Protein AF-A0AAN6EYP3-F1 (afdb_monomer_lite)

pLDDT: mean 81.85, std 21.43, range [25.41, 98.81]

Sequence (432 aa):
MATPRSSEPEPPVVLFGYDSSPFTQKVRLTLKLKQIPYTFVIVPSMMPRPILRDKFNITYRKIPVLVIGRDIYIDTSLILEVLEHQFPSSKGYGTLYPSPSPSATKSNNRSSNSSSPYNRHRPLIRGFASYWTDKPLFRVTTGLIPSTVWRSKFGTDRANLIGHSLDAEKLERKVPENLSALDLHLSLLEPLFQGSTTTGGQWIFDGETPSAADIALYYQLDWGEKISRGEGVADLSGGEVENGPKATSLGKQEGTGVGVAVASVFNEQRYPGLSAWFARVKKFFDGLPSTETRVEKLDEVKIQQVLEEIKAWPLADGHTGGSGEGGERTSRSTGVSANITLLPTPAGSHVSLDKRNGLVPGVIVSVAPDDTGRSSPSIGTLLAITPEEVVIAPKEEGKPTGPTVGVGQARVHFPRLGFVVRPVDGGHGARL

InterPro domains:
  IPR004045 Glutathione S-transferase, N-terminal [PF13417] (15-89)
  IPR004045 Glutathione S-transferase, N-terminal [PS50404] (11-91)
  IPR036249 Thioredoxin-like superfamily [SSF52833] (12-91)
  IPR036282 Glutathione S-transferase, C-terminal domain superfamily [SSF47616] (168-227)
  IPR058268 Domain of unknown function DUF7962 [PF25907] (151-226)

Foldseek 3Di:
DDDQPDPDDFFAKEKEEFDLDLLSLLLQLLCLQFVPFHEYEYAALFDDGCCCCQFAVDLFGDDIWIDTQQAIEDDSLGSSLVCCVVSPCVRVTGHQQFAAPPVVPPPDDDDPPDPDVDRPCVVVLSCLQPPPLVPQLLVLLVLLAWLLLCVAVLVVRVCQFQVHHDDSVVSLVCNVVSLVSNVVVLVVCLVCQPDDPDDAQRESNNGNDHHSNLSSNLSSQVSSFCSLQQHCSCSNRVNPDDRHDPLPDPDDDDDDDTRDRDSGSDDCVVRVRVVVSNVVSVVVSVPGDRSYDYDYNPNVVVVVVSSVSSLPRDDQAPDPPDPDDDDDDDDDDPQARPGDDDRDDPDWAPVVVCVVQVNDAQFWKWKAFPGTNRVRTFIFGWRDDTQFKTKGQTDDDDDRDDDHCDRVNHIYMYTPPRMDMHGDDPDDDDDD

Structure (mmCIF, N/CA/C/O backbone):
data_AF-A0AAN6EYP3-F1
#
_entry.id   AF-A0AAN6EYP3-F1
#
loop_
_atom_site.group_PDB
_atom_site.id
_atom_site.type_symbol
_atom_site.label_atom_id
_atom_site.label_alt_id
_atom_site.label_comp_id
_atom_site.label_asym_id
_atom_site.label_entity_id
_atom_site.label_seq_id
_atom_site.pdbx_PDB_ins_code
_atom_site.Cartn_x
_atom_site.Cartn_y
_atom_site.Cartn_z
_atom_site.occupancy
_atom_site.B_iso_or_equiv
_atom_site.auth_seq_id
_atom_site.auth_comp_id
_atom_site.auth_asym_id
_atom_site.auth_atom_id
_atom_site.pdbx_PDB_model_num
ATOM 1 N N . MET A 1 1 ? -7.214 27.133 -8.182 1.00 38.09 1 MET A N 1
ATOM 2 C CA . MET A 1 1 ? -7.030 26.640 -6.803 1.00 38.09 1 MET A CA 1
ATOM 3 C C . MET A 1 1 ? -8.358 26.775 -6.086 1.00 38.09 1 MET A C 1
ATOM 5 O O . MET A 1 1 ? -8.767 27.896 -5.817 1.00 38.09 1 MET A O 1
ATOM 9 N N . ALA A 1 2 ? -9.069 25.671 -5.869 1.00 32.25 2 ALA A N 1
ATOM 10 C CA . ALA A 1 2 ? -10.198 25.665 -4.950 1.00 32.25 2 ALA A CA 1
ATOM 11 C C . ALA A 1 2 ? -9.628 25.338 -3.568 1.00 32.25 2 ALA A C 1
ATOM 13 O O . ALA A 1 2 ? -9.102 24.250 -3.360 1.00 32.25 2 ALA A O 1
ATOM 14 N N . THR A 1 3 ? -9.652 26.304 -2.658 1.00 36.84 3 THR A N 1
ATOM 15 C CA . THR A 1 3 ? -9.525 26.027 -1.227 1.00 36.84 3 THR A CA 1
ATOM 16 C C . THR A 1 3 ? -10.673 25.095 -0.820 1.00 36.84 3 THR A C 1
ATOM 18 O O . THR A 1 3 ? -11.807 25.339 -1.252 1.00 36.84 3 THR A O 1
ATOM 21 N N . PRO A 1 4 ? -10.436 24.032 -0.028 1.00 44.72 4 PRO A N 1
ATOM 22 C CA . PRO A 1 4 ? -11.531 23.215 0.466 1.00 44.72 4 PRO A CA 1
ATOM 23 C C . PRO A 1 4 ? -12.424 24.094 1.343 1.00 44.72 4 PRO A C 1
ATOM 25 O O . PRO A 1 4 ? -11.994 24.662 2.347 1.00 44.72 4 PRO A O 1
ATOM 28 N N . ARG A 1 5 ? -13.678 24.260 0.918 1.00 45.44 5 ARG A N 1
ATOM 29 C CA . ARG A 1 5 ? -14.742 24.834 1.740 1.00 45.44 5 ARG A CA 1
ATOM 30 C C . ARG A 1 5 ? -15.261 23.739 2.668 1.00 45.44 5 ARG A C 1
ATOM 32 O O . ARG A 1 5 ? -16.300 23.147 2.394 1.00 45.44 5 ARG A O 1
ATOM 39 N N . SER A 1 6 ? -14.570 23.488 3.767 1.00 51.00 6 SER A N 1
ATOM 40 C CA . SER A 1 6 ? -15.189 22.867 4.936 1.00 51.00 6 SER A CA 1
ATOM 41 C C . SER A 1 6 ? -14.706 23.595 6.178 1.00 51.00 6 SER A C 1
ATOM 43 O O . SER A 1 6 ? -13.520 23.642 6.472 1.00 51.00 6 SER A O 1
ATOM 45 N N . SER A 1 7 ? -15.650 24.198 6.895 1.00 57.75 7 SER A N 1
ATOM 46 C CA . SER A 1 7 ? -15.453 24.798 8.218 1.00 57.75 7 SER A CA 1
ATOM 47 C C . SER A 1 7 ? -15.235 23.755 9.320 1.00 57.75 7 SER A C 1
ATOM 49 O O . SER A 1 7 ? -15.116 24.118 10.486 1.00 57.75 7 SER A O 1
ATOM 51 N N . GLU A 1 8 ? -15.238 22.469 8.970 1.00 68.25 8 GLU A N 1
ATOM 52 C CA . GLU A 1 8 ? -15.010 21.364 9.892 1.00 68.25 8 GLU A CA 1
ATOM 53 C C . GLU A 1 8 ? -13.528 20.974 9.891 1.00 68.25 8 GLU A C 1
ATOM 55 O O . GLU A 1 8 ? -12.912 20.943 8.822 1.00 68.25 8 GLU A O 1
ATOM 60 N N . PRO A 1 9 ? -12.948 20.675 11.066 1.00 79.62 9 PRO A N 1
ATOM 61 C CA . PRO A 1 9 ? -11.587 20.167 11.142 1.00 79.62 9 PRO A CA 1
ATOM 62 C C . PRO A 1 9 ? -11.476 18.838 10.379 1.00 79.62 9 PRO A C 1
ATOM 64 O O . PRO A 1 9 ? -12.347 17.973 10.492 1.00 79.62 9 PRO A O 1
ATOM 67 N N . GLU A 1 10 ? -10.397 18.665 9.615 1.00 87.88 10 GLU A N 1
ATOM 68 C CA . GLU A 1 10 ? -10.070 17.402 8.943 1.00 87.88 10 GLU A CA 1
ATOM 69 C C . GLU A 1 10 ? -9.249 16.492 9.873 1.00 87.88 10 GLU A C 1
ATOM 71 O O . GLU A 1 10 ? -8.420 16.995 10.638 1.00 87.88 10 GLU A O 1
ATOM 76 N N . PRO A 1 11 ? -9.456 15.161 9.831 1.00 92.75 11 PRO A N 1
ATOM 77 C CA . PRO A 1 11 ? -8.685 14.232 10.648 1.00 92.75 11 PRO A CA 1
ATOM 78 C C . PRO A 1 11 ? -7.205 14.222 10.243 1.00 92.75 11 PRO A C 1
ATOM 80 O O . PRO A 1 11 ? -6.906 14.311 9.049 1.00 92.75 11 PRO A O 1
ATOM 83 N N . PRO A 1 12 ? -6.267 14.024 11.190 1.00 94.94 12 PRO A N 1
ATOM 84 C CA . PRO A 1 12 ? -4.867 13.812 10.844 1.00 94.94 12 PRO A CA 1
ATOM 85 C C . PRO A 1 12 ? -4.729 12.571 9.958 1.00 94.94 12 PRO A C 1
ATOM 87 O O . PRO A 1 12 ? -5.252 11.505 10.293 1.00 94.94 12 PRO A O 1
ATOM 90 N N . VAL A 1 13 ? -4.006 12.705 8.844 1.00 98.25 13 VAL A N 1
ATOM 91 C CA . VAL A 1 13 ? -3.669 11.604 7.931 1.00 98.25 13 VAL A CA 1
ATOM 92 C C . VAL A 1 13 ? -2.186 11.298 8.077 1.00 98.25 13 VAL A C 1
ATOM 94 O O . VAL A 1 13 ? -1.341 12.137 7.763 1.00 98.25 13 VAL A O 1
ATOM 97 N N . VAL A 1 14 ? -1.852 10.102 8.558 1.00 98.44 14 VAL A N 1
ATOM 98 C CA . VAL A 1 14 ? -0.470 9.723 8.876 1.00 98.44 14 VAL A CA 1
ATOM 99 C C . VAL A 1 14 ? -0.119 8.399 8.219 1.00 98.44 14 VAL A C 1
ATOM 101 O O . VAL A 1 14 ? -0.764 7.382 8.454 1.00 98.44 14 VAL A O 1
ATOM 104 N N . LEU A 1 15 ? 0.925 8.401 7.397 1.00 98.75 15 LEU A N 1
ATOM 105 C CA . LEU A 1 15 ? 1.440 7.216 6.724 1.00 98.75 15 LEU A CA 1
ATOM 106 C C . LEU A 1 15 ? 2.733 6.763 7.401 1.00 98.75 15 LEU A C 1
ATOM 108 O O . LEU A 1 15 ? 3.719 7.495 7.405 1.00 98.75 15 LEU A O 1
ATOM 112 N N . PHE A 1 16 ? 2.758 5.535 7.909 1.00 98.31 16 PHE A N 1
ATOM 113 C CA . PHE A 1 16 ? 3.972 4.905 8.417 1.00 98.31 16 PHE A CA 1
ATOM 114 C C . PHE A 1 16 ? 4.594 4.027 7.331 1.00 98.31 16 PHE A C 1
ATOM 116 O O . PHE A 1 16 ? 3.941 3.124 6.797 1.00 98.31 16 PHE A O 1
ATOM 123 N N . GLY A 1 17 ? 5.867 4.262 7.010 1.00 98.12 17 GLY A N 1
ATOM 124 C CA . GLY A 1 17 ? 6.597 3.458 6.029 1.00 98.12 17 GLY A CA 1
ATOM 125 C C . GLY A 1 17 ? 8.071 3.806 5.896 1.00 98.12 17 GLY A C 1
ATOM 126 O O . GLY A 1 17 ? 8.616 4.514 6.722 1.00 98.12 17 GLY A O 1
ATOM 127 N N . TYR A 1 18 ? 8.733 3.265 4.879 1.00 97.56 18 TYR A N 1
ATOM 128 C CA . TYR A 1 18 ? 10.110 3.614 4.515 1.00 97.56 18 TYR A CA 1
ATOM 129 C C . TYR A 1 18 ? 10.189 3.846 3.004 1.00 97.56 18 TYR A C 1
ATOM 131 O O . TYR A 1 18 ? 9.319 3.365 2.267 1.00 97.56 18 TYR A O 1
ATOM 139 N N . ASP A 1 19 ? 11.179 4.611 2.545 1.00 96.31 19 ASP A N 1
ATOM 140 C CA . ASP A 1 19 ? 11.203 5.150 1.181 1.00 96.31 19 ASP A CA 1
ATOM 141 C C . ASP A 1 19 ? 11.329 4.061 0.109 1.00 96.31 19 ASP A C 1
ATOM 143 O O . ASP A 1 19 ? 10.644 4.118 -0.909 1.00 96.31 19 ASP A O 1
ATOM 147 N N . SER A 1 20 ? 12.122 3.023 0.350 1.00 95.94 20 SER A N 1
ATOM 148 C CA . SER A 1 20 ? 12.383 1.958 -0.632 1.00 95.94 20 SER A CA 1
ATOM 149 C C . SER A 1 20 ? 11.311 0.870 -0.662 1.00 95.94 20 SER A C 1
ATOM 151 O O . SER A 1 20 ? 11.440 -0.116 -1.389 1.00 95.94 20 SER A O 1
ATOM 153 N N . SER A 1 21 ? 10.248 1.012 0.135 1.00 97.44 21 SER A N 1
ATOM 154 C CA . SER A 1 21 ? 9.103 0.103 0.104 1.00 97.44 21 SER A CA 1
ATOM 155 C C . SER A 1 21 ? 8.230 0.396 -1.122 1.00 97.44 21 SER A C 1
ATOM 157 O O . SER A 1 21 ? 7.631 1.476 -1.186 1.00 97.44 21 SER A O 1
ATOM 159 N N . PRO A 1 22 ? 8.056 -0.561 -2.053 1.00 97.12 22 PRO A N 1
ATOM 160 C CA . PRO A 1 22 ? 7.221 -0.340 -3.233 1.00 97.12 22 PRO A CA 1
ATOM 161 C C . PRO A 1 22 ? 5.757 -0.067 -2.858 1.00 97.12 22 PRO A C 1
ATOM 163 O O . PRO A 1 22 ? 5.133 0.858 -3.374 1.00 97.12 22 PRO A O 1
ATOM 166 N N . PHE A 1 23 ? 5.223 -0.792 -1.873 1.00 98.38 23 PHE A N 1
ATOM 167 C CA . PHE A 1 23 ? 3.855 -0.590 -1.389 1.00 98.38 23 PHE A CA 1
ATOM 168 C C . PHE A 1 23 ? 3.669 0.746 -0.658 1.00 98.38 23 PHE A C 1
ATOM 170 O O . PHE A 1 23 ? 2.579 1.315 -0.693 1.00 98.38 23 PHE A O 1
ATOM 177 N N . THR A 1 24 ? 4.719 1.290 -0.031 1.00 98.56 24 THR A N 1
ATOM 178 C CA . THR A 1 24 ? 4.663 2.651 0.526 1.00 98.56 24 THR A CA 1
ATOM 179 C C . THR A 1 24 ? 4.565 3.670 -0.603 1.00 98.56 24 THR A C 1
ATOM 181 O O . THR A 1 24 ? 3.719 4.557 -0.538 1.00 98.56 24 THR A O 1
ATOM 184 N N . GLN A 1 25 ? 5.356 3.514 -1.671 1.00 98.25 25 GLN A N 1
ATOM 185 C CA . GLN A 1 25 ? 5.284 4.392 -2.845 1.00 98.25 25 GLN A CA 1
ATOM 186 C C . GLN A 1 25 ? 3.906 4.356 -3.513 1.00 98.25 25 GLN A C 1
ATOM 188 O O . GLN A 1 25 ? 3.372 5.410 -3.852 1.00 98.25 25 GLN A O 1
ATOM 193 N N . LYS A 1 26 ? 3.268 3.182 -3.605 1.00 98.69 26 LYS A N 1
ATOM 194 C CA . LYS A 1 26 ? 1.879 3.045 -4.078 1.00 98.69 26 LYS A CA 1
ATOM 195 C C . LYS A 1 26 ? 0.906 3.953 -3.311 1.00 98.69 26 LYS A C 1
ATOM 197 O O . LYS A 1 26 ? 0.107 4.665 -3.923 1.00 98.69 26 LYS A O 1
ATOM 202 N N . VAL A 1 27 ? 0.980 3.963 -1.978 1.00 98.81 27 VAL A N 1
ATOM 203 C CA . VAL A 1 27 ? 0.106 4.806 -1.141 1.00 98.81 27 VAL A CA 1
ATOM 204 C C . VAL A 1 27 ? 0.500 6.284 -1.217 1.00 98.81 27 VAL A C 1
ATOM 206 O O . VAL A 1 27 ? -0.382 7.132 -1.308 1.00 98.81 27 VAL A O 1
ATOM 209 N N . ARG A 1 28 ? 1.795 6.617 -1.277 1.00 98.69 28 ARG A N 1
ATOM 210 C CA . ARG A 1 28 ? 2.257 8.008 -1.469 1.00 98.69 28 ARG A CA 1
ATOM 211 C C . ARG A 1 28 ? 1.763 8.593 -2.795 1.00 98.69 28 ARG A C 1
ATOM 213 O O . ARG A 1 28 ? 1.249 9.706 -2.820 1.00 98.69 28 ARG A O 1
ATOM 220 N N . LEU A 1 29 ? 1.832 7.824 -3.885 1.00 98.69 29 LEU A N 1
ATOM 221 C CA . LEU A 1 29 ? 1.270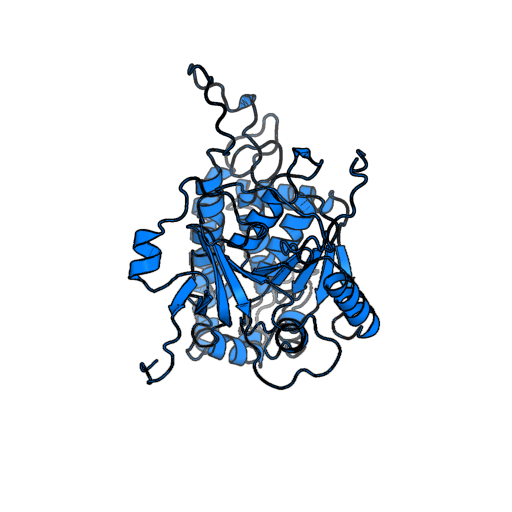 8.201 -5.188 1.00 98.69 29 LEU A CA 1
ATOM 222 C C . LEU A 1 29 ? -0.254 8.352 -5.131 1.00 98.69 29 LEU A C 1
ATOM 224 O O . LEU A 1 29 ? -0.795 9.280 -5.720 1.00 98.69 29 LEU A O 1
ATOM 228 N N . THR A 1 30 ? -0.943 7.489 -4.383 1.00 98.75 30 THR A N 1
ATOM 229 C CA . THR A 1 30 ? -2.395 7.589 -4.147 1.00 98.75 30 THR A CA 1
ATOM 230 C C . THR A 1 30 ? -2.758 8.898 -3.441 1.00 98.75 30 THR A C 1
ATOM 232 O O . THR A 1 30 ? -3.613 9.639 -3.923 1.00 98.75 30 THR A O 1
ATOM 235 N N . LEU A 1 31 ? -2.076 9.224 -2.339 1.00 98.81 31 LEU A N 1
ATOM 236 C CA . LEU A 1 31 ? -2.267 10.472 -1.590 1.00 98.81 31 LEU A CA 1
ATOM 237 C C . LEU A 1 31 ? -1.959 11.698 -2.459 1.00 98.81 31 LEU A C 1
ATOM 239 O O . LEU A 1 31 ? -2.724 12.664 -2.452 1.00 98.81 31 LEU A O 1
ATOM 243 N N . LYS A 1 32 ? -0.898 11.626 -3.275 1.00 98.56 32 LYS A N 1
ATOM 244 C CA . LYS A 1 32 ? -0.535 12.678 -4.229 1.00 98.56 32 LYS A CA 1
ATOM 245 C C . LYS A 1 32 ? -1.586 12.844 -5.328 1.00 98.56 32 LYS A C 1
ATOM 247 O O . LYS A 1 32 ? -1.985 13.970 -5.593 1.00 98.56 32 LYS A O 1
ATOM 252 N N . LEU A 1 33 ? -2.086 11.768 -5.939 1.00 98.25 33 LEU A N 1
ATOM 253 C CA . LEU A 1 33 ? -3.147 11.844 -6.956 1.00 98.25 33 LEU A CA 1
ATOM 254 C C . LEU A 1 33 ? -4.419 12.477 -6.383 1.00 98.25 33 LEU A C 1
ATOM 256 O O . LEU A 1 33 ? -5.031 13.335 -7.015 1.00 98.25 33 LEU A O 1
ATOM 260 N N . LYS A 1 34 ? -4.802 12.068 -5.170 1.00 98.25 34 LYS A N 1
ATOM 261 C CA . LYS A 1 34 ? -5.993 12.587 -4.493 1.00 98.25 34 LYS A CA 1
ATOM 262 C C . LYS A 1 34 ? -5.805 13.983 -3.902 1.00 98.25 34 LYS A C 1
ATOM 264 O O . LYS A 1 34 ? -6.800 14.594 -3.531 1.00 98.25 34 LYS A O 1
ATOM 269 N N . GLN A 1 35 ? -4.571 14.488 -3.862 1.00 98.31 35 GLN A N 1
ATOM 270 C CA . GLN A 1 35 ? -4.207 15.777 -3.274 1.00 98.31 35 GLN A CA 1
ATOM 271 C C . GLN A 1 35 ? -4.571 15.868 -1.781 1.00 98.31 35 GLN A C 1
ATOM 273 O O . GLN A 1 35 ? -5.074 16.885 -1.318 1.00 98.31 35 GLN A O 1
ATOM 278 N N . ILE A 1 36 ? -4.318 14.791 -1.029 1.00 98.38 36 ILE A N 1
ATOM 279 C CA . ILE A 1 36 ? -4.581 14.716 0.416 1.00 98.38 36 ILE A CA 1
ATOM 280 C C . ILE A 1 36 ? -3.305 15.106 1.175 1.00 98.38 36 ILE A C 1
ATOM 282 O O . ILE A 1 36 ? -2.300 14.397 1.028 1.00 98.38 36 ILE A O 1
ATOM 286 N N . PRO A 1 37 ? -3.311 16.196 1.970 1.00 98.25 37 PRO A N 1
ATOM 287 C CA . PRO A 1 37 ? -2.228 16.515 2.897 1.00 98.25 37 PRO A CA 1
ATOM 288 C C . PRO A 1 37 ? -2.043 15.404 3.931 1.00 98.25 37 PRO A C 1
ATOM 290 O O . PRO A 1 37 ? -3.017 14.927 4.508 1.00 98.25 37 PRO A O 1
ATOM 293 N N . TYR A 1 38 ? -0.804 14.979 4.166 1.00 98.69 38 TYR A N 1
ATOM 294 C CA . TYR A 1 38 ? -0.513 13.906 5.113 1.00 98.69 38 TYR A CA 1
ATOM 295 C C . TYR A 1 38 ? 0.886 14.021 5.714 1.00 98.69 38 TYR A C 1
ATOM 297 O O . TYR A 1 38 ? 1.800 14.592 5.115 1.00 98.69 38 TYR A O 1
ATOM 305 N N . THR A 1 39 ? 1.068 13.401 6.877 1.00 98.75 39 THR A N 1
ATOM 306 C CA . THR A 1 39 ? 2.373 13.251 7.519 1.00 98.75 39 THR A CA 1
ATOM 307 C C . THR A 1 39 ? 2.961 11.877 7.203 1.00 98.75 39 THR A C 1
ATOM 309 O O . THR A 1 39 ? 2.349 10.851 7.493 1.00 98.75 39 THR A O 1
ATOM 312 N N . PHE A 1 40 ? 4.157 11.832 6.617 1.00 98.75 40 PHE A N 1
ATOM 313 C CA . PHE A 1 40 ? 4.904 10.598 6.378 1.00 98.75 40 PHE A CA 1
ATOM 314 C C . PHE A 1 40 ? 5.924 10.374 7.494 1.00 98.75 40 PHE A C 1
ATOM 316 O O . PHE A 1 40 ? 6.910 11.105 7.594 1.00 98.75 40 PHE A O 1
ATOM 323 N N . VAL A 1 41 ? 5.691 9.356 8.324 1.00 98.38 41 VAL A N 1
ATOM 324 C CA . VAL A 1 41 ? 6.577 8.975 9.430 1.00 98.38 41 VAL A CA 1
ATOM 325 C C . VAL A 1 41 ? 7.416 7.772 9.020 1.00 98.38 41 VAL A C 1
ATOM 327 O O . VAL A 1 41 ? 6.892 6.686 8.743 1.00 98.38 41 VAL A O 1
ATOM 330 N N . ILE A 1 42 ? 8.736 7.954 9.014 1.00 97.88 42 ILE A N 1
ATOM 331 C CA . ILE A 1 42 ? 9.657 6.892 8.619 1.00 97.88 42 ILE A CA 1
ATOM 332 C C . ILE A 1 42 ? 9.785 5.850 9.730 1.00 97.88 42 ILE A C 1
ATOM 334 O O . ILE A 1 42 ? 10.103 6.163 10.877 1.00 97.88 42 ILE A O 1
ATOM 338 N N . VAL A 1 43 ? 9.608 4.579 9.375 1.00 96.38 43 VAL A N 1
ATOM 339 C CA . VAL A 1 43 ? 9.796 3.424 10.262 1.00 96.38 43 VAL A CA 1
ATOM 340 C C . VAL A 1 43 ? 10.866 2.477 9.707 1.00 96.38 43 VAL A C 1
ATOM 342 O O . VAL A 1 43 ? 11.150 2.504 8.513 1.00 96.38 43 VAL A O 1
ATOM 345 N N . PRO A 1 44 ? 11.473 1.605 10.533 1.00 95.88 44 PRO A N 1
ATOM 346 C CA . PRO A 1 44 ? 12.424 0.601 10.051 1.00 95.88 44 PRO A CA 1
ATOM 347 C C . PRO A 1 44 ? 11.895 -0.270 8.891 1.00 95.88 44 PRO A C 1
ATOM 349 O O . PRO A 1 44 ? 10.740 -0.707 8.900 1.00 95.88 44 PRO A O 1
ATOM 352 N N . SER A 1 45 ? 12.764 -0.614 7.934 1.00 95.44 45 SER A N 1
ATOM 353 C CA . SER A 1 45 ? 12.441 -1.516 6.813 1.00 95.44 45 SER A CA 1
ATOM 354 C C . SER A 1 45 ? 12.241 -2.987 7.225 1.00 95.44 45 SER A C 1
ATOM 356 O O . SER A 1 45 ? 11.573 -3.757 6.520 1.00 95.44 45 SER A O 1
ATOM 358 N N . MET A 1 46 ? 12.759 -3.356 8.399 1.00 95.19 46 MET A N 1
ATOM 359 C CA . MET A 1 46 ? 12.714 -4.681 9.031 1.00 95.19 46 MET A CA 1
ATOM 360 C C . MET A 1 46 ? 12.098 -4.596 10.434 1.00 95.19 46 MET A C 1
ATOM 362 O O . MET A 1 46 ? 11.931 -3.504 10.976 1.00 95.19 46 MET A O 1
ATOM 366 N N . MET A 1 47 ? 11.765 -5.738 11.041 1.00 93.00 47 MET A N 1
ATOM 367 C CA . MET A 1 47 ? 11.361 -5.772 12.452 1.00 93.00 47 MET A CA 1
ATOM 368 C C . MET A 1 47 ? 12.562 -5.553 13.398 1.00 93.00 47 MET A C 1
ATOM 370 O O . MET A 1 47 ? 13.682 -5.916 13.041 1.00 93.00 47 MET A O 1
ATOM 374 N N . PRO A 1 48 ? 12.350 -5.025 14.624 1.00 92.62 48 PRO A N 1
ATOM 375 C CA . PRO A 1 48 ? 11.085 -4.535 15.180 1.00 92.62 48 PRO A CA 1
ATOM 376 C C . PRO A 1 48 ? 10.713 -3.122 14.695 1.00 92.62 48 PRO A C 1
ATOM 378 O O . PRO A 1 48 ? 11.575 -2.322 14.338 1.00 92.62 48 PRO A O 1
ATOM 381 N N . ARG A 1 49 ? 9.415 -2.788 14.764 1.00 92.50 49 ARG A N 1
ATOM 382 C CA . ARG A 1 49 ? 8.882 -1.424 14.581 1.00 92.50 49 ARG A CA 1
ATOM 383 C C . ARG A 1 49 ? 8.184 -0.953 15.866 1.00 92.50 49 ARG A C 1
ATOM 385 O O . ARG A 1 49 ? 6.962 -1.068 15.956 1.00 92.50 49 ARG A O 1
ATOM 392 N N . PRO A 1 50 ? 8.942 -0.455 16.864 1.00 88.69 50 PRO A N 1
ATOM 393 C CA . PRO A 1 50 ? 8.420 -0.173 18.202 1.00 88.69 50 PRO A CA 1
ATOM 394 C C . PRO A 1 50 ? 7.227 0.777 18.195 1.00 88.69 50 PRO A C 1
ATOM 396 O O . PRO A 1 50 ? 6.229 0.475 18.822 1.00 88.69 50 PRO A O 1
ATOM 399 N N . ILE A 1 51 ? 7.251 1.848 17.395 1.00 88.62 51 ILE A N 1
ATOM 400 C CA . ILE A 1 51 ? 6.132 2.799 17.321 1.00 88.62 51 ILE A CA 1
ATOM 401 C C . ILE A 1 51 ? 4.790 2.140 16.960 1.00 88.62 51 ILE A C 1
ATOM 403 O O . ILE A 1 51 ? 3.778 2.452 17.574 1.00 88.62 51 ILE A O 1
ATOM 407 N N . LEU A 1 52 ? 4.771 1.185 16.023 1.00 90.69 52 LEU A N 1
ATOM 408 C CA . LEU A 1 52 ? 3.533 0.514 15.610 1.00 90.69 52 LEU A CA 1
ATOM 409 C C . LEU A 1 52 ? 3.023 -0.455 16.681 1.00 90.69 52 LEU A C 1
ATOM 411 O O . LEU A 1 52 ? 1.825 -0.518 16.952 1.00 90.69 52 LEU A O 1
ATOM 415 N N . ARG A 1 53 ? 3.938 -1.187 17.321 1.00 87.62 53 ARG A N 1
ATOM 416 C CA . ARG A 1 53 ? 3.599 -2.123 18.396 1.00 87.62 53 ARG A CA 1
ATOM 417 C C . ARG A 1 53 ? 3.198 -1.382 19.672 1.00 87.62 53 ARG A C 1
ATOM 419 O O . ARG A 1 53 ? 2.139 -1.639 20.219 1.00 87.62 53 ARG A O 1
ATOM 426 N N . ASP A 1 54 ? 4.038 -0.464 20.130 1.00 85.25 54 ASP A N 1
ATOM 427 C CA . ASP A 1 54 ? 3.951 0.155 21.453 1.00 85.25 54 ASP A CA 1
ATOM 428 C C . ASP A 1 54 ? 2.860 1.220 21.523 1.00 85.25 54 ASP A C 1
ATOM 430 O O . ASP A 1 54 ? 2.341 1.476 22.605 1.00 85.25 54 ASP A O 1
ATOM 434 N N . LYS A 1 55 ? 2.532 1.872 20.396 1.00 85.12 55 LYS A N 1
ATOM 435 C CA . LYS A 1 55 ? 1.558 2.977 20.364 1.00 85.12 55 LYS A CA 1
ATOM 436 C C . LYS A 1 55 ? 0.205 2.595 19.795 1.00 85.12 55 LYS A C 1
ATOM 438 O O . LYS A 1 55 ? -0.744 3.315 20.067 1.00 85.12 55 LYS A O 1
ATOM 443 N N . PHE A 1 56 ? 0.127 1.512 19.025 1.00 86.38 56 PHE A N 1
ATOM 444 C CA . PHE A 1 56 ? -1.096 1.100 18.333 1.00 86.38 56 PHE A CA 1
ATOM 445 C C . PHE A 1 56 ? -1.421 -0.391 18.478 1.00 86.38 56 PHE A C 1
ATOM 447 O O . PHE A 1 56 ? -2.426 -0.848 17.936 1.00 86.38 56 PHE A O 1
ATOM 454 N N . ASN A 1 57 ? -0.576 -1.167 19.166 1.00 86.25 57 ASN A N 1
ATOM 455 C CA . ASN A 1 57 ? -0.740 -2.612 19.333 1.00 86.25 57 ASN A CA 1
ATOM 456 C C . ASN A 1 57 ? -0.841 -3.374 18.003 1.00 86.25 57 ASN A C 1
ATOM 458 O O . ASN A 1 57 ? -1.529 -4.387 17.883 1.00 86.25 57 ASN A O 1
ATOM 462 N N . ILE A 1 58 ? -0.114 -2.894 16.990 1.00 86.38 58 ILE A N 1
ATOM 463 C CA . ILE A 1 58 ? -0.055 -3.519 15.671 1.00 86.38 58 ILE A CA 1
ATOM 464 C C . ILE A 1 58 ? 1.090 -4.531 15.652 1.00 86.38 58 ILE A C 1
ATOM 466 O O . ILE A 1 58 ? 2.269 -4.173 15.654 1.00 86.38 58 ILE A O 1
ATOM 470 N N . THR A 1 59 ? 0.733 -5.811 15.584 1.00 85.06 59 THR A N 1
ATOM 471 C CA . THR A 1 59 ? 1.665 -6.939 15.397 1.00 85.06 59 THR A CA 1
ATOM 472 C C . THR A 1 59 ? 1.879 -7.294 13.921 1.00 85.06 59 THR A C 1
ATOM 474 O O . THR A 1 59 ? 2.809 -8.030 13.581 1.00 85.06 59 THR A O 1
ATOM 477 N N . TYR A 1 60 ? 1.042 -6.750 13.029 1.00 87.88 60 TYR A N 1
ATOM 478 C CA . TYR A 1 60 ? 1.155 -6.912 11.584 1.00 87.88 60 TYR A CA 1
ATOM 479 C C . TYR A 1 60 ? 2.516 -6.419 11.071 1.00 87.88 60 TYR A C 1
ATOM 481 O O . TYR A 1 60 ? 2.932 -5.287 11.317 1.00 87.88 60 TYR A O 1
ATOM 489 N N . ARG A 1 61 ? 3.225 -7.283 10.333 1.00 92.25 61 ARG A N 1
ATOM 490 C CA . ARG A 1 61 ? 4.621 -7.033 9.932 1.00 92.25 61 ARG A CA 1
ATOM 491 C C . ARG A 1 61 ? 4.778 -6.222 8.646 1.00 92.25 61 ARG A C 1
ATOM 493 O O . ARG A 1 61 ? 5.837 -5.619 8.439 1.00 92.25 61 ARG A O 1
ATOM 500 N N . LYS A 1 62 ? 3.786 -6.217 7.748 1.00 95.19 62 LYS A N 1
ATOM 501 C CA . LYS A 1 62 ? 3.931 -5.509 6.464 1.00 95.19 62 LYS A CA 1
ATOM 502 C C . LYS A 1 62 ? 3.701 -4.003 6.638 1.00 95.19 62 LYS A C 1
ATOM 504 O O . LYS A 1 62 ? 3.289 -3.529 7.690 1.00 95.19 62 LYS A O 1
ATOM 509 N N . ILE A 1 63 ? 4.066 -3.255 5.608 1.00 96.62 63 ILE A N 1
ATOM 510 C CA . ILE A 1 63 ? 4.005 -1.793 5.530 1.00 96.62 63 ILE A CA 1
ATOM 511 C C . ILE A 1 63 ? 3.495 -1.447 4.122 1.00 96.62 63 ILE A C 1
ATOM 513 O O . ILE A 1 63 ? 3.726 -2.245 3.208 1.00 96.62 63 ILE A O 1
ATOM 517 N N . PRO A 1 64 ? 2.853 -0.295 3.899 1.00 98.31 64 PRO A N 1
ATOM 518 C CA . PRO A 1 64 ? 2.562 0.778 4.847 1.00 98.31 64 PRO A CA 1
ATOM 519 C C . PRO A 1 64 ? 1.410 0.487 5.815 1.00 98.31 64 PRO A C 1
ATOM 521 O O . PRO A 1 64 ? 0.657 -0.469 5.639 1.00 98.31 64 PRO A O 1
ATOM 524 N N . VAL A 1 65 ? 1.301 1.340 6.835 1.00 97.94 65 VAL A N 1
ATOM 525 C CA . VAL A 1 65 ? 0.141 1.471 7.727 1.00 97.94 65 VAL A CA 1
ATOM 526 C C . VAL A 1 65 ? -0.338 2.914 7.625 1.00 97.94 65 VAL A C 1
ATOM 528 O O . VAL A 1 65 ? 0.479 3.828 7.751 1.00 97.94 65 VAL A O 1
ATOM 531 N N . LEU A 1 66 ? -1.631 3.122 7.381 1.00 98.56 66 LEU A N 1
ATOM 532 C CA . LEU A 1 66 ? -2.235 4.454 7.320 1.00 98.56 66 LEU A CA 1
ATOM 533 C C . LEU A 1 66 ? -3.075 4.700 8.574 1.00 98.56 66 LEU A C 1
ATOM 535 O O . LEU A 1 66 ? -3.820 3.822 8.989 1.00 98.56 66 LEU A O 1
ATOM 539 N N . VAL A 1 67 ? -3.005 5.900 9.135 1.00 96.62 67 VAL A N 1
ATOM 540 C CA . VAL A 1 67 ? -3.901 6.377 10.191 1.00 96.62 67 VAL A CA 1
ATOM 541 C C . VAL A 1 67 ? -4.706 7.553 9.654 1.00 96.62 67 VAL A C 1
ATOM 543 O O . VAL A 1 67 ? -4.133 8.455 9.045 1.00 96.62 67 VAL A O 1
ATOM 546 N N . ILE A 1 68 ? -6.021 7.539 9.872 1.00 96.00 68 ILE A N 1
ATOM 547 C CA . ILE A 1 68 ? -6.907 8.689 9.655 1.00 96.00 68 ILE A CA 1
ATOM 548 C C . ILE A 1 68 ? -7.655 8.930 10.964 1.00 96.00 68 ILE A C 1
ATOM 550 O O . ILE A 1 68 ? -8.473 8.106 11.379 1.00 96.00 68 ILE A O 1
ATOM 554 N N . GLY A 1 69 ? -7.352 10.033 11.647 1.00 92.88 69 GLY A N 1
ATOM 555 C CA . GLY A 1 69 ? -7.876 10.275 12.989 1.00 92.88 69 GLY A CA 1
ATOM 556 C C . GLY A 1 69 ? -7.387 9.195 13.951 1.00 92.88 69 GLY A C 1
ATOM 557 O O . GLY A 1 69 ? -6.205 9.156 14.269 1.00 92.88 69 GLY A O 1
ATOM 558 N N . ARG A 1 70 ? -8.284 8.300 14.386 1.00 90.69 70 ARG A N 1
ATOM 559 C CA . ARG A 1 70 ? -7.981 7.163 15.286 1.00 90.69 70 ARG A CA 1
ATOM 560 C C . ARG A 1 70 ? -8.286 5.795 14.677 1.00 90.69 70 ARG A C 1
ATOM 562 O O . ARG A 1 70 ? -8.290 4.778 15.377 1.00 90.69 70 ARG A O 1
ATOM 569 N N . ASP A 1 71 ? -8.534 5.775 13.375 1.00 93.94 71 ASP A N 1
ATOM 570 C CA . ASP A 1 71 ? -8.694 4.563 12.591 1.00 93.94 71 ASP A CA 1
ATOM 571 C C . ASP A 1 71 ? -7.392 4.230 11.872 1.00 93.94 71 ASP A C 1
ATOM 573 O O . ASP A 1 71 ? -6.784 5.077 11.216 1.00 93.94 71 ASP A O 1
ATOM 577 N N . ILE A 1 72 ? -6.969 2.981 12.010 1.00 95.62 72 ILE A N 1
ATOM 578 C CA . ILE A 1 72 ? -5.713 2.456 11.495 1.00 95.62 72 ILE A CA 1
ATOM 579 C C . ILE A 1 72 ? -6.044 1.456 10.399 1.00 95.62 72 ILE A C 1
ATOM 581 O O . ILE A 1 72 ? -6.682 0.444 10.663 1.00 95.62 72 ILE A O 1
ATOM 585 N N . TYR A 1 73 ? -5.577 1.707 9.186 1.00 97.81 73 TYR A N 1
ATOM 586 C CA . TYR A 1 73 ? -5.873 0.903 8.012 1.00 97.81 73 TYR A CA 1
ATOM 587 C C . TYR A 1 73 ? -4.648 0.098 7.602 1.00 97.81 73 TYR A C 1
ATOM 589 O O . TYR A 1 73 ? -3.566 0.636 7.335 1.00 97.81 73 TYR A O 1
ATOM 597 N N . ILE A 1 74 ? -4.845 -1.214 7.567 1.00 97.44 74 ILE A N 1
ATOM 598 C CA . ILE A 1 74 ? -3.849 -2.201 7.183 1.00 97.44 74 ILE A CA 1
ATOM 599 C C . ILE A 1 74 ? -4.076 -2.605 5.729 1.00 97.44 74 ILE A C 1
ATOM 601 O O . ILE A 1 74 ? -5.213 -2.777 5.308 1.00 97.44 74 ILE A O 1
ATOM 605 N N . ASP A 1 75 ? -2.975 -2.825 5.007 1.00 97.81 75 ASP A N 1
ATOM 606 C CA . ASP A 1 75 ? -2.934 -3.275 3.611 1.00 97.81 75 ASP A CA 1
ATOM 607 C C . ASP A 1 75 ? -3.336 -2.216 2.570 1.00 97.81 75 ASP A C 1
ATOM 609 O O . ASP A 1 75 ? -4.323 -1.492 2.696 1.00 97.81 75 ASP A O 1
ATOM 613 N N . THR A 1 76 ? -2.554 -2.127 1.489 1.00 98.12 76 THR A N 1
ATOM 614 C CA . THR A 1 76 ? -2.769 -1.094 0.464 1.00 98.12 76 THR A CA 1
ATOM 615 C C . THR A 1 76 ? -4.102 -1.244 -0.271 1.00 98.12 76 THR A C 1
ATOM 617 O O . THR A 1 76 ? -4.662 -0.240 -0.703 1.00 98.12 76 THR A O 1
ATOM 620 N N . SER A 1 77 ? -4.646 -2.463 -0.378 1.00 96.31 77 SER A N 1
ATOM 621 C CA . SER A 1 77 ? -5.940 -2.705 -1.025 1.00 96.31 77 SER A CA 1
ATOM 622 C C . SER A 1 77 ? -7.116 -2.115 -0.248 1.00 96.31 77 SER A C 1
ATOM 624 O O . SER A 1 77 ? -8.114 -1.748 -0.867 1.00 96.31 77 SER A O 1
ATOM 626 N N . LEU A 1 78 ? -6.993 -1.990 1.078 1.00 97.62 78 LEU A N 1
ATOM 627 C CA . LEU A 1 78 ? -7.963 -1.295 1.920 1.00 97.62 78 LEU A CA 1
ATOM 628 C C . LEU A 1 78 ? -7.673 0.204 1.963 1.00 97.62 78 LEU A C 1
ATOM 630 O O . LEU A 1 78 ? -8.578 1.009 1.761 1.00 97.62 78 LEU A O 1
ATOM 634 N N . ILE A 1 79 ? -6.406 0.578 2.172 1.00 98.50 79 ILE A N 1
ATOM 635 C CA . ILE A 1 79 ? -5.975 1.979 2.273 1.00 98.50 79 ILE A CA 1
ATOM 636 C C . ILE A 1 79 ? -6.468 2.806 1.077 1.00 98.50 79 ILE A C 1
ATOM 638 O O . ILE A 1 79 ? -7.023 3.885 1.270 1.00 98.50 79 ILE A O 1
ATOM 642 N N . LEU A 1 80 ? -6.300 2.306 -0.153 1.00 98.12 80 LEU A N 1
ATOM 643 C CA . LEU A 1 80 ? -6.750 3.011 -1.358 1.00 98.12 80 LEU A CA 1
ATOM 644 C C . LEU A 1 80 ? -8.270 3.259 -1.347 1.00 98.12 80 LEU A C 1
ATOM 646 O O . LEU A 1 80 ? -8.710 4.363 -1.665 1.00 98.12 80 LEU A O 1
ATOM 650 N N . GLU A 1 81 ? -9.072 2.272 -0.940 1.00 96.44 81 GLU A N 1
ATOM 651 C CA . GLU A 1 81 ? -10.534 2.409 -0.884 1.00 96.44 81 GLU A CA 1
ATOM 652 C C . GLU A 1 81 ? -10.997 3.382 0.188 1.00 96.44 81 GLU A C 1
ATOM 654 O O . GLU A 1 81 ? -11.929 4.153 -0.031 1.00 96.44 81 GLU A O 1
ATOM 659 N N . VAL A 1 82 ? -10.348 3.356 1.347 1.00 97.06 82 VAL A N 1
ATOM 660 C CA . VAL A 1 82 ? -10.693 4.238 2.460 1.00 97.06 82 VAL A CA 1
ATOM 661 C C . VAL A 1 82 ? -10.354 5.677 2.107 1.00 97.06 82 VAL A C 1
ATOM 663 O O . VAL A 1 82 ? -11.165 6.571 2.352 1.00 97.06 82 VAL A O 1
ATOM 666 N N . LEU A 1 83 ? -9.204 5.903 1.465 1.00 98.00 83 LEU A N 1
ATOM 667 C CA . LEU A 1 83 ? -8.859 7.218 0.942 1.00 98.00 83 LEU A CA 1
ATOM 668 C C . LEU A 1 83 ? -9.905 7.683 -0.076 1.00 98.00 83 LEU A C 1
ATOM 670 O O . LEU A 1 83 ? -10.379 8.812 0.021 1.00 98.00 83 LEU A O 1
ATOM 674 N N . GLU A 1 84 ? -10.306 6.830 -1.024 1.00 95.75 84 GLU A N 1
ATOM 675 C CA . GLU A 1 84 ? -11.360 7.166 -1.989 1.00 95.75 84 GLU A CA 1
ATOM 676 C C . GLU A 1 84 ? -12.683 7.534 -1.317 1.00 95.75 84 GLU A C 1
ATOM 678 O O . GLU A 1 84 ? -13.313 8.521 -1.700 1.00 95.75 84 GLU A O 1
ATOM 683 N N . HIS A 1 85 ? -13.084 6.770 -0.303 1.00 94.19 85 HIS A N 1
ATOM 684 C CA . HIS A 1 85 ? -14.341 6.983 0.393 1.00 94.19 85 HIS A CA 1
ATOM 685 C C . HIS A 1 85 ? -14.335 8.263 1.241 1.00 94.19 85 HIS A C 1
ATOM 687 O O . HIS A 1 85 ? -15.286 9.046 1.160 1.00 94.19 85 HIS A O 1
ATOM 693 N N . GLN A 1 86 ? -13.319 8.467 2.082 1.00 94.50 86 GLN A N 1
ATOM 694 C CA . GLN A 1 86 ? -13.314 9.555 3.069 1.00 94.50 86 GLN A CA 1
ATOM 695 C C . GLN A 1 86 ? -12.935 10.909 2.462 1.00 94.50 86 GLN A C 1
ATOM 697 O O . GLN A 1 86 ? -13.392 11.951 2.941 1.00 94.50 86 GLN A O 1
ATOM 702 N N . PHE A 1 87 ? -12.192 10.881 1.353 1.00 95.94 87 PHE A N 1
ATOM 703 C CA . PHE A 1 87 ? -11.761 12.049 0.590 1.00 95.94 87 PHE A CA 1
ATOM 704 C C . PHE A 1 87 ? -12.346 11.994 -0.837 1.00 95.94 87 PHE A C 1
ATOM 706 O O . PHE A 1 87 ? -11.611 11.780 -1.810 1.00 95.94 87 PHE A O 1
ATOM 713 N N . PRO A 1 88 ? -13.679 12.127 -0.996 1.00 93.81 88 PRO A N 1
ATOM 714 C CA . PRO A 1 88 ? -14.341 12.030 -2.292 1.00 93.81 88 PRO A CA 1
ATOM 715 C C . PRO A 1 88 ? -14.177 13.316 -3.110 1.00 93.81 88 PRO A C 1
ATOM 717 O O . PRO A 1 88 ? -14.020 14.411 -2.564 1.00 93.81 88 PRO A O 1
ATOM 720 N N . SER A 1 89 ? -14.332 13.218 -4.432 1.00 91.19 89 SER A N 1
ATOM 721 C CA . SER A 1 89 ? -14.261 14.389 -5.319 1.00 91.19 89 SER A CA 1
ATOM 722 C C . SER A 1 89 ? -15.339 15.441 -5.072 1.00 91.19 89 SER A C 1
ATOM 724 O O . SER A 1 89 ? -15.116 16.613 -5.363 1.00 91.19 89 SER A O 1
ATOM 726 N N . SER A 1 90 ? -16.462 15.076 -4.446 1.00 90.50 90 SER A N 1
ATOM 727 C CA . SER A 1 90 ? -17.468 16.041 -3.977 1.00 90.50 90 SER A CA 1
ATOM 728 C C . SER A 1 90 ? -16.937 17.007 -2.908 1.00 90.50 90 SER A C 1
ATOM 730 O O . SER A 1 90 ? -17.509 18.080 -2.737 1.00 90.50 90 SER A O 1
ATOM 732 N N . LYS A 1 91 ? -15.834 16.663 -2.225 1.00 92.38 91 LYS A N 1
ATOM 733 C CA . LYS A 1 91 ? -15.103 17.536 -1.291 1.00 92.38 91 LYS A CA 1
ATOM 734 C C . LYS A 1 91 ? -13.866 18.203 -1.919 1.00 92.38 91 LYS A C 1
ATOM 736 O O . LYS A 1 91 ? -13.129 18.888 -1.224 1.00 92.38 91 LYS A O 1
ATOM 741 N N . GLY A 1 92 ? -13.640 18.033 -3.225 1.00 93.81 92 GLY A N 1
ATOM 742 C CA . GLY A 1 92 ? -12.536 18.668 -3.958 1.00 93.81 92 GLY A CA 1
ATOM 743 C C . GLY A 1 92 ? -11.260 17.831 -4.105 1.00 93.81 92 GLY A C 1
ATOM 744 O O . GLY A 1 92 ? -10.296 18.321 -4.687 1.00 93.81 92 GLY A O 1
ATOM 745 N N . TYR A 1 93 ? -11.243 16.581 -3.635 1.00 96.31 93 TYR A N 1
ATOM 746 C CA . TYR A 1 93 ? -10.100 15.675 -3.802 1.00 96.31 93 TYR A CA 1
ATOM 747 C C . TYR A 1 93 ? -10.098 14.978 -5.175 1.00 96.31 93 TYR A C 1
ATOM 749 O O . TYR A 1 93 ? -11.139 14.788 -5.812 1.00 96.31 93 TYR A O 1
ATOM 757 N N . GLY A 1 94 ? -8.923 14.535 -5.629 1.00 96.00 94 GLY A N 1
ATOM 758 C CA . GLY A 1 94 ? -8.815 13.672 -6.814 1.00 96.00 94 GLY A CA 1
ATOM 759 C C . GLY A 1 94 ? -9.498 12.312 -6.601 1.00 96.00 94 GLY A C 1
ATOM 760 O O . GLY A 1 94 ? -9.814 11.947 -5.470 1.00 96.00 94 GLY A O 1
ATOM 761 N N . THR A 1 95 ? -9.714 11.537 -7.664 1.00 95.19 95 THR A N 1
ATOM 762 C CA . THR A 1 95 ? -10.350 10.203 -7.602 1.00 95.19 95 THR A CA 1
ATOM 763 C C . THR A 1 95 ? -9.415 9.114 -8.116 1.00 95.19 95 THR A C 1
ATOM 765 O O . THR A 1 95 ? -8.637 9.332 -9.042 1.00 95.19 95 THR A O 1
ATOM 768 N N . LEU A 1 96 ? -9.511 7.923 -7.524 1.00 96.25 96 LEU A N 1
ATOM 769 C CA . LEU A 1 96 ? -8.851 6.707 -8.012 1.00 96.25 96 LEU A CA 1
ATOM 770 C C . LEU A 1 96 ? -9.616 6.012 -9.142 1.00 96.25 96 LEU A C 1
ATOM 772 O O . LEU A 1 96 ? -9.074 5.119 -9.801 1.00 96.25 96 LEU A O 1
ATOM 776 N N . TYR A 1 97 ? -10.862 6.425 -9.367 1.00 93.94 97 TYR A N 1
ATOM 777 C CA . TYR A 1 97 ? -11.800 5.821 -10.303 1.00 93.94 97 TYR A CA 1
ATOM 778 C C . TYR A 1 97 ? -12.373 6.881 -11.252 1.00 93.94 97 TYR A C 1
ATOM 780 O O . TYR A 1 97 ? -13.587 7.120 -11.238 1.00 93.94 97 TYR A O 1
ATOM 788 N N . PRO A 1 98 ? -11.531 7.518 -12.091 1.00 89.94 98 PRO A N 1
ATOM 789 C CA . PRO A 1 98 ? -12.007 8.472 -13.082 1.00 89.94 98 PRO A CA 1
ATOM 790 C C . PRO A 1 98 ? -13.004 7.797 -14.031 1.00 89.94 98 PRO A C 1
ATOM 792 O O . PRO A 1 98 ? -12.882 6.614 -14.363 1.00 89.94 98 PRO A O 1
ATOM 795 N N . SER A 1 99 ? -14.029 8.544 -14.440 1.00 78.62 99 SER A N 1
ATOM 796 C CA . SER A 1 99 ? -14.951 8.064 -15.472 1.00 78.62 99 SER A CA 1
ATOM 797 C C . SER A 1 99 ? -14.252 8.098 -16.834 1.00 78.62 99 SER A C 1
ATOM 799 O O . SER A 1 99 ? -13.469 9.024 -17.068 1.00 78.62 99 SER A O 1
ATOM 801 N N . PRO A 1 100 ? -14.522 7.135 -17.734 1.00 69.31 100 PRO A N 1
ATOM 802 C CA . PRO A 1 100 ? -14.021 7.200 -19.101 1.00 69.31 100 PRO A CA 1
ATOM 803 C C . PRO A 1 100 ? -14.468 8.500 -19.777 1.00 69.31 100 PRO A C 1
ATOM 805 O O . PRO A 1 100 ? -15.605 8.936 -19.569 1.00 69.31 100 PRO A O 1
ATOM 808 N N . SER A 1 101 ? -13.600 9.111 -20.586 1.00 57.38 101 SER A N 1
ATOM 809 C CA . SER A 1 101 ? -13.940 10.350 -21.299 1.00 57.38 101 SER A CA 1
ATOM 810 C C . SER A 1 101 ? -15.208 10.169 -22.163 1.00 57.38 101 SER A C 1
ATOM 812 O O . SER A 1 101 ? -15.373 9.111 -22.783 1.00 57.38 101 SER A O 1
ATOM 814 N N . PRO A 1 102 ? -16.091 11.184 -22.291 1.00 50.62 102 PRO A N 1
ATOM 815 C CA . PRO A 1 102 ? -17.279 11.119 -23.155 1.00 50.62 102 PRO A CA 1
ATOM 816 C C . PRO A 1 102 ? -16.975 10.746 -24.619 1.00 50.62 102 PRO A C 1
ATOM 818 O O . PRO A 1 102 ? -17.839 10.236 -25.333 1.00 50.62 102 PRO A O 1
ATOM 821 N N . SER A 1 103 ? -15.744 10.977 -25.089 1.00 46.47 103 SER A N 1
ATOM 822 C CA . SER A 1 103 ? -15.295 10.599 -26.435 1.00 46.47 103 SER A CA 1
ATOM 823 C C . SER A 1 103 ? -15.126 9.083 -26.620 1.00 46.47 103 SER A C 1
ATOM 825 O O . SER A 1 103 ? -15.306 8.595 -27.738 1.00 46.47 103 SER A O 1
ATOM 827 N N . ALA A 1 104 ? -14.871 8.331 -25.543 1.00 49.78 104 ALA A N 1
ATOM 828 C CA . ALA A 1 104 ? -14.762 6.870 -25.544 1.00 49.78 104 ALA A CA 1
ATOM 829 C C . ALA A 1 104 ? -16.136 6.169 -25.586 1.00 49.78 104 ALA A C 1
ATOM 831 O O . ALA A 1 104 ? -16.225 4.964 -25.812 1.00 49.78 104 ALA A O 1
ATOM 832 N N . THR A 1 105 ? -17.234 6.913 -25.398 1.00 44.94 105 THR A N 1
ATOM 833 C CA . THR A 1 105 ? -18.599 6.369 -25.292 1.00 44.94 105 THR A CA 1
ATOM 834 C C . THR A 1 105 ? -19.405 6.412 -26.596 1.00 44.94 105 THR A C 1
ATOM 836 O O . THR A 1 105 ? -20.621 6.229 -26.567 1.00 44.94 105 THR A O 1
ATOM 839 N N . LYS A 1 106 ? -18.768 6.553 -27.769 1.00 40.88 106 LYS A N 1
ATOM 840 C CA . LYS A 1 106 ? -19.437 6.446 -29.090 1.00 40.88 106 LYS A CA 1
ATOM 841 C C . LYS A 1 106 ? -19.901 5.015 -29.450 1.00 40.88 106 LYS A C 1
ATOM 843 O O . LYS A 1 106 ? -19.940 4.643 -30.618 1.00 40.88 106 LYS A O 1
ATOM 848 N N . SER A 1 107 ? -20.285 4.209 -28.462 1.00 42.19 107 SER A N 1
ATOM 849 C CA . SER A 1 107 ? -20.996 2.947 -28.650 1.00 42.19 107 SER A CA 1
ATOM 850 C C . SER A 1 107 ? -22.461 3.133 -28.255 1.00 42.19 107 SER A C 1
ATOM 852 O O . SER A 1 107 ? -22.812 3.151 -27.078 1.00 42.19 107 SER A O 1
ATOM 854 N N . ASN A 1 108 ? -23.284 3.267 -29.290 1.00 41.12 108 ASN A N 1
ATOM 855 C CA . ASN A 1 108 ? -24.742 3.284 -29.346 1.00 41.12 108 ASN A CA 1
ATOM 856 C C . ASN A 1 108 ? -25.528 2.829 -28.097 1.00 41.12 108 ASN A C 1
ATOM 858 O O . ASN A 1 108 ? -25.528 1.665 -27.705 1.00 41.12 108 ASN A O 1
ATOM 862 N N . ASN A 1 109 ? -26.374 3.758 -27.649 1.00 45.09 109 ASN A N 1
ATOM 863 C CA . ASN A 1 109 ? -27.782 3.526 -27.335 1.00 45.09 109 ASN A CA 1
ATOM 864 C C . ASN A 1 109 ? -28.091 2.557 -26.176 1.00 45.09 109 ASN A C 1
ATOM 866 O O . ASN A 1 109 ? -28.599 1.457 -26.387 1.00 45.09 109 ASN A O 1
ATOM 870 N N . ARG A 1 110 ? -27.908 3.023 -24.933 1.00 40.09 110 ARG A N 1
ATOM 871 C CA . ARG A 1 110 ? -28.796 2.654 -23.817 1.00 40.09 110 ARG A CA 1
ATOM 872 C C . ARG A 1 110 ? -29.076 3.871 -22.943 1.00 40.09 110 ARG A C 1
ATOM 874 O O . ARG A 1 110 ? -28.162 4.465 -22.385 1.00 40.09 110 ARG A O 1
ATOM 881 N N . SER A 1 111 ? -30.363 4.192 -22.843 1.00 40.03 111 SER A N 1
ATOM 882 C CA . SER A 1 111 ? -30.978 5.034 -21.816 1.00 40.03 111 SER A CA 1
ATOM 883 C C . SER A 1 111 ? -30.290 4.829 -20.457 1.00 40.03 111 SER A C 1
ATOM 885 O O . SER A 1 111 ? -30.364 3.752 -19.863 1.00 40.03 111 SER A O 1
ATOM 887 N N . SER A 1 112 ? -29.569 5.849 -19.986 1.00 41.88 112 SER A N 1
ATOM 888 C CA . SER A 1 112 ? -28.867 5.838 -18.703 1.00 41.88 112 SER A CA 1
ATOM 889 C C . SER A 1 112 ? -29.714 6.502 -17.615 1.00 41.88 112 SER A C 1
ATOM 891 O O . SER A 1 112 ? -29.293 7.476 -17.001 1.00 41.88 112 SER A O 1
ATOM 893 N N . ASN A 1 113 ? -30.894 5.951 -17.330 1.00 34.88 113 ASN A N 1
ATOM 894 C CA . ASN A 1 113 ? -31.622 6.241 -16.084 1.00 34.88 113 ASN A CA 1
ATOM 895 C C . ASN A 1 113 ? -31.170 5.318 -14.934 1.00 34.88 113 ASN A C 1
ATOM 897 O O . ASN A 1 113 ? -31.962 4.927 -14.084 1.00 34.88 113 ASN A O 1
ATOM 901 N N . SER A 1 114 ? -29.888 4.946 -14.903 1.00 40.81 114 SER A N 1
ATOM 902 C CA . SER A 1 114 ? -29.297 4.166 -13.814 1.00 40.81 114 SER A CA 1
ATOM 903 C C . SER A 1 114 ? -28.213 4.998 -13.140 1.00 40.81 114 SER A C 1
ATOM 905 O O . SER A 1 114 ? -27.033 4.887 -13.468 1.00 40.81 114 SER A O 1
ATOM 907 N N . SER A 1 115 ? -28.627 5.817 -12.177 1.00 43.56 115 SER A N 1
ATOM 908 C CA . SER A 1 115 ? -27.776 6.532 -11.223 1.00 43.56 115 SER A CA 1
ATOM 909 C C . SER A 1 115 ? -27.140 5.558 -10.220 1.00 43.56 115 SER A C 1
ATOM 911 O O . SER A 1 115 ? -27.373 5.646 -9.016 1.00 43.56 115 SER A O 1
ATOM 913 N N . SER A 1 116 ? -26.386 4.570 -10.708 1.00 46.75 116 SER A N 1
ATOM 914 C CA . SER A 1 116 ? -25.553 3.758 -9.824 1.00 46.75 116 SER A CA 1
ATOM 915 C C . SER A 1 116 ? -24.380 4.632 -9.373 1.00 46.75 116 SER A C 1
ATOM 917 O O . SER A 1 116 ? -23.632 5.094 -10.235 1.00 46.75 116 SER A O 1
ATOM 919 N N . PRO A 1 117 ? -24.177 4.856 -8.063 1.00 53.59 117 PRO A N 1
ATOM 920 C CA . PRO A 1 117 ? -23.039 5.628 -7.563 1.00 53.59 117 PRO A CA 1
ATOM 921 C C . PRO A 1 117 ? -21.693 4.912 -7.781 1.00 53.59 117 PRO A C 1
ATOM 923 O O . PRO A 1 117 ? -20.640 5.474 -7.495 1.00 53.59 117 PRO A O 1
ATOM 926 N N . TYR A 1 118 ? -21.701 3.665 -8.266 1.00 57.97 118 TYR A N 1
ATOM 927 C CA . TYR A 1 118 ? -20.502 2.852 -8.430 1.00 57.97 118 TYR A CA 1
ATOM 928 C C . TYR A 1 118 ? -19.900 2.988 -9.831 1.00 57.97 118 TYR A C 1
ATOM 930 O O . TYR A 1 118 ? -20.543 2.654 -10.830 1.00 57.97 118 TYR A O 1
ATOM 938 N N . ASN A 1 119 ? -18.622 3.382 -9.904 1.00 73.81 119 ASN A N 1
ATOM 939 C CA . ASN A 1 119 ? -17.843 3.284 -11.136 1.00 73.81 119 ASN A CA 1
ATOM 940 C C . ASN A 1 119 ? -17.757 1.805 -11.559 1.00 73.81 119 ASN A C 1
ATOM 942 O O . ASN A 1 119 ? -17.177 0.974 -10.858 1.00 73.81 119 ASN A O 1
ATOM 946 N N . ARG A 1 120 ? -18.323 1.474 -12.725 1.00 81.25 120 ARG A N 1
ATOM 947 C CA . ARG A 1 120 ? -18.372 0.102 -13.261 1.00 81.25 120 ARG A CA 1
ATOM 948 C C . ARG A 1 120 ? -16.996 -0.537 -13.479 1.00 81.25 120 ARG A C 1
ATOM 950 O O . ARG A 1 120 ? -16.905 -1.760 -13.518 1.00 81.25 120 ARG A O 1
ATOM 957 N N . HIS A 1 121 ? -15.942 0.268 -13.620 1.00 87.19 121 HIS A N 1
ATOM 958 C CA . HIS A 1 121 ? -14.567 -0.202 -13.768 1.00 87.19 121 HIS A CA 1
ATOM 959 C C . HIS A 1 121 ? -13.879 -0.451 -12.425 1.00 87.19 121 HIS A C 1
ATOM 961 O O . HIS A 1 121 ? -12.859 -1.134 -12.408 1.00 87.19 121 HIS A O 1
ATOM 967 N N . ARG A 1 122 ? -14.434 0.016 -11.293 1.00 89.88 122 ARG A N 1
ATOM 968 C CA . ARG A 1 122 ? -13.831 -0.162 -9.959 1.00 89.88 122 ARG A CA 1
ATOM 969 C C . ARG A 1 122 ? -13.426 -1.615 -9.668 1.00 89.88 122 ARG A C 1
ATOM 971 O O . ARG A 1 122 ? -12.278 -1.811 -9.278 1.00 89.88 122 ARG A O 1
ATOM 978 N N . PRO A 1 123 ? -14.271 -2.647 -9.884 1.00 91.38 123 PRO A N 1
ATOM 979 C CA . PRO A 1 123 ? -13.864 -4.031 -9.631 1.00 91.38 123 PRO A CA 1
ATOM 980 C C . PRO A 1 123 ? -12.690 -4.487 -10.507 1.00 91.38 123 PRO A C 1
ATOM 982 O O . PRO A 1 123 ? -11.818 -5.204 -10.026 1.00 91.38 123 PRO A O 1
ATOM 985 N N . LEU A 1 124 ? -12.640 -4.048 -11.771 1.00 93.88 124 LEU A N 1
ATOM 986 C CA . LEU A 1 124 ? -11.561 -4.382 -12.706 1.00 93.88 124 LEU A CA 1
ATOM 987 C C . LEU A 1 124 ? -10.258 -3.666 -12.346 1.00 93.88 124 LEU A C 1
ATOM 989 O O . LEU A 1 124 ? -9.206 -4.295 -12.348 1.00 93.88 124 LEU A O 1
ATOM 993 N N . ILE A 1 125 ? -10.330 -2.386 -11.977 1.00 95.38 125 ILE A N 1
ATOM 994 C CA . ILE A 1 125 ? -9.185 -1.594 -11.514 1.00 95.38 125 ILE A CA 1
ATOM 995 C C . ILE A 1 125 ? -8.601 -2.204 -10.232 1.00 95.38 125 ILE A C 1
ATOM 997 O O . ILE A 1 125 ? -7.396 -2.446 -10.1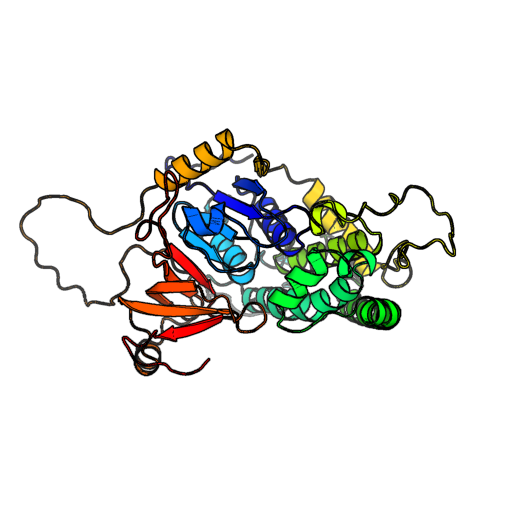62 1.00 95.38 125 ILE A O 1
ATOM 1001 N N . ARG A 1 126 ? -9.450 -2.527 -9.242 1.00 93.69 126 ARG A N 1
ATOM 1002 C CA . ARG A 1 126 ? -9.018 -3.213 -8.010 1.00 93.69 126 ARG A CA 1
ATOM 1003 C C . ARG A 1 126 ? -8.436 -4.588 -8.311 1.00 93.69 126 ARG A C 1
ATOM 1005 O O . ARG A 1 126 ? -7.399 -4.939 -7.762 1.00 93.69 126 ARG A O 1
ATOM 1012 N N . GLY A 1 127 ? -9.074 -5.353 -9.197 1.00 95.19 127 GLY A N 1
ATOM 1013 C CA . GLY A 1 127 ? -8.597 -6.666 -9.625 1.00 95.19 127 GLY A CA 1
ATOM 1014 C C . GLY A 1 127 ? -7.209 -6.600 -10.261 1.00 95.19 127 GLY A C 1
ATOM 1015 O O . GLY A 1 127 ? -6.307 -7.328 -9.851 1.00 95.19 127 GLY A O 1
ATOM 1016 N N . PHE A 1 128 ? -7.020 -5.680 -11.208 1.00 96.75 128 PHE A N 1
ATOM 1017 C CA . PHE A 1 128 ? -5.741 -5.437 -11.869 1.00 96.75 128 PHE A CA 1
ATOM 1018 C C . PHE A 1 128 ? -4.650 -5.077 -10.854 1.00 96.75 128 PHE A C 1
ATOM 1020 O O . PHE A 1 128 ? -3.593 -5.708 -10.843 1.00 96.75 128 PHE A O 1
ATOM 1027 N N . ALA A 1 129 ? -4.935 -4.156 -9.930 1.00 96.12 129 ALA A N 1
ATOM 1028 C CA . ALA A 1 129 ? -3.991 -3.788 -8.883 1.00 96.12 129 ALA A CA 1
ATOM 1029 C C . ALA A 1 129 ? -3.679 -4.971 -7.937 1.00 96.12 129 ALA A C 1
ATOM 1031 O O . ALA A 1 129 ? -2.550 -5.438 -7.835 1.00 96.12 129 ALA A O 1
ATOM 1032 N N . SER A 1 130 ? -4.684 -5.519 -7.255 1.00 93.75 130 SER A N 1
ATOM 1033 C CA . SER A 1 130 ? -4.471 -6.468 -6.153 1.00 93.75 130 SER A CA 1
ATOM 1034 C C . SER A 1 130 ? -4.117 -7.896 -6.583 1.00 93.75 130 SER A C 1
ATOM 1036 O O . SER A 1 130 ? -3.572 -8.656 -5.777 1.00 93.75 130 SER A O 1
ATOM 1038 N N . TYR A 1 131 ? -4.433 -8.298 -7.818 1.00 94.00 131 TYR A N 1
ATOM 1039 C CA . TYR A 1 131 ? -4.219 -9.675 -8.285 1.00 94.00 131 TYR A CA 1
ATOM 1040 C C . TYR A 1 131 ? -3.252 -9.815 -9.449 1.00 94.00 131 TYR A C 1
ATOM 1042 O O . TYR A 1 131 ? -2.722 -10.912 -9.627 1.00 94.00 131 TYR A O 1
ATOM 1050 N N . TRP A 1 132 ? -2.982 -8.746 -10.200 1.00 96.00 132 TRP A N 1
ATOM 1051 C CA . TRP A 1 132 ? -1.951 -8.761 -11.233 1.00 96.00 132 TRP A CA 1
ATOM 1052 C C . TRP A 1 132 ? -0.705 -7.997 -10.785 1.00 96.00 132 TRP A C 1
ATOM 1054 O O . TRP A 1 132 ? 0.371 -8.592 -10.686 1.00 96.00 132 TRP A O 1
ATOM 1064 N N . THR A 1 133 ? -0.800 -6.699 -10.500 1.00 97.38 133 THR A N 1
ATOM 1065 C CA . THR A 1 133 ? 0.413 -5.913 -10.219 1.00 97.38 133 THR A CA 1
ATOM 1066 C C . THR A 1 133 ? 1.034 -6.310 -8.882 1.00 97.38 133 THR A C 1
ATOM 1068 O O . THR A 1 133 ? 2.212 -6.656 -8.824 1.00 97.38 133 THR A O 1
ATOM 1071 N N . ASP A 1 134 ? 0.223 -6.379 -7.825 1.00 96.19 134 ASP A N 1
ATOM 1072 C CA . ASP A 1 134 ? 0.688 -6.589 -6.450 1.00 96.19 134 ASP A CA 1
ATOM 1073 C C . ASP A 1 134 ? 1.129 -8.037 -6.162 1.00 96.19 134 ASP A C 1
ATOM 1075 O O . ASP A 1 134 ? 1.713 -8.311 -5.112 1.00 96.19 134 ASP A O 1
ATOM 1079 N N . LYS A 1 135 ? 0.840 -8.985 -7.067 1.00 94.94 135 LYS A N 1
ATOM 1080 C CA . LYS A 1 135 ? 1.111 -10.419 -6.868 1.00 94.94 135 LYS A CA 1
ATOM 1081 C C . LYS A 1 135 ? 2.076 -10.993 -7.914 1.00 94.94 135 LYS A C 1
ATOM 1083 O O . LYS A 1 135 ? 3.258 -11.121 -7.588 1.00 94.94 135 LYS A O 1
ATOM 1088 N N . PRO A 1 136 ? 1.651 -11.380 -9.135 1.00 96.38 136 PRO A N 1
ATOM 1089 C CA . PRO A 1 136 ? 2.565 -11.977 -10.103 1.00 96.38 136 PRO A CA 1
ATOM 1090 C C . PRO A 1 136 ? 3.643 -10.998 -10.586 1.00 96.38 136 PRO A C 1
ATOM 1092 O O . PRO A 1 136 ? 4.817 -11.361 -10.556 1.00 96.38 136 PRO A O 1
ATOM 1095 N N . LEU A 1 137 ? 3.295 -9.752 -10.931 1.00 96.88 137 LEU A N 1
ATOM 1096 C CA . LEU A 1 137 ? 4.297 -8.777 -11.389 1.00 96.88 137 LEU A CA 1
ATOM 1097 C C . LEU A 1 137 ? 5.252 -8.363 -10.255 1.00 96.88 137 LEU A C 1
ATOM 1099 O O . LEU A 1 137 ? 6.468 -8.291 -10.452 1.00 96.88 137 LEU A O 1
ATOM 1103 N N . PHE A 1 138 ? 4.725 -8.152 -9.045 1.00 96.62 138 PHE A N 1
ATOM 1104 C CA . PHE A 1 138 ? 5.546 -7.918 -7.857 1.00 96.62 138 PHE A CA 1
ATOM 1105 C C . PHE A 1 138 ? 6.540 -9.063 -7.620 1.00 96.62 138 PHE A C 1
ATOM 1107 O O . PHE A 1 138 ? 7.727 -8.813 -7.443 1.00 96.62 138 PHE A O 1
ATOM 1114 N N . ARG A 1 139 ? 6.109 -10.329 -7.705 1.00 95.69 139 ARG A N 1
ATOM 1115 C CA . ARG A 1 139 ? 7.016 -11.481 -7.555 1.00 95.69 139 ARG A CA 1
ATOM 1116 C C . ARG A 1 139 ? 8.169 -11.435 -8.557 1.00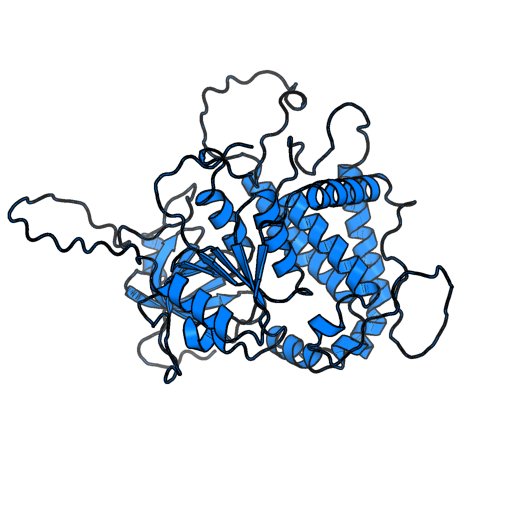 95.69 139 ARG A C 1
ATOM 1118 O O . ARG A 1 139 ? 9.315 -11.642 -8.167 1.00 95.69 139 ARG A O 1
ATOM 1125 N N . VAL A 1 140 ? 7.878 -11.144 -9.820 1.00 94.88 140 VAL A N 1
ATOM 1126 C CA . VAL A 1 140 ? 8.900 -11.064 -10.870 1.00 94.88 140 VAL A CA 1
ATOM 1127 C C . VAL A 1 140 ? 9.912 -9.958 -10.572 1.00 94.88 140 VAL A C 1
ATOM 1129 O O . VAL A 1 140 ? 11.112 -10.212 -10.534 1.00 94.88 140 VAL A O 1
ATOM 1132 N N . THR A 1 141 ? 9.435 -8.753 -10.269 1.00 94.06 141 THR A N 1
ATOM 1133 C CA . THR A 1 141 ? 10.310 -7.609 -9.957 1.00 94.06 141 THR A CA 1
ATOM 1134 C C . THR A 1 141 ? 11.094 -7.789 -8.652 1.00 94.06 141 THR A C 1
ATOM 1136 O O . THR A 1 141 ? 12.245 -7.374 -8.581 1.00 94.06 141 THR A O 1
ATOM 1139 N N . THR A 1 142 ? 10.556 -8.477 -7.634 1.00 94.31 142 THR A N 1
ATOM 1140 C CA . THR A 1 142 ? 11.349 -8.845 -6.439 1.00 94.31 142 THR A CA 1
ATOM 1141 C C . THR A 1 142 ? 12.494 -9.797 -6.764 1.00 94.31 142 THR A C 1
ATOM 1143 O O . THR A 1 142 ? 13.531 -9.760 -6.108 1.00 94.31 142 THR A O 1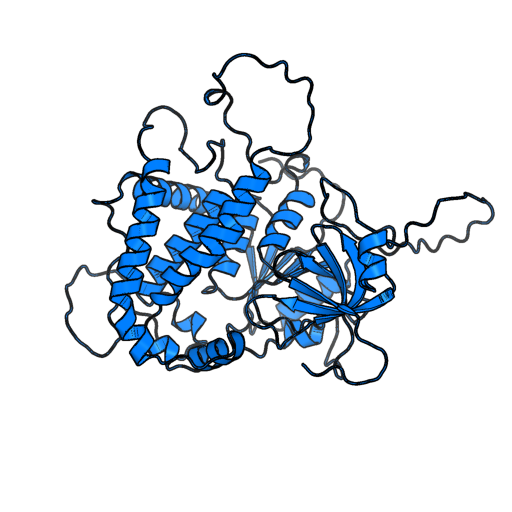
ATOM 1146 N N . GLY A 1 143 ? 12.336 -10.611 -7.807 1.00 93.81 143 GLY A N 1
ATOM 1147 C CA . GLY A 1 143 ? 13.383 -11.477 -8.331 1.00 93.81 143 GLY A CA 1
ATOM 1148 C C . GLY A 1 143 ? 14.553 -10.735 -8.987 1.00 93.81 143 GLY A C 1
ATOM 1149 O O . GLY A 1 143 ? 15.522 -11.385 -9.369 1.00 93.81 143 GLY A O 1
ATOM 1150 N N . LEU A 1 144 ? 14.468 -9.404 -9.110 1.00 91.94 144 LEU A N 1
ATOM 1151 C CA . LEU A 1 144 ? 15.517 -8.526 -9.637 1.00 91.94 144 LEU A CA 1
ATOM 1152 C C . LEU A 1 144 ? 16.323 -7.828 -8.533 1.00 91.94 144 LEU A C 1
ATOM 1154 O O . LEU A 1 144 ? 17.252 -7.086 -8.836 1.00 91.94 144 LEU A O 1
ATOM 1158 N N . ILE A 1 145 ? 15.973 -8.037 -7.258 1.00 92.81 145 ILE A N 1
ATOM 1159 C CA . ILE A 1 145 ? 16.751 -7.505 -6.134 1.00 92.81 145 ILE A CA 1
ATOM 1160 C C . ILE A 1 145 ? 18.173 -8.095 -6.189 1.00 92.81 145 ILE A C 1
ATOM 1162 O O . ILE A 1 145 ? 18.303 -9.326 -6.223 1.00 92.81 145 ILE A O 1
ATOM 1166 N N . PRO A 1 146 ? 19.230 -7.258 -6.121 1.00 91.44 146 PRO A N 1
ATOM 1167 C CA . PRO A 1 146 ? 20.609 -7.727 -6.108 1.00 91.44 146 PRO A CA 1
ATOM 1168 C C . PRO A 1 146 ? 20.867 -8.734 -4.989 1.00 91.44 146 PRO A C 1
ATOM 1170 O O . PRO A 1 146 ? 20.430 -8.563 -3.848 1.00 91.44 146 PRO A O 1
ATOM 1173 N N . SER A 1 147 ? 21.631 -9.781 -5.296 1.00 91.94 147 SER A N 1
ATOM 1174 C CA . SER A 1 147 ? 21.871 -10.885 -4.363 1.00 91.94 147 SER A CA 1
ATOM 1175 C C . SER A 1 147 ? 22.582 -10.461 -3.075 1.00 91.94 147 SER A C 1
ATOM 1177 O O . SER A 1 147 ? 22.417 -11.097 -2.034 1.00 91.94 147 SER A O 1
ATOM 1179 N N . THR A 1 148 ? 23.332 -9.358 -3.104 1.00 90.75 148 THR A N 1
ATOM 1180 C CA . THR A 1 148 ? 23.947 -8.727 -1.925 1.00 90.75 148 THR A CA 1
ATOM 1181 C C . THR A 1 148 ? 22.916 -8.370 -0.852 1.00 90.75 148 THR A C 1
ATOM 1183 O O . THR A 1 148 ? 23.162 -8.587 0.331 1.00 90.75 148 THR A O 1
ATOM 1186 N N . VAL A 1 149 ? 21.717 -7.934 -1.247 1.00 93.69 149 VAL A N 1
ATOM 1187 C CA . VAL A 1 149 ? 20.615 -7.632 -0.321 1.00 93.69 149 VAL A CA 1
ATOM 1188 C C . VAL A 1 149 ? 20.106 -8.899 0.359 1.00 93.69 149 VAL A C 1
ATOM 1190 O O . VAL A 1 149 ? 19.837 -8.882 1.560 1.00 93.69 149 VAL A O 1
ATOM 1193 N N . TRP A 1 150 ? 20.024 -10.020 -0.358 1.00 94.25 150 TRP A N 1
ATOM 1194 C CA . TRP A 1 150 ? 19.575 -11.292 0.217 1.00 94.25 150 TRP A CA 1
ATOM 1195 C C . TRP A 1 150 ? 20.571 -11.896 1.216 1.00 94.25 150 TRP A C 1
ATOM 1197 O O . TRP A 1 150 ? 20.159 -12.688 2.058 1.00 94.25 150 TRP A O 1
ATOM 1207 N N . ARG A 1 151 ? 21.848 -11.493 1.170 1.00 93.75 151 ARG A N 1
ATOM 1208 C CA . ARG A 1 151 ? 22.878 -11.893 2.150 1.00 93.75 151 ARG A CA 1
ATOM 1209 C C . ARG A 1 151 ? 22.882 -11.039 3.419 1.00 93.75 151 ARG A C 1
ATOM 1211 O O . ARG A 1 151 ? 23.495 -11.427 4.407 1.00 93.75 151 ARG A O 1
ATOM 1218 N N . SER A 1 152 ? 22.202 -9.895 3.393 1.00 94.56 152 SER A N 1
ATOM 1219 C CA . SER A 1 152 ? 22.100 -8.976 4.529 1.00 94.56 152 SER A CA 1
ATOM 1220 C C . SER A 1 152 ? 21.044 -9.420 5.550 1.00 94.56 152 SER A C 1
ATOM 1222 O O . SER A 1 152 ? 20.242 -10.330 5.301 1.00 94.56 152 SER A O 1
ATOM 1224 N N . LYS A 1 153 ? 20.938 -8.702 6.675 1.00 95.31 153 LYS A N 1
ATOM 1225 C CA . LYS A 1 153 ? 19.855 -8.884 7.662 1.00 95.31 153 LYS A CA 1
ATOM 1226 C C . LYS A 1 153 ? 18.459 -8.742 7.058 1.00 95.31 153 LYS A C 1
ATOM 1228 O O . LYS A 1 153 ? 17.514 -9.349 7.565 1.00 95.31 153 LYS A O 1
ATOM 1233 N N . PHE A 1 154 ? 18.329 -7.998 5.960 1.00 95.81 154 PHE A N 1
ATOM 1234 C CA . PHE A 1 154 ? 17.079 -7.901 5.217 1.00 95.81 154 PHE A CA 1
ATOM 1235 C C . PHE A 1 154 ? 16.637 -9.251 4.660 1.00 95.81 154 PHE A C 1
ATOM 1237 O O . PHE A 1 154 ? 15.472 -9.619 4.815 1.00 95.81 154 PHE A O 1
ATOM 1244 N N . GLY A 1 155 ? 17.558 -10.014 4.066 1.00 95.75 155 GLY A N 1
ATOM 1245 C CA . GLY A 1 155 ? 17.273 -11.361 3.576 1.00 95.75 155 GLY A CA 1
ATOM 1246 C C . GLY A 1 155 ? 16.754 -12.269 4.688 1.00 95.75 155 GLY A C 1
ATOM 1247 O O . GLY A 1 155 ? 15.725 -12.924 4.518 1.00 95.75 155 GLY A O 1
ATOM 1248 N N . THR A 1 156 ? 17.384 -12.216 5.863 1.00 95.31 156 THR A N 1
ATOM 1249 C CA . THR A 1 156 ? 16.944 -12.952 7.059 1.00 95.31 156 THR A CA 1
ATOM 1250 C C . THR A 1 156 ? 15.548 -12.529 7.526 1.00 95.31 156 THR A C 1
ATOM 1252 O O . THR A 1 156 ? 14.692 -13.380 7.778 1.00 95.31 156 THR A O 1
ATOM 1255 N N . ASP A 1 157 ? 15.266 -11.226 7.615 1.00 95.44 157 ASP A N 1
ATOM 1256 C CA . ASP A 1 157 ? 13.938 -10.738 8.010 1.00 95.44 157 ASP A CA 1
ATOM 1257 C C . ASP A 1 157 ? 12.846 -11.168 7.013 1.00 95.44 157 ASP A C 1
ATOM 1259 O O . ASP A 1 157 ? 11.761 -11.588 7.436 1.00 95.44 157 ASP A O 1
ATOM 1263 N N . ARG A 1 158 ? 13.140 -11.131 5.704 1.00 95.44 158 ARG A N 1
ATOM 1264 C CA . ARG A 1 158 ? 12.213 -11.571 4.651 1.00 95.44 158 ARG A CA 1
ATOM 1265 C C . ARG A 1 158 ? 12.013 -13.084 4.637 1.00 95.44 158 ARG A C 1
ATOM 1267 O O . ARG A 1 158 ? 10.869 -13.512 4.506 1.00 95.44 158 ARG A O 1
ATOM 1274 N N . ALA A 1 159 ? 13.050 -13.884 4.874 1.00 94.25 159 ALA A N 1
ATOM 1275 C CA . ALA A 1 159 ? 12.909 -15.328 5.076 1.00 94.25 159 ALA A CA 1
ATOM 1276 C C . ALA A 1 159 ? 11.942 -15.636 6.238 1.00 94.25 159 ALA A C 1
ATOM 1278 O O . ALA A 1 159 ? 11.000 -16.416 6.084 1.00 94.25 159 ALA A O 1
ATOM 1279 N N . ASN A 1 160 ? 12.085 -14.923 7.363 1.00 93.12 160 ASN A N 1
ATOM 1280 C CA . ASN A 1 160 ? 11.182 -15.041 8.513 1.00 93.12 160 ASN A CA 1
ATOM 1281 C C . ASN A 1 160 ? 9.750 -14.572 8.214 1.00 93.12 160 ASN A C 1
ATOM 1283 O O . ASN A 1 160 ? 8.805 -15.043 8.839 1.00 93.12 160 ASN A O 1
ATOM 1287 N N . LEU A 1 161 ? 9.564 -13.596 7.321 1.00 92.12 161 LEU A N 1
ATOM 1288 C CA . LEU A 1 161 ? 8.236 -13.131 6.908 1.00 92.12 161 LEU A CA 1
ATOM 1289 C C . LEU A 1 161 ? 7.534 -14.154 6.004 1.00 92.12 161 LEU A C 1
ATOM 1291 O O . LEU A 1 161 ? 6.336 -14.395 6.156 1.00 92.12 161 LEU A O 1
ATOM 1295 N N . ILE A 1 162 ? 8.267 -14.735 5.055 1.00 91.25 162 ILE A N 1
ATOM 1296 C CA . ILE A 1 162 ? 7.718 -15.654 4.053 1.00 91.25 162 ILE A CA 1
ATOM 1297 C C . ILE A 1 162 ? 7.553 -17.072 4.629 1.00 91.25 162 ILE A C 1
ATOM 1299 O O . ILE A 1 162 ? 6.678 -17.814 4.188 1.00 91.25 162 ILE A O 1
ATOM 1303 N N . GLY A 1 163 ? 8.348 -17.441 5.637 1.00 89.12 163 GLY A N 1
ATOM 1304 C CA . GLY A 1 163 ? 8.264 -18.733 6.323 1.00 89.12 163 GLY A CA 1
ATOM 1305 C C . GLY A 1 163 ? 9.137 -19.833 5.711 1.00 89.12 163 GLY A C 1
ATOM 1306 O O . GLY A 1 163 ? 8.894 -21.009 5.963 1.00 89.12 163 GLY A O 1
ATOM 1307 N N . HIS A 1 164 ? 10.138 -19.475 4.902 1.00 88.69 164 HIS A N 1
ATOM 1308 C CA . HIS A 1 164 ? 11.173 -20.392 4.413 1.00 88.69 164 HIS A CA 1
ATOM 1309 C C . HIS A 1 164 ? 12.491 -19.649 4.173 1.00 88.69 164 HIS A C 1
ATOM 1311 O O . HIS A 1 164 ? 12.506 -18.426 4.034 1.00 88.69 164 HIS A O 1
ATOM 1317 N N . SER A 1 165 ? 13.602 -20.386 4.123 1.00 89.44 165 SER A N 1
ATOM 1318 C CA . SER A 1 165 ? 14.925 -19.811 3.875 1.00 89.44 165 SER A CA 1
ATOM 1319 C C . SER A 1 165 ? 15.059 -19.264 2.452 1.00 89.44 165 SER A C 1
ATOM 1321 O O . SER A 1 165 ? 14.596 -19.867 1.483 1.00 89.44 165 SER A O 1
ATOM 1323 N N . LEU A 1 166 ? 15.730 -18.120 2.329 1.00 91.69 166 LEU A N 1
ATOM 1324 C CA . LEU A 1 166 ? 16.094 -17.519 1.050 1.00 91.69 166 LEU A CA 1
ATOM 1325 C C . LEU A 1 166 ? 17.575 -17.803 0.778 1.00 91.69 166 LEU A C 1
ATOM 1327 O O . LEU A 1 166 ? 18.435 -17.406 1.555 1.00 91.69 166 LEU A O 1
ATOM 1331 N N . ASP A 1 167 ? 17.854 -18.509 -0.314 1.00 93.75 167 ASP A N 1
ATOM 1332 C CA . ASP A 1 167 ? 19.208 -18.818 -0.788 1.00 93.75 167 ASP A CA 1
ATOM 1333 C C . ASP A 1 167 ? 19.620 -17.748 -1.810 1.00 93.75 167 ASP A C 1
ATOM 1335 O O . ASP A 1 167 ? 19.051 -17.677 -2.905 1.00 93.75 167 ASP A O 1
ATOM 1339 N N . ALA A 1 168 ? 20.565 -16.885 -1.430 1.00 92.69 168 ALA A N 1
ATOM 1340 C CA . ALA A 1 168 ? 20.966 -15.729 -2.226 1.00 92.69 168 ALA A CA 1
ATOM 1341 C C . ALA A 1 168 ? 21.594 -16.140 -3.566 1.00 92.69 168 ALA A C 1
ATOM 1343 O O . ALA A 1 168 ? 21.293 -15.538 -4.595 1.00 92.69 168 ALA A O 1
ATOM 1344 N N . GLU A 1 169 ? 22.407 -17.194 -3.577 1.00 93.38 169 GLU A N 1
ATOM 1345 C CA . GLU A 1 169 ? 23.082 -17.737 -4.755 1.00 93.38 169 GLU A CA 1
ATOM 1346 C C . GLU A 1 169 ? 22.074 -18.351 -5.732 1.00 93.38 169 GLU A C 1
ATOM 1348 O O . GLU A 1 169 ? 22.190 -18.204 -6.950 1.00 93.38 169 GLU A O 1
ATOM 1353 N N . LYS A 1 170 ? 21.053 -19.041 -5.218 1.00 93.94 170 LYS A N 1
ATOM 1354 C CA . LYS A 1 170 ? 19.949 -19.566 -6.028 1.00 93.94 170 LYS A CA 1
ATOM 1355 C C . LYS A 1 170 ? 19.089 -18.447 -6.603 1.00 93.94 170 LYS A C 1
ATOM 1357 O O . LYS A 1 170 ? 18.648 -18.572 -7.742 1.00 93.94 170 LYS A O 1
ATOM 1362 N N . LEU A 1 171 ? 18.816 -17.397 -5.830 1.00 92.19 171 LEU A N 1
ATOM 1363 C CA . LEU A 1 171 ? 18.064 -16.233 -6.304 1.00 92.19 171 LEU A CA 1
ATOM 1364 C C . LEU A 1 171 ? 18.840 -15.481 -7.392 1.00 92.19 171 LEU A C 1
ATOM 1366 O O . LEU A 1 171 ? 18.255 -15.127 -8.408 1.00 92.19 171 LEU A O 1
ATOM 1370 N N . GLU A 1 172 ? 20.155 -15.338 -7.229 1.00 90.88 172 GLU A N 1
ATOM 1371 C CA . GLU A 1 172 ? 21.050 -14.745 -8.228 1.00 90.88 172 GLU A CA 1
ATOM 1372 C C . GLU A 1 172 ? 21.037 -15.520 -9.548 1.00 90.88 172 GLU A C 1
ATOM 1374 O O . GLU A 1 172 ? 20.852 -14.936 -10.614 1.00 90.88 172 GLU A O 1
ATOM 1379 N N . ARG A 1 173 ? 21.132 -16.855 -9.486 1.00 93.75 173 ARG A N 1
ATOM 1380 C CA . ARG A 1 173 ? 21.042 -17.709 -10.682 1.00 93.75 173 ARG A CA 1
ATOM 1381 C C . ARG A 1 173 ? 19.697 -17.619 -11.406 1.00 93.75 173 ARG A C 1
ATOM 1383 O O . ARG A 1 173 ? 19.657 -17.971 -12.573 1.00 93.75 173 ARG A O 1
ATOM 1390 N N . LYS A 1 174 ? 18.633 -17.168 -10.730 1.00 93.69 174 LYS A N 1
ATOM 1391 C CA . LYS A 1 174 ? 17.275 -17.035 -11.286 1.00 93.69 174 LYS A CA 1
ATOM 1392 C C . LYS A 1 174 ? 16.993 -15.691 -11.960 1.00 93.69 174 LYS A C 1
ATOM 1394 O O . LYS A 1 174 ? 15.887 -15.480 -12.462 1.00 93.69 174 LYS A O 1
ATOM 1399 N N . VAL A 1 175 ? 17.935 -14.748 -11.918 1.00 90.69 175 VAL A N 1
ATOM 1400 C CA . VAL A 1 175 ? 17.740 -13.414 -12.502 1.00 90.69 175 VAL A CA 1
ATOM 1401 C C . VAL A 1 175 ? 17.385 -13.487 -13.998 1.00 90.69 175 VAL A C 1
ATOM 1403 O O . VAL A 1 175 ? 16.418 -12.824 -14.376 1.00 90.69 175 VAL A O 1
ATOM 1406 N N . PRO A 1 176 ? 18.042 -14.307 -14.848 1.00 91.25 176 PRO A N 1
ATOM 1407 C CA . PRO A 1 176 ? 17.658 -14.438 -16.258 1.00 91.25 176 PRO A CA 1
ATOM 1408 C C . PRO A 1 176 ? 16.209 -14.909 -16.464 1.00 91.25 176 PRO A C 1
ATOM 1410 O O . PRO A 1 176 ? 15.495 -14.363 -17.304 1.00 91.25 176 PRO A O 1
ATOM 1413 N N . GLU A 1 177 ? 15.735 -15.874 -15.674 1.00 94.44 177 GLU A N 1
ATOM 1414 C CA . GLU A 1 177 ? 14.353 -16.354 -15.730 1.00 94.44 177 GLU A CA 1
ATOM 1415 C C . GLU A 1 177 ? 13.360 -15.282 -15.266 1.00 94.44 177 GLU A C 1
ATOM 1417 O O . GLU A 1 177 ? 12.298 -15.128 -15.869 1.00 94.44 177 GLU A O 1
ATOM 1422 N N . ASN A 1 178 ? 13.704 -14.503 -14.235 1.00 93.88 178 ASN A N 1
ATOM 1423 C CA . ASN A 1 178 ? 12.881 -13.374 -13.795 1.00 93.88 178 ASN A CA 1
ATOM 1424 C C . ASN A 1 178 ? 12.829 -12.264 -14.855 1.00 93.88 178 ASN A C 1
ATOM 1426 O O . ASN A 1 178 ? 11.763 -11.698 -15.079 1.00 93.88 178 ASN A O 1
ATOM 1430 N N . LEU A 1 179 ? 13.931 -11.982 -15.556 1.00 92.25 179 LEU A N 1
ATOM 1431 C CA . LEU A 1 179 ? 13.945 -11.039 -16.681 1.00 92.25 179 LEU A CA 1
ATOM 1432 C C . LEU A 1 179 ? 13.072 -11.533 -17.842 1.00 92.25 179 LEU A C 1
ATOM 1434 O O . LEU A 1 179 ? 12.314 -10.752 -18.409 1.00 92.25 179 LEU A O 1
ATOM 1438 N N . SER A 1 180 ? 13.108 -12.832 -18.157 1.00 94.25 180 SER A N 1
ATOM 1439 C CA . SER A 1 180 ? 12.211 -13.428 -19.157 1.00 94.25 180 SER A CA 1
ATOM 1440 C C . SER A 1 180 ? 10.737 -13.344 -18.738 1.00 94.25 180 SER A C 1
ATOM 1442 O O . SER A 1 180 ? 9.878 -13.022 -19.558 1.00 94.25 180 SER A O 1
ATOM 1444 N N . ALA A 1 181 ? 10.430 -13.572 -17.458 1.00 95.81 181 ALA A N 1
ATOM 1445 C CA . ALA A 1 181 ? 9.078 -13.404 -16.933 1.00 95.81 181 ALA A CA 1
ATOM 1446 C C . ALA A 1 181 ? 8.626 -11.932 -16.944 1.00 95.81 181 ALA A C 1
ATOM 1448 O O . ALA A 1 181 ? 7.456 -11.653 -17.214 1.00 95.81 181 ALA A O 1
ATOM 1449 N N . LEU A 1 182 ? 9.536 -10.985 -16.685 1.00 95.12 182 LEU A N 1
ATOM 1450 C CA . LEU A 1 182 ? 9.248 -9.555 -16.804 1.00 95.12 182 LEU A CA 1
ATOM 1451 C C . LEU A 1 182 ? 8.933 -9.201 -18.256 1.00 95.12 182 LEU A C 1
ATOM 1453 O O . LEU A 1 182 ? 7.918 -8.558 -18.500 1.00 95.12 182 LEU A O 1
ATOM 1457 N N . ASP A 1 183 ? 9.741 -9.673 -19.208 1.00 94.81 183 ASP A N 1
ATOM 1458 C CA . ASP A 1 183 ? 9.507 -9.475 -20.640 1.00 94.81 183 ASP A CA 1
ATOM 1459 C C . ASP A 1 183 ? 8.110 -9.956 -21.061 1.00 94.81 183 ASP A C 1
ATOM 1461 O O . ASP A 1 183 ? 7.385 -9.223 -21.729 1.00 94.81 183 ASP A O 1
ATOM 1465 N N . LEU A 1 184 ? 7.674 -11.127 -20.582 1.00 95.88 184 LEU A N 1
ATOM 1466 C CA . LEU A 1 184 ? 6.314 -11.622 -20.817 1.00 95.88 184 LEU A CA 1
ATOM 1467 C C . LEU A 1 184 ? 5.246 -10.651 -20.288 1.00 95.88 184 LEU A C 1
ATOM 1469 O O . LEU A 1 184 ? 4.282 -10.354 -20.993 1.00 95.88 184 LEU A O 1
ATOM 1473 N N . HIS A 1 185 ? 5.398 -10.146 -19.061 1.00 96.88 185 HIS A N 1
ATOM 1474 C CA . HIS A 1 185 ? 4.459 -9.170 -18.506 1.00 96.88 185 HIS A CA 1
ATOM 1475 C C . HIS A 1 185 ? 4.418 -7.875 -19.323 1.00 96.88 185 HIS A C 1
ATOM 1477 O O . HIS A 1 185 ? 3.327 -7.383 -19.604 1.00 96.88 185 HIS A O 1
ATOM 1483 N N . LEU A 1 186 ? 5.575 -7.344 -19.726 1.00 95.31 186 LEU A N 1
ATOM 1484 C CA . LEU A 1 186 ? 5.654 -6.137 -20.552 1.00 95.31 186 LEU A CA 1
ATOM 1485 C C . LEU A 1 186 ? 5.004 -6.362 -21.925 1.00 95.31 186 LEU A C 1
ATOM 1487 O O . LEU A 1 186 ? 4.214 -5.531 -22.364 1.00 95.31 186 LEU A O 1
ATOM 1491 N N . SER A 1 187 ? 5.228 -7.522 -22.549 1.00 95.38 187 SER A N 1
ATOM 1492 C CA . SER A 1 187 ? 4.584 -7.889 -23.814 1.00 95.38 187 SER A CA 1
ATOM 1493 C C . SER A 1 187 ? 3.064 -8.005 -23.711 1.00 95.38 187 SER A C 1
ATOM 1495 O O . SER A 1 187 ? 2.379 -7.684 -24.679 1.00 95.38 187 SER A O 1
ATOM 1497 N N . LEU A 1 188 ? 2.526 -8.469 -22.579 1.00 95.62 188 LEU A N 1
ATOM 1498 C CA . LEU A 1 188 ? 1.076 -8.519 -22.351 1.00 95.62 188 LEU A CA 1
ATOM 1499 C C . LEU A 1 188 ? 0.469 -7.126 -22.139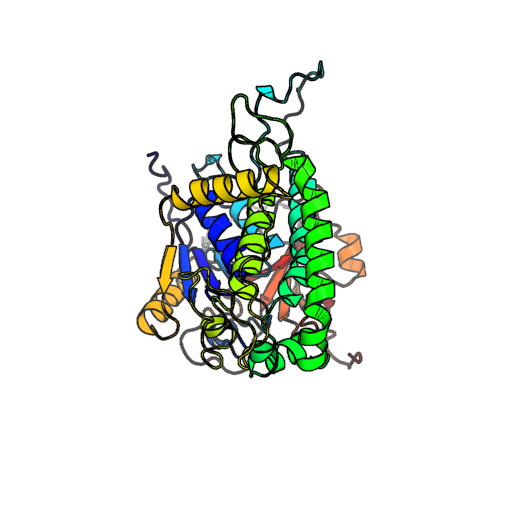 1.00 95.62 188 LEU A C 1
ATOM 1501 O O . LEU A 1 188 ? -0.704 -6.922 -22.443 1.00 95.62 188 LEU A O 1
ATOM 1505 N N . LEU A 1 189 ? 1.250 -6.189 -21.598 1.00 94.38 189 LEU A N 1
ATOM 1506 C CA . LEU A 1 189 ? 0.814 -4.826 -21.297 1.00 94.38 189 LEU A CA 1
ATOM 1507 C C . LEU A 1 189 ? 0.932 -3.886 -22.497 1.00 94.38 189 LEU A C 1
ATOM 1509 O O . LEU A 1 189 ? 0.115 -2.984 -22.626 1.00 94.38 189 LEU A O 1
ATOM 1513 N N . GLU A 1 190 ? 1.918 -4.086 -23.370 1.00 92.75 190 GLU A N 1
ATOM 1514 C CA . GLU A 1 190 ? 2.191 -3.208 -24.512 1.00 92.75 190 GLU A CA 1
ATOM 1515 C C . GLU A 1 190 ? 0.948 -2.902 -25.377 1.00 92.75 190 GLU A C 1
ATOM 1517 O O . GLU A 1 190 ? 0.728 -1.725 -25.670 1.00 92.75 190 GLU A O 1
ATOM 1522 N N . PRO A 1 191 ? 0.069 -3.869 -25.723 1.00 91.44 191 PRO A N 1
ATOM 1523 C CA . PRO A 1 191 ? -1.144 -3.579 -26.489 1.00 91.44 191 PRO A CA 1
ATOM 1524 C C . PRO A 1 191 ? -2.100 -2.570 -25.835 1.00 91.44 191 PRO A C 1
ATOM 1526 O O . PRO A 1 191 ? -2.880 -1.949 -26.551 1.00 91.44 191 PRO A O 1
ATOM 1529 N N . LEU A 1 192 ? -2.041 -2.364 -24.509 1.00 89.12 192 LEU A N 1
ATOM 1530 C CA . LEU A 1 192 ? -2.834 -1.333 -23.820 1.00 89.12 192 LEU A CA 1
ATOM 1531 C C . LEU A 1 192 ? -2.455 0.088 -24.257 1.00 89.12 192 LEU A C 1
ATOM 1533 O O . LEU A 1 192 ? -3.243 1.014 -24.088 1.00 89.12 192 LEU A O 1
ATOM 1537 N N . PHE A 1 193 ? -1.249 0.263 -24.797 1.00 89.06 193 PHE A N 1
ATOM 1538 C CA . PHE A 1 193 ? -0.663 1.565 -25.112 1.00 89.06 193 PHE A CA 1
ATOM 1539 C C . PHE A 1 193 ? -0.342 1.730 -26.603 1.00 89.06 193 PHE A C 1
ATOM 1541 O O . PHE A 1 193 ? 0.276 2.717 -27.008 1.00 89.06 193 PHE A O 1
ATOM 1548 N N . GLN A 1 194 ? -0.756 0.770 -27.434 1.00 79.00 194 GLN A N 1
ATOM 1549 C CA . GLN A 1 194 ? -0.636 0.851 -28.885 1.00 79.00 194 GLN A CA 1
ATOM 1550 C C . GLN A 1 194 ? -1.854 1.580 -29.479 1.00 79.00 194 GLN A C 1
ATOM 1552 O O . GLN A 1 194 ? -2.999 1.262 -29.172 1.00 79.00 194 GLN A O 1
ATOM 1557 N N . GLY A 1 195 ? -1.621 2.537 -30.386 1.00 66.12 195 GLY A N 1
ATOM 1558 C CA . GLY A 1 195 ? -2.653 2.980 -31.333 1.00 66.12 195 GLY A CA 1
ATOM 1559 C C . GLY A 1 195 ? -3.461 4.256 -31.041 1.00 66.12 195 GLY A C 1
ATOM 1560 O O . GLY A 1 195 ? -4.463 4.449 -31.723 1.00 66.12 195 GLY A O 1
ATOM 1561 N N . SER A 1 196 ? -3.067 5.175 -30.145 1.00 54.75 196 SER A N 1
ATOM 1562 C CA . SER A 1 196 ? -3.705 6.511 -30.114 1.00 54.75 196 SER A CA 1
ATOM 1563 C C . SER A 1 196 ? -2.728 7.674 -29.981 1.00 54.75 196 SER A C 1
ATOM 1565 O O . SER A 1 196 ? -2.117 7.922 -28.943 1.00 54.75 196 SER A O 1
ATOM 1567 N N . THR A 1 197 ? -2.634 8.436 -31.067 1.00 52.84 197 THR A N 1
ATOM 1568 C CA . THR A 1 197 ? -1.928 9.717 -31.178 1.00 52.84 197 THR A CA 1
ATOM 1569 C C . THR A 1 197 ? -2.882 10.905 -31.295 1.00 52.84 197 THR A C 1
ATOM 1571 O O . THR A 1 197 ? -2.440 12.009 -31.603 1.00 52.84 197 THR A O 1
ATOM 1574 N N . THR A 1 198 ? -4.187 10.744 -31.047 1.00 47.19 198 THR A N 1
ATOM 1575 C CA . THR A 1 198 ? -5.144 11.841 -31.262 1.00 47.19 198 THR A CA 1
ATOM 1576 C C . THR A 1 198 ? -6.050 12.079 -30.054 1.00 47.19 198 THR A C 1
ATOM 1578 O O . THR A 1 198 ? -7.070 11.434 -29.852 1.00 47.19 198 THR A O 1
ATOM 1581 N N . THR A 1 199 ? -5.656 13.101 -29.281 1.00 46.12 199 THR A N 1
ATOM 1582 C CA . THR A 1 199 ? -6.437 13.855 -28.278 1.00 46.12 199 THR A CA 1
ATOM 1583 C C . THR A 1 199 ? -6.777 13.142 -26.958 1.00 46.12 199 THR A C 1
ATOM 1585 O O . THR A 1 199 ? -7.849 12.575 -26.799 1.00 46.12 199 THR A O 1
ATOM 1588 N N . GLY A 1 200 ? -5.877 13.263 -25.971 1.00 50.03 200 GLY A N 1
ATOM 1589 C CA . GLY A 1 200 ? -6.048 12.776 -24.590 1.00 50.03 200 GLY A CA 1
ATOM 1590 C C . GLY A 1 200 ? -5.035 11.682 -24.246 1.00 50.03 200 GLY A C 1
ATOM 1591 O O . GLY A 1 200 ? -4.813 10.773 -25.038 1.00 50.03 200 GLY A O 1
ATOM 1592 N N . GLY A 1 201 ? -4.333 11.795 -23.115 1.00 60.28 201 GLY A N 1
ATOM 1593 C CA . GLY A 1 201 ? -3.325 10.801 -22.732 1.00 60.28 201 GLY A CA 1
ATOM 1594 C C . GLY A 1 201 ? -3.981 9.464 -22.393 1.00 60.28 201 GLY A C 1
ATOM 1595 O O . GLY A 1 201 ? -4.785 9.425 -21.473 1.00 60.28 201 GLY A O 1
ATOM 1596 N N . GLN A 1 202 ? -3.638 8.392 -23.113 1.00 77.31 202 GLN A N 1
ATOM 1597 C CA . GLN A 1 202 ? -4.132 7.045 -22.811 1.00 77.31 202 GLN A CA 1
ATOM 1598 C C . GLN A 1 202 ? -3.651 6.603 -21.422 1.00 77.31 202 GLN A C 1
ATOM 1600 O O . GLN A 1 202 ? -2.456 6.382 -21.210 1.00 77.31 202 GLN A O 1
ATOM 1605 N N . TRP A 1 203 ? -4.592 6.507 -20.488 1.00 90.50 203 TRP A N 1
ATOM 1606 C CA . TRP A 1 203 ? -4.449 5.803 -19.214 1.00 90.50 203 TRP A CA 1
ATOM 1607 C C . TRP A 1 203 ? -5.049 4.403 -19.360 1.00 90.50 203 TRP A C 1
ATOM 1609 O O . TRP A 1 203 ? -5.862 4.183 -20.253 1.00 90.50 203 TRP A O 1
ATOM 1619 N N . ILE A 1 204 ? -4.716 3.467 -18.468 1.00 92.19 204 ILE A N 1
ATOM 1620 C CA . ILE A 1 204 ? -5.112 2.045 -18.600 1.00 92.19 204 ILE A CA 1
ATOM 1621 C C . ILE A 1 204 ? -6.638 1.850 -18.750 1.00 92.19 204 ILE A C 1
ATOM 1623 O O . ILE A 1 204 ? -7.079 0.887 -19.372 1.00 92.19 204 ILE A O 1
ATOM 1627 N N . PHE A 1 205 ? -7.448 2.757 -18.194 1.00 88.50 205 PHE A N 1
ATOM 1628 C CA . PHE A 1 205 ? -8.918 2.719 -18.255 1.00 88.50 205 PHE A CA 1
ATOM 1629 C C . PHE A 1 205 ? -9.547 3.972 -18.899 1.00 88.50 205 PHE A C 1
ATOM 1631 O O . PHE A 1 205 ? -10.683 4.316 -18.577 1.00 88.50 205 PHE A O 1
ATOM 1638 N N . ASP A 1 206 ? -8.819 4.669 -19.780 1.00 83.69 206 ASP A N 1
ATOM 1639 C CA . ASP A 1 206 ? -9.330 5.783 -20.608 1.00 83.69 206 ASP A CA 1
ATOM 1640 C C . ASP A 1 206 ? -10.022 6.933 -19.838 1.00 83.69 206 ASP A C 1
ATOM 1642 O O . ASP A 1 206 ? -10.916 7.617 -20.351 1.00 83.69 206 ASP A O 1
ATOM 1646 N N . GLY A 1 207 ? -9.619 7.153 -18.583 1.00 82.69 207 GLY A N 1
ATOM 1647 C CA . GLY A 1 207 ? -10.074 8.284 -17.775 1.00 82.69 207 GLY A CA 1
ATOM 1648 C C . GLY A 1 207 ? -9.509 9.625 -18.258 1.00 82.69 207 GLY A C 1
ATOM 1649 O O . GLY A 1 207 ? -8.647 9.687 -19.127 1.00 82.69 207 GLY A O 1
ATOM 1650 N N . GLU A 1 208 ? -9.951 10.734 -17.669 1.00 83.94 208 GLU A N 1
ATOM 1651 C CA . GLU A 1 208 ? -9.303 12.041 -17.897 1.00 83.94 208 GLU A CA 1
ATOM 1652 C C . GLU A 1 208 ? -7.988 12.180 -17.105 1.00 83.94 208 GLU A C 1
ATOM 1654 O O . GLU A 1 208 ? -7.061 12.883 -17.512 1.00 83.94 208 GLU A O 1
ATOM 1659 N N . THR A 1 209 ? -7.879 11.450 -15.995 1.00 90.25 209 THR A N 1
ATOM 1660 C CA . THR A 1 209 ? -6.703 11.351 -15.120 1.00 90.25 209 THR A CA 1
ATOM 1661 C C . THR A 1 209 ? -6.290 9.883 -14.967 1.00 90.25 209 THR A C 1
ATOM 1663 O O . THR A 1 209 ? -7.110 9.001 -15.237 1.00 90.25 209 THR A O 1
ATOM 1666 N N . PRO A 1 210 ? -5.058 9.581 -14.512 1.00 94.81 210 PRO A N 1
ATOM 1667 C CA . PRO A 1 210 ? -4.690 8.212 -14.168 1.00 94.81 210 PRO A CA 1
ATOM 1668 C C . PRO A 1 210 ? -5.593 7.660 -13.060 1.00 94.81 210 PRO A C 1
ATOM 1670 O O . PRO A 1 210 ? -6.059 8.392 -12.184 1.00 94.81 210 PRO A O 1
ATOM 1673 N N . SER A 1 211 ? -5.824 6.353 -13.106 1.00 95.88 211 SER A N 1
ATOM 1674 C CA . SER A 1 211 ? -6.601 5.599 -12.121 1.00 95.88 211 SER A CA 1
ATOM 1675 C C . SER A 1 211 ? -5.696 4.890 -11.105 1.00 95.88 211 SER A C 1
ATOM 1677 O O . SER A 1 211 ? -4.467 4.884 -11.228 1.00 95.88 211 SER A O 1
ATOM 1679 N N . ALA A 1 212 ? -6.291 4.199 -10.127 1.00 97.62 212 ALA A N 1
ATOM 1680 C CA . ALA A 1 212 ? -5.539 3.280 -9.269 1.00 97.62 212 ALA A CA 1
ATOM 1681 C C . ALA A 1 212 ? -4.814 2.167 -10.053 1.00 97.62 212 ALA A C 1
ATOM 1683 O O . ALA A 1 212 ? -3.801 1.670 -9.566 1.00 97.62 212 ALA A O 1
ATOM 1684 N N . ALA A 1 213 ? -5.268 1.796 -11.258 1.00 97.19 213 ALA A N 1
ATOM 1685 C CA . ALA A 1 213 ? -4.565 0.823 -12.094 1.00 97.19 213 ALA A CA 1
ATOM 1686 C C . ALA A 1 213 ? -3.251 1.396 -12.641 1.00 97.19 213 ALA A C 1
ATOM 1688 O O . ALA A 1 213 ? -2.232 0.707 -12.631 1.00 97.19 213 ALA A O 1
ATOM 1689 N N . ASP A 1 214 ? -3.258 2.666 -13.058 1.00 98.00 214 ASP A N 1
ATOM 1690 C CA . ASP A 1 214 ? -2.061 3.353 -13.540 1.00 98.00 214 ASP A CA 1
ATOM 1691 C C . ASP A 1 214 ? -1.034 3.510 -12.417 1.00 98.00 214 ASP A C 1
ATOM 1693 O O . ASP A 1 214 ? 0.140 3.209 -12.618 1.00 98.00 214 ASP A O 1
ATOM 1697 N N . ILE A 1 215 ? -1.484 3.895 -11.212 1.00 98.56 215 ILE A N 1
ATOM 1698 C CA . ILE A 1 215 ? -0.633 3.908 -10.012 1.00 98.56 215 ILE A CA 1
ATOM 1699 C C . ILE A 1 215 ? -0.031 2.523 -9.793 1.00 98.56 215 ILE A C 1
ATOM 1701 O O . ILE A 1 215 ? 1.182 2.416 -9.623 1.00 98.56 215 ILE A O 1
ATOM 1705 N N . ALA A 1 216 ? -0.874 1.485 -9.796 1.00 98.06 216 ALA A N 1
ATOM 1706 C CA . ALA A 1 216 ? -0.492 0.120 -9.465 1.00 98.06 216 ALA A CA 1
ATOM 1707 C C . ALA A 1 216 ? 0.555 -0.460 -10.430 1.00 98.06 216 ALA A C 1
ATOM 1709 O O . ALA A 1 216 ? 1.488 -1.136 -10.002 1.00 98.06 216 ALA A O 1
ATOM 1710 N N . LEU A 1 217 ? 0.449 -0.157 -11.725 1.00 97.94 217 LEU A N 1
ATOM 1711 C CA . LEU A 1 217 ? 1.476 -0.548 -12.683 1.00 97.94 217 LEU A CA 1
ATOM 1712 C C . LEU A 1 217 ? 2.736 0.316 -12.538 1.00 97.94 217 LEU A C 1
ATOM 1714 O O . LEU A 1 217 ? 3.846 -0.212 -12.507 1.00 97.94 217 LEU A O 1
ATOM 1718 N N . TYR A 1 218 ? 2.579 1.637 -12.409 1.00 97.94 218 TYR A N 1
ATOM 1719 C CA . TYR A 1 218 ? 3.701 2.574 -12.421 1.00 97.94 218 TYR A CA 1
ATOM 1720 C C . TYR A 1 218 ? 4.639 2.375 -11.233 1.00 97.94 218 TYR A C 1
ATOM 1722 O O . TYR A 1 218 ? 5.845 2.265 -11.441 1.00 97.94 218 TYR A O 1
ATOM 1730 N N . TYR A 1 219 ? 4.112 2.271 -10.004 1.00 96.50 219 TYR A N 1
ATOM 1731 C CA . TYR A 1 219 ? 4.965 2.097 -8.820 1.00 96.50 219 TYR A CA 1
ATOM 1732 C C . TYR A 1 219 ? 5.794 0.810 -8.921 1.00 96.50 219 TYR A C 1
ATOM 1734 O O . TYR A 1 219 ? 6.942 0.778 -8.480 1.00 96.50 219 TYR A O 1
ATOM 1742 N N . GLN A 1 220 ? 5.216 -0.248 -9.500 1.00 96.06 220 GLN A N 1
ATOM 1743 C CA . GLN A 1 220 ? 5.858 -1.551 -9.580 1.00 96.06 220 GLN A CA 1
ATOM 1744 C C . GLN A 1 220 ? 6.976 -1.565 -10.622 1.00 96.06 220 GLN A C 1
ATOM 1746 O O . GLN A 1 220 ? 8.043 -2.128 -10.371 1.00 96.06 220 GLN A O 1
ATOM 1751 N N . LEU A 1 221 ? 6.744 -0.924 -11.770 1.00 95.56 221 LEU A N 1
ATOM 1752 C CA . LEU A 1 221 ? 7.749 -0.773 -12.817 1.00 95.56 221 LEU A CA 1
ATOM 1753 C C . LEU A 1 221 ? 8.875 0.178 -12.387 1.00 95.56 221 LEU A C 1
ATOM 1755 O O . LEU A 1 221 ? 10.045 -0.172 -12.511 1.00 95.56 221 LEU A O 1
ATOM 1759 N N . ASP A 1 222 ? 8.540 1.333 -11.809 1.00 95.75 222 ASP A N 1
ATOM 1760 C CA . ASP A 1 222 ? 9.527 2.296 -11.306 1.00 95.75 222 ASP A CA 1
ATOM 1761 C C . ASP A 1 222 ? 10.414 1.671 -10.220 1.00 95.75 222 ASP A C 1
ATOM 1763 O O . ASP A 1 222 ? 11.637 1.816 -10.245 1.00 95.75 222 ASP A O 1
ATOM 1767 N N . TRP A 1 223 ? 9.816 0.908 -9.299 1.00 95.44 223 TRP A N 1
ATOM 1768 C CA . TRP A 1 223 ? 10.571 0.186 -8.280 1.00 95.44 223 TRP A CA 1
ATOM 1769 C C . TRP A 1 223 ? 11.433 -0.935 -8.869 1.00 95.44 223 TRP A C 1
ATOM 1771 O O . TRP A 1 223 ? 12.597 -1.044 -8.496 1.00 95.44 223 TRP A O 1
ATOM 1781 N N . GLY A 1 224 ? 10.894 -1.743 -9.789 1.00 93.62 224 GLY A N 1
ATOM 1782 C CA . GLY A 1 224 ? 11.629 -2.832 -10.442 1.00 93.62 224 GLY A CA 1
ATOM 1783 C C . GLY A 1 224 ? 12.871 -2.342 -11.191 1.00 93.62 224 GLY A C 1
ATOM 1784 O O . GLY A 1 224 ? 13.943 -2.927 -11.057 1.00 93.62 224 GLY A O 1
ATOM 1785 N N . GLU A 1 225 ? 12.751 -1.224 -11.904 1.00 91.44 225 GLU A N 1
ATOM 1786 C CA . GLU A 1 225 ? 13.873 -0.577 -12.586 1.00 91.44 225 GLU A CA 1
ATOM 1787 C C . GLU A 1 225 ? 14.933 -0.092 -11.604 1.00 91.44 225 GLU A C 1
ATOM 1789 O O . GLU A 1 225 ? 16.099 -0.471 -11.710 1.00 91.44 225 GLU A O 1
ATOM 1794 N N . LYS A 1 226 ? 14.530 0.697 -10.603 1.00 92.50 226 LYS A N 1
ATOM 1795 C CA . LYS A 1 226 ? 15.448 1.239 -9.593 1.00 92.50 226 LYS A CA 1
ATOM 1796 C C . LYS A 1 226 ? 16.173 0.131 -8.838 1.00 92.50 226 LYS A C 1
ATOM 1798 O O . LYS A 1 226 ? 17.400 0.149 -8.743 1.00 92.50 226 LYS A O 1
ATOM 1803 N N . ILE A 1 227 ? 15.433 -0.859 -8.343 1.00 91.06 227 ILE A N 1
ATOM 1804 C CA . ILE A 1 227 ? 16.012 -1.913 -7.513 1.00 91.06 227 ILE A CA 1
ATOM 1805 C C . ILE A 1 227 ? 16.963 -2.810 -8.311 1.00 91.06 227 ILE A C 1
ATOM 1807 O O . ILE A 1 227 ? 17.994 -3.205 -7.773 1.00 91.06 227 ILE A O 1
ATOM 1811 N N . SER A 1 228 ? 16.687 -3.052 -9.601 1.00 89.88 228 SER A N 1
ATOM 1812 C CA . SER A 1 228 ? 17.577 -3.819 -10.490 1.00 89.88 228 SER A CA 1
ATOM 1813 C C . SER A 1 228 ? 18.937 -3.147 -10.728 1.00 89.88 228 SER A C 1
ATOM 1815 O O . SER A 1 228 ? 19.934 -3.828 -10.979 1.00 89.88 228 SER A O 1
ATOM 1817 N N . ARG A 1 229 ? 18.997 -1.815 -10.583 1.00 88.31 229 ARG A N 1
ATOM 1818 C CA . ARG A 1 229 ? 20.232 -1.011 -10.610 1.00 88.31 229 ARG A CA 1
ATOM 1819 C C . ARG A 1 229 ? 20.901 -0.873 -9.243 1.00 88.31 229 ARG A C 1
ATOM 1821 O O . ARG A 1 229 ? 21.930 -0.215 -9.122 1.00 88.31 229 ARG A O 1
ATOM 1828 N N . GLY A 1 230 ? 20.317 -1.458 -8.200 1.00 89.25 230 GLY A N 1
ATOM 1829 C CA . GLY A 1 230 ? 20.766 -1.271 -6.825 1.00 89.25 230 GLY A CA 1
ATOM 1830 C C . GLY A 1 230 ? 20.407 0.098 -6.240 1.00 89.25 230 GLY A C 1
ATOM 1831 O O . GLY A 1 230 ? 20.990 0.495 -5.235 1.00 89.25 230 GLY A O 1
ATOM 1832 N N . GLU A 1 231 ? 19.472 0.849 -6.826 1.00 91.62 231 GLU A N 1
ATOM 1833 C CA . GLU A 1 231 ? 18.983 2.090 -6.221 1.00 91.62 231 GLU A CA 1
ATOM 1834 C C . GLU A 1 231 ? 18.025 1.785 -5.062 1.00 91.62 231 GLU A C 1
ATOM 1836 O O . GLU A 1 231 ? 17.114 0.965 -5.181 1.00 91.62 231 GLU A O 1
ATOM 1841 N N . GLY A 1 232 ? 18.215 2.462 -3.927 1.00 92.38 232 GLY A N 1
ATOM 1842 C CA . GL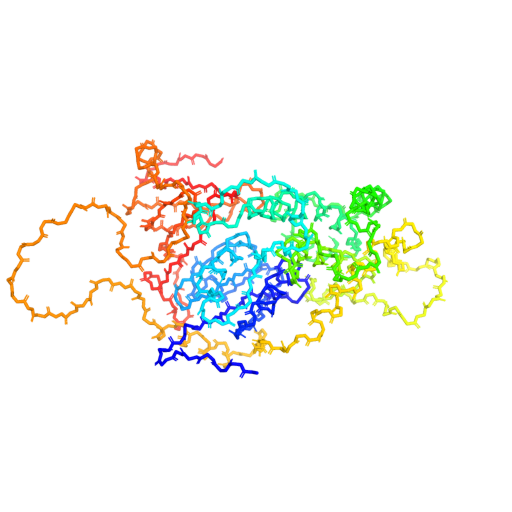Y A 1 232 ? 17.374 2.297 -2.737 1.00 92.38 232 GLY A CA 1
ATOM 1843 C C . GLY A 1 232 ? 17.694 1.051 -1.905 1.00 92.38 232 GLY A C 1
ATOM 1844 O O . GLY A 1 232 ? 17.108 0.863 -0.840 1.00 92.38 232 GLY A O 1
ATOM 1845 N N . VAL A 1 233 ? 18.651 0.212 -2.318 1.00 94.00 233 VAL A N 1
ATOM 1846 C CA . VAL A 1 233 ? 19.029 -0.982 -1.541 1.00 94.00 233 VAL A CA 1
ATOM 1847 C C . VAL A 1 233 ? 19.583 -0.625 -0.163 1.00 94.00 233 VAL A C 1
ATOM 1849 O O . VAL A 1 233 ? 19.344 -1.384 0.769 1.00 94.00 233 VAL A O 1
ATOM 1852 N N . ALA A 1 234 ? 20.216 0.544 -0.004 1.00 94.75 234 ALA A N 1
ATOM 1853 C CA . ALA A 1 234 ? 20.709 1.001 1.294 1.00 94.75 234 ALA A CA 1
ATOM 1854 C C . ALA A 1 234 ? 19.580 1.257 2.292 1.00 94.75 234 ALA A C 1
ATOM 1856 O O . ALA A 1 234 ? 19.633 0.783 3.423 1.00 94.75 234 ALA A O 1
ATOM 1857 N N . ASP A 1 235 ? 18.520 1.953 1.891 1.00 95.00 235 ASP A N 1
ATOM 1858 C CA . ASP A 1 235 ? 17.361 2.153 2.766 1.00 95.00 235 ASP A CA 1
ATOM 1859 C C . ASP A 1 235 ? 16.583 0.836 2.958 1.00 95.00 235 ASP A C 1
ATOM 1861 O O . ASP A 1 235 ? 16.186 0.499 4.077 1.00 95.00 235 ASP A O 1
ATOM 1865 N N . LEU A 1 236 ? 16.476 0.011 1.908 1.00 93.50 236 LEU A N 1
ATOM 1866 C CA . LEU A 1 236 ? 15.876 -1.320 1.994 1.00 93.50 236 LEU A CA 1
ATOM 1867 C C . LEU A 1 236 ? 16.576 -2.196 3.047 1.00 93.50 236 LEU A C 1
ATOM 1869 O O . LEU A 1 236 ? 15.903 -2.765 3.907 1.00 93.50 236 LEU A O 1
ATOM 1873 N N . SER A 1 237 ? 17.908 -2.259 3.031 1.00 94.62 237 SER A N 1
ATOM 1874 C CA . SER A 1 237 ? 18.718 -3.077 3.939 1.00 94.62 237 SER A CA 1
ATOM 1875 C C . SER A 1 237 ? 19.030 -2.407 5.280 1.00 94.62 237 SER A C 1
ATOM 1877 O O . SER A 1 237 ? 19.796 -2.955 6.070 1.00 94.62 237 SER A O 1
ATOM 1879 N N . GLY A 1 238 ? 18.492 -1.213 5.550 1.00 93.00 238 GLY A N 1
ATOM 1880 C CA . GLY A 1 238 ? 18.805 -0.462 6.769 1.00 93.00 238 GLY A CA 1
ATOM 1881 C C . GLY A 1 238 ? 20.276 -0.037 6.879 1.00 93.00 238 GLY A C 1
ATOM 1882 O O . GLY A 1 238 ? 20.803 0.043 7.985 1.00 93.00 238 GLY A O 1
ATOM 1883 N N . GLY A 1 239 ? 20.935 0.200 5.745 1.00 93.00 239 GLY A N 1
ATOM 1884 C CA . GLY A 1 239 ? 22.304 0.704 5.623 1.00 93.00 239 GLY A CA 1
ATOM 1885 C C . GLY A 1 239 ? 23.376 -0.364 5.406 1.00 93.00 239 GLY A C 1
ATOM 1886 O O . GLY A 1 239 ? 24.522 -0.011 5.169 1.00 93.00 239 GLY A O 1
ATOM 1887 N N . GLU A 1 240 ? 23.034 -1.656 5.477 1.00 93.62 240 GLU A N 1
ATOM 1888 C CA . GLU A 1 240 ? 24.019 -2.749 5.357 1.00 93.62 240 GLU A CA 1
ATOM 1889 C C . GLU A 1 240 ? 24.602 -2.935 3.942 1.00 93.62 240 GLU A C 1
ATOM 1891 O O . GLU A 1 240 ? 25.734 -3.388 3.803 1.00 93.62 240 GLU A O 1
ATOM 1896 N N . VAL A 1 241 ? 23.846 -2.589 2.897 1.00 92.25 241 VAL A N 1
ATOM 1897 C CA . VAL A 1 241 ? 24.262 -2.701 1.496 1.00 92.25 241 VAL A CA 1
ATOM 1898 C C . VAL A 1 241 ? 24.273 -1.309 0.888 1.00 92.25 241 VAL A C 1
ATOM 1900 O O . VAL A 1 241 ? 23.262 -0.616 0.907 1.00 92.25 241 VAL A O 1
ATOM 1903 N N . GLU A 1 242 ? 25.405 -0.883 0.341 1.00 89.88 242 GLU A N 1
ATOM 1904 C CA . GLU A 1 242 ? 25.492 0.412 -0.331 1.00 89.88 242 GLU A CA 1
ATOM 1905 C C . GLU A 1 242 ? 24.664 0.432 -1.621 1.00 89.88 242 GLU A C 1
ATOM 1907 O O . GLU A 1 242 ? 24.472 -0.592 -2.280 1.00 89.88 242 GLU A O 1
ATOM 1912 N N . ASN A 1 243 ? 24.172 1.617 -1.992 1.00 87.38 243 ASN A N 1
ATOM 1913 C CA . ASN A 1 243 ? 23.483 1.780 -3.267 1.00 87.38 243 ASN A CA 1
ATOM 1914 C C . ASN A 1 243 ? 24.425 1.476 -4.435 1.00 87.38 243 ASN A C 1
ATOM 1916 O O . ASN A 1 243 ? 25.606 1.823 -4.400 1.00 87.38 243 ASN A O 1
ATOM 1920 N N . GLY A 1 244 ? 23.870 0.883 -5.492 1.00 74.56 244 GLY A N 1
ATOM 1921 C CA . GLY A 1 244 ? 24.578 0.710 -6.755 1.00 74.56 244 GLY A CA 1
ATOM 1922 C C . GLY A 1 244 ? 25.032 2.054 -7.346 1.00 74.56 244 GLY A C 1
ATOM 1923 O O . GLY A 1 244 ? 24.512 3.115 -6.970 1.00 74.56 244 GLY A O 1
ATOM 1924 N N . PRO A 1 245 ? 26.007 2.042 -8.274 1.00 65.75 245 PRO A N 1
ATOM 1925 C CA . PRO A 1 245 ? 26.444 3.256 -8.950 1.00 65.75 245 PRO A CA 1
ATOM 1926 C C . PRO A 1 245 ? 25.242 3.945 -9.608 1.00 65.75 245 PRO A C 1
ATOM 1928 O O . PRO A 1 245 ? 24.441 3.306 -10.291 1.00 65.75 245 PRO A O 1
ATOM 1931 N N . LYS A 1 246 ? 25.104 5.263 -9.408 1.00 52.72 246 LYS A N 1
ATOM 1932 C CA . LYS A 1 246 ? 24.069 6.047 -10.098 1.00 52.72 246 LYS A CA 1
ATOM 1933 C C . LYS A 1 246 ? 24.258 5.883 -11.607 1.00 52.72 246 LYS A C 1
ATOM 1935 O O . LYS A 1 246 ? 25.392 5.893 -12.082 1.00 52.72 246 LYS A O 1
ATOM 1940 N N . ALA A 1 247 ? 23.160 5.770 -12.353 1.00 46.03 247 ALA A N 1
ATOM 1941 C CA . ALA A 1 247 ? 23.145 5.662 -13.812 1.00 46.03 247 ALA A CA 1
ATOM 1942 C C . ALA A 1 247 ? 23.619 6.964 -14.502 1.00 46.03 247 ALA A C 1
ATOM 1944 O O . ALA A 1 247 ? 22.865 7.624 -15.207 1.00 46.03 247 ALA A O 1
ATOM 1945 N N . THR A 1 248 ? 24.866 7.376 -14.270 1.00 34.47 248 THR A N 1
ATOM 1946 C CA . THR A 1 248 ? 25.493 8.566 -14.867 1.00 34.47 248 THR A CA 1
ATOM 1947 C C . THR A 1 248 ? 26.569 8.219 -15.892 1.00 34.47 248 THR A C 1
ATOM 1949 O O . THR A 1 248 ? 27.200 9.115 -16.442 1.00 34.47 248 THR A O 1
ATOM 1952 N N . SER A 1 249 ? 26.760 6.940 -16.214 1.00 31.00 249 SER A N 1
ATOM 1953 C CA . SER A 1 249 ? 27.666 6.524 -17.283 1.00 31.00 249 SER A CA 1
ATOM 1954 C C . SER A 1 249 ? 27.158 5.255 -17.957 1.00 31.00 249 SER A C 1
ATOM 1956 O O . SER A 1 249 ? 27.208 4.171 -17.380 1.00 31.00 249 SER A O 1
ATOM 1958 N N . LEU A 1 250 ? 26.697 5.403 -19.203 1.00 33.81 250 LEU A N 1
ATOM 1959 C CA . LEU A 1 250 ? 26.597 4.337 -20.204 1.00 33.81 250 LEU A CA 1
ATOM 1960 C C . LEU A 1 250 ? 28.006 3.772 -20.453 1.00 33.81 250 LEU A C 1
ATOM 1962 O O . LEU A 1 250 ? 28.683 4.126 -21.412 1.00 33.81 250 LEU A O 1
ATOM 1966 N N . GLY A 1 251 ? 28.479 2.931 -19.541 1.00 29.91 251 GLY A N 1
ATOM 1967 C CA . GLY A 1 251 ? 29.720 2.187 -19.665 1.00 29.91 251 GLY A CA 1
ATOM 1968 C C . GLY A 1 251 ? 29.416 0.724 -19.409 1.00 29.91 251 GLY A C 1
ATOM 1969 O O . GLY A 1 251 ? 28.996 0.368 -18.313 1.00 29.91 251 GLY A O 1
ATOM 1970 N N . LYS A 1 252 ? 29.609 -0.122 -20.425 1.00 37.56 252 LYS A N 1
ATOM 1971 C CA . LYS A 1 252 ? 29.696 -1.574 -20.239 1.00 37.56 252 LYS A CA 1
ATOM 1972 C C . LYS A 1 252 ? 30.708 -1.843 -19.123 1.00 37.56 252 LYS A C 1
ATOM 1974 O O . LYS A 1 252 ? 31.876 -1.504 -19.289 1.00 37.56 252 LYS A O 1
ATOM 1979 N N . GLN A 1 253 ? 30.287 -2.465 -18.029 1.00 36.62 253 GLN A N 1
ATOM 1980 C CA . GLN A 1 253 ? 31.220 -3.145 -17.142 1.00 36.62 253 GLN A CA 1
ATOM 1981 C C . GLN A 1 253 ? 30.774 -4.586 -16.941 1.00 36.62 253 GLN A C 1
ATOM 1983 O O . GLN A 1 253 ? 29.767 -4.877 -16.301 1.00 36.62 253 GLN A O 1
ATOM 1988 N N . GLU A 1 254 ? 31.562 -5.478 -17.533 1.00 33.75 254 GLU A N 1
ATOM 1989 C CA . GLU A 1 254 ? 31.702 -6.854 -17.093 1.00 33.75 254 GLU A CA 1
ATOM 1990 C C . GLU A 1 254 ? 32.539 -6.860 -15.804 1.00 33.75 254 GLU A C 1
ATOM 1992 O O . GLU A 1 254 ? 33.643 -6.324 -15.774 1.00 33.75 254 GLU A O 1
ATOM 1997 N N . GLY A 1 255 ? 31.998 -7.480 -14.754 1.00 37.94 255 GLY A N 1
ATOM 1998 C CA . GLY A 1 255 ? 32.760 -8.101 -13.670 1.00 37.94 255 GLY A CA 1
ATOM 1999 C C . GLY A 1 255 ? 33.482 -7.196 -12.667 1.00 37.94 255 GLY A C 1
ATOM 2000 O O . GLY A 1 255 ? 34.674 -6.971 -12.806 1.00 37.94 255 GLY A O 1
ATOM 2001 N N . THR A 1 256 ? 32.824 -6.889 -11.543 1.00 29.66 256 THR A N 1
ATOM 2002 C CA . THR A 1 256 ? 33.462 -6.850 -10.208 1.00 29.66 256 THR A CA 1
ATOM 2003 C C . THR A 1 256 ? 32.410 -7.091 -9.121 1.00 29.66 256 THR A C 1
ATOM 2005 O O . THR A 1 256 ? 31.686 -6.162 -8.791 1.00 29.66 256 THR A O 1
ATOM 2008 N N . GLY A 1 257 ? 32.319 -8.311 -8.571 1.00 35.09 257 GLY A N 1
ATOM 2009 C CA . GLY A 1 257 ? 31.870 -8.644 -7.195 1.00 35.09 257 GLY A CA 1
ATOM 2010 C C . GLY A 1 257 ? 30.511 -8.162 -6.643 1.00 35.09 257 GLY A C 1
ATOM 2011 O O . GLY A 1 257 ? 30.118 -8.603 -5.567 1.00 35.09 257 GLY A O 1
ATOM 2012 N N . VAL A 1 258 ? 29.786 -7.297 -7.341 1.00 39.91 258 VAL A N 1
ATOM 2013 C CA . VAL A 1 258 ? 28.452 -6.797 -7.017 1.00 39.91 258 VAL A CA 1
ATOM 2014 C C . VAL A 1 258 ? 27.518 -7.524 -7.974 1.00 39.91 258 VAL A C 1
ATOM 2016 O O . VAL A 1 258 ? 27.708 -7.430 -9.186 1.00 39.91 258 VAL A O 1
ATOM 2019 N N . GLY A 1 259 ? 26.578 -8.311 -7.442 1.00 43.19 259 GLY A N 1
ATOM 2020 C CA . GLY A 1 259 ? 25.617 -9.076 -8.245 1.00 43.19 259 GLY A CA 1
ATOM 2021 C C . GLY A 1 259 ? 25.069 -8.224 -9.393 1.00 43.19 259 GLY A C 1
ATOM 2022 O O . GLY A 1 259 ? 24.725 -7.066 -9.174 1.00 43.19 259 GLY A O 1
ATOM 2023 N N . VAL A 1 260 ? 25.089 -8.783 -10.606 1.00 43.00 260 VAL A N 1
ATOM 2024 C CA . VAL A 1 260 ? 24.944 -8.087 -11.899 1.00 43.00 260 VAL A CA 1
ATOM 2025 C C . VAL A 1 260 ? 23.867 -6.994 -11.853 1.00 43.00 260 VAL A C 1
ATOM 2027 O O . VAL A 1 260 ? 22.677 -7.284 -11.950 1.00 43.00 260 VAL A O 1
ATOM 2030 N N . ALA A 1 261 ? 24.284 -5.732 -11.721 1.00 48.00 261 ALA A N 1
ATOM 2031 C CA . ALA A 1 261 ? 23.391 -4.594 -11.889 1.00 48.00 261 ALA A CA 1
ATOM 2032 C C . ALA A 1 261 ? 23.018 -4.494 -13.375 1.00 48.00 261 ALA A C 1
ATOM 2034 O O . ALA A 1 261 ? 23.893 -4.369 -14.236 1.00 48.00 261 ALA A O 1
ATOM 2035 N N . VAL A 1 262 ? 21.726 -4.576 -13.692 1.00 55.84 262 VAL A N 1
ATOM 2036 C CA . VAL A 1 262 ? 21.243 -4.440 -15.072 1.00 55.84 262 VAL A CA 1
ATOM 2037 C C . VAL A 1 262 ? 21.046 -2.953 -15.353 1.00 55.84 262 VAL A C 1
ATOM 2039 O O . VAL A 1 262 ? 20.326 -2.286 -14.623 1.00 55.84 262 VAL A O 1
ATOM 2042 N N . ALA A 1 263 ? 21.685 -2.411 -16.396 1.00 55.97 263 ALA A N 1
ATOM 2043 C CA . ALA A 1 263 ? 21.656 -0.969 -16.686 1.00 55.97 263 ALA A CA 1
ATOM 2044 C C . ALA A 1 263 ? 20.234 -0.407 -16.904 1.00 55.97 263 ALA A C 1
ATOM 2046 O O . ALA A 1 263 ? 19.966 0.743 -16.563 1.00 55.97 263 ALA A O 1
ATOM 2047 N N . SER A 1 264 ? 19.334 -1.216 -17.462 1.00 74.06 264 SER A N 1
ATOM 2048 C CA . SER A 1 264 ? 17.887 -0.999 -17.475 1.00 74.06 264 SER A CA 1
ATOM 2049 C C . SER A 1 264 ? 17.205 -2.333 -17.748 1.00 74.06 264 SER A C 1
ATOM 2051 O O . SER A 1 264 ? 17.679 -3.103 -18.587 1.00 74.06 264 SER A O 1
ATOM 2053 N N . VAL A 1 265 ? 16.105 -2.614 -17.054 1.00 77.12 265 VAL A N 1
ATOM 2054 C CA . VAL A 1 265 ? 15.278 -3.797 -17.334 1.00 77.12 265 VAL A CA 1
ATOM 2055 C C . VAL A 1 265 ? 14.146 -3.483 -18.314 1.00 77.12 265 VAL A C 1
ATOM 2057 O O . VAL A 1 265 ? 13.405 -4.385 -18.707 1.00 77.12 265 VAL A O 1
ATOM 2060 N N . PHE A 1 266 ? 14.039 -2.226 -18.764 1.00 78.56 266 PHE A N 1
ATOM 2061 C CA . PHE A 1 266 ? 13.072 -1.782 -19.761 1.00 78.56 266 PHE A CA 1
ATOM 2062 C C . PHE A 1 266 ? 13.701 -1.597 -21.139 1.00 78.56 266 PHE A C 1
ATOM 2064 O O . PHE A 1 266 ? 14.667 -0.863 -21.332 1.00 78.56 266 PHE A O 1
ATOM 2071 N N . ASN A 1 267 ? 13.104 -2.252 -22.134 1.00 83.19 267 ASN A N 1
ATOM 2072 C CA . ASN A 1 267 ? 13.499 -2.132 -23.529 1.00 83.19 267 ASN A CA 1
ATOM 2073 C C . ASN A 1 267 ? 12.496 -1.244 -24.280 1.00 83.19 267 ASN A C 1
ATOM 2075 O O . ASN A 1 267 ? 11.489 -1.730 -24.789 1.00 83.19 267 ASN A O 1
ATOM 2079 N N . GLU A 1 268 ? 12.787 0.056 -24.361 1.00 86.12 268 GLU A N 1
ATOM 2080 C CA . GLU A 1 268 ? 11.943 1.039 -25.058 1.00 86.12 268 GLU A CA 1
ATOM 2081 C C . GLU A 1 268 ? 11.767 0.731 -26.551 1.00 86.12 268 GLU A C 1
ATOM 2083 O O . GLU A 1 268 ? 10.698 0.965 -27.104 1.00 86.12 268 GLU A O 1
ATOM 2088 N N . GLN A 1 269 ? 12.778 0.145 -27.199 1.00 87.75 269 GLN A N 1
ATOM 2089 C CA . GLN A 1 269 ? 12.687 -0.240 -28.613 1.00 87.75 269 GLN A CA 1
ATOM 2090 C C . GLN A 1 269 ? 11.679 -1.376 -28.825 1.00 87.75 269 GLN A C 1
ATOM 2092 O O . GLN A 1 269 ? 11.040 -1.450 -29.872 1.00 87.75 269 GLN A O 1
ATOM 2097 N N . ARG A 1 270 ? 11.539 -2.265 -27.835 1.00 90.81 270 ARG A N 1
ATOM 2098 C CA . ARG A 1 270 ? 10.604 -3.396 -27.862 1.00 90.81 270 ARG A CA 1
ATOM 2099 C C . ARG A 1 270 ? 9.197 -3.004 -27.404 1.00 90.81 270 ARG A C 1
ATOM 2101 O O . ARG A 1 270 ? 8.237 -3.556 -27.932 1.00 90.81 270 ARG A O 1
ATOM 2108 N N . TYR A 1 271 ? 9.084 -2.068 -26.459 1.00 92.31 271 TYR A N 1
ATOM 2109 C CA . TYR A 1 271 ? 7.820 -1.653 -25.834 1.00 92.31 271 TYR A CA 1
ATOM 2110 C C . TYR A 1 271 ? 7.619 -0.126 -25.866 1.00 92.31 271 TYR A C 1
ATOM 2112 O O . TYR A 1 271 ? 7.602 0.528 -24.816 1.00 92.31 271 TYR A O 1
ATOM 2120 N N . PRO A 1 272 ? 7.510 0.480 -27.061 1.00 90.75 272 PRO A N 1
ATOM 2121 C CA . PRO A 1 272 ? 7.436 1.932 -27.199 1.00 90.75 272 PRO A CA 1
ATOM 2122 C C . PRO A 1 272 ? 6.157 2.529 -26.594 1.00 90.75 272 PRO A C 1
ATOM 2124 O O . PRO A 1 272 ? 6.207 3.627 -26.035 1.00 90.75 272 PRO A O 1
ATOM 2127 N N . GLY A 1 273 ? 5.017 1.827 -26.667 1.00 90.75 273 GLY A N 1
ATOM 2128 C CA . GLY A 1 273 ? 3.756 2.291 -26.086 1.00 90.75 273 GLY A CA 1
ATOM 2129 C C . GLY A 1 273 ? 3.830 2.354 -24.563 1.00 90.75 273 GLY A C 1
ATOM 2130 O O . GLY A 1 273 ? 3.531 3.390 -23.960 1.00 90.75 273 GLY A O 1
ATOM 2131 N N . LEU A 1 274 ? 4.299 1.272 -23.940 1.00 92.25 274 LEU A N 1
ATOM 2132 C CA . LEU A 1 274 ? 4.495 1.186 -22.496 1.00 92.25 274 LEU A CA 1
ATOM 2133 C C . LEU A 1 274 ? 5.500 2.228 -22.000 1.00 92.25 274 LEU A C 1
ATOM 2135 O O . LEU A 1 274 ? 5.217 2.916 -21.019 1.00 92.25 274 LEU A O 1
ATOM 2139 N N . SER A 1 275 ? 6.632 2.408 -22.685 1.00 91.62 275 SER A N 1
ATOM 2140 C CA . SER A 1 275 ? 7.611 3.445 -22.332 1.00 91.62 275 SER A CA 1
ATOM 2141 C C . SER A 1 275 ? 7.017 4.853 -22.407 1.00 91.62 275 SER A C 1
ATOM 2143 O O . SER A 1 275 ? 7.212 5.663 -21.495 1.00 91.62 275 SER A O 1
ATOM 2145 N N . ALA A 1 276 ? 6.227 5.147 -23.445 1.00 91.25 276 ALA A N 1
ATOM 2146 C CA . ALA A 1 276 ? 5.545 6.431 -23.571 1.00 91.25 276 ALA A CA 1
ATOM 2147 C C . ALA A 1 276 ? 4.499 6.649 -22.462 1.00 91.25 276 ALA A C 1
ATOM 2149 O O . ALA A 1 276 ? 4.395 7.756 -21.923 1.00 91.25 276 ALA A O 1
ATOM 2150 N N . TRP A 1 277 ? 3.737 5.614 -22.091 1.00 93.75 277 TRP A N 1
ATOM 2151 C CA . TRP A 1 277 ? 2.821 5.661 -20.948 1.00 93.75 277 TRP A CA 1
ATOM 2152 C C . TRP A 1 277 ? 3.576 5.879 -19.629 1.00 93.75 277 TRP A C 1
ATOM 2154 O O . TRP A 1 277 ? 3.205 6.768 -18.863 1.00 93.75 277 TRP A O 1
ATOM 2164 N N . PHE A 1 278 ? 4.682 5.170 -19.393 1.00 94.38 278 PHE A N 1
ATOM 2165 C CA . PHE A 1 278 ? 5.487 5.316 -18.178 1.00 94.38 278 PHE A CA 1
ATOM 2166 C C . PHE A 1 278 ? 6.011 6.752 -18.026 1.00 94.38 278 PHE A C 1
ATOM 2168 O O . PHE A 1 278 ? 5.837 7.380 -16.978 1.00 94.38 278 PHE A O 1
ATOM 2175 N N . ALA A 1 279 ? 6.577 7.318 -19.098 1.00 93.00 279 ALA A N 1
ATOM 2176 C CA . ALA A 1 279 ? 7.042 8.704 -19.124 1.00 93.00 279 ALA A CA 1
ATOM 2177 C C . ALA A 1 279 ? 5.901 9.706 -18.875 1.00 93.00 279 ALA A C 1
ATOM 2179 O O . ALA A 1 279 ? 6.085 10.714 -18.186 1.00 93.00 279 ALA A O 1
ATOM 2180 N N . ARG A 1 280 ? 4.701 9.422 -19.396 1.00 94.06 280 ARG A N 1
ATOM 2181 C CA . ARG A 1 280 ? 3.500 10.239 -19.184 1.00 94.06 280 ARG A CA 1
ATOM 2182 C C . ARG A 1 280 ? 3.042 10.216 -17.729 1.00 94.06 280 ARG A C 1
ATOM 2184 O O . ARG A 1 280 ? 2.790 11.288 -17.179 1.00 94.06 280 ARG A O 1
ATOM 2191 N N . VAL A 1 281 ? 2.958 9.037 -17.107 1.00 95.62 281 VAL A N 1
ATOM 2192 C CA . VAL A 1 281 ? 2.593 8.893 -15.688 1.00 95.62 281 VAL A CA 1
ATOM 2193 C C . VAL A 1 281 ? 3.613 9.612 -14.810 1.00 95.62 281 VAL A C 1
ATOM 2195 O O . VAL A 1 281 ? 3.227 10.412 -13.956 1.00 95.62 281 VAL A O 1
ATOM 2198 N N . LYS A 1 282 ? 4.911 9.418 -15.074 1.00 95.56 282 LYS A N 1
ATOM 2199 C CA . LYS A 1 282 ? 5.979 10.127 -14.366 1.00 95.56 282 LYS A CA 1
ATOM 2200 C C . LYS A 1 282 ? 5.819 11.644 -14.465 1.00 95.56 282 LYS A C 1
ATOM 2202 O O . LYS A 1 282 ? 5.768 12.318 -13.440 1.00 95.56 282 LYS A O 1
ATOM 2207 N N . LYS A 1 283 ? 5.670 12.180 -15.681 1.00 96.12 283 LYS A N 1
ATOM 2208 C CA . LYS A 1 283 ? 5.467 13.619 -15.910 1.00 96.12 283 LYS A CA 1
ATOM 2209 C C . LYS A 1 283 ? 4.219 14.148 -15.199 1.00 96.12 283 LYS A C 1
ATOM 2211 O O . LYS A 1 283 ? 4.254 15.247 -14.654 1.00 96.12 283 LYS A O 1
ATOM 2216 N N . PHE A 1 284 ? 3.128 13.381 -15.208 1.00 96.38 284 PHE A N 1
ATOM 2217 C CA . PHE A 1 284 ? 1.894 13.740 -14.513 1.00 96.38 284 PHE A CA 1
ATOM 2218 C C . PHE A 1 284 ? 2.133 13.878 -13.005 1.00 96.38 284 PHE A C 1
ATOM 2220 O O . PHE A 1 284 ? 1.835 14.925 -12.435 1.00 96.38 284 PHE A O 1
ATOM 2227 N N . PHE A 1 285 ? 2.729 12.867 -12.365 1.00 97.25 285 PHE A N 1
ATOM 2228 C CA . PHE A 1 285 ? 2.997 12.909 -10.927 1.00 97.25 285 PHE A CA 1
ATOM 2229 C C . PHE A 1 285 ? 4.057 13.941 -10.544 1.00 97.25 285 PHE A C 1
ATOM 2231 O O . PHE A 1 285 ? 3.901 14.578 -9.505 1.00 97.25 285 PHE A O 1
ATOM 2238 N N . ASP A 1 286 ? 5.100 14.148 -11.349 1.00 96.88 286 ASP A N 1
ATOM 2239 C CA . ASP A 1 286 ? 6.112 15.186 -11.111 1.00 96.88 286 ASP A CA 1
ATOM 2240 C C . ASP A 1 286 ? 5.501 16.599 -11.156 1.00 96.88 286 ASP A C 1
ATOM 2242 O O . ASP A 1 286 ? 5.940 17.481 -10.422 1.00 96.88 286 ASP A O 1
ATOM 2246 N N . GLY A 1 287 ? 4.460 16.803 -11.973 1.00 97.06 287 GLY A N 1
ATOM 2247 C CA . GLY A 1 287 ? 3.740 18.074 -12.085 1.00 97.06 287 GLY A CA 1
ATOM 2248 C C . GLY A 1 287 ? 2.745 18.363 -10.956 1.00 97.06 287 GLY A C 1
ATOM 2249 O O . GLY A 1 287 ? 2.291 19.499 -10.828 1.00 97.06 287 GLY A O 1
ATOM 2250 N N . LEU A 1 288 ? 2.394 17.368 -10.134 1.00 97.25 288 LEU A N 1
ATOM 2251 C CA . LEU A 1 288 ? 1.511 17.565 -8.982 1.00 97.25 288 LEU A CA 1
ATOM 2252 C C . LEU A 1 288 ? 2.282 18.160 -7.790 1.00 97.25 288 LEU A C 1
ATOM 2254 O O . LEU A 1 288 ? 3.408 17.722 -7.515 1.00 97.25 288 LEU A O 1
ATOM 2258 N N . PRO A 1 289 ? 1.678 19.091 -7.025 1.00 97.44 289 PRO A N 1
ATOM 2259 C CA . PRO A 1 289 ? 2.313 19.638 -5.832 1.00 97.44 289 PRO A CA 1
ATOM 2260 C C . PRO A 1 289 ? 2.502 18.550 -4.767 1.00 97.44 289 PRO A C 1
ATOM 2262 O O . PRO A 1 289 ? 1.808 17.526 -4.754 1.00 97.44 289 PRO A O 1
ATOM 2265 N N . SER A 1 290 ? 3.475 18.764 -3.880 1.00 95.19 290 SER A N 1
ATOM 2266 C CA . SER A 1 290 ? 3.673 17.885 -2.728 1.00 95.19 290 SER A CA 1
ATOM 2267 C C . SER A 1 290 ? 2.529 18.054 -1.734 1.00 95.19 290 SER A C 1
ATOM 2269 O O . SER A 1 290 ? 2.127 19.177 -1.436 1.00 95.19 290 SER A O 1
ATOM 2271 N N . THR A 1 291 ? 2.055 16.938 -1.191 1.00 96.56 291 THR A N 1
ATOM 2272 C CA . THR A 1 291 ? 1.110 16.900 -0.069 1.00 96.56 291 THR A CA 1
ATOM 2273 C C . THR A 1 291 ? 1.722 16.273 1.186 1.00 96.56 291 THR A C 1
ATOM 2275 O O . THR A 1 291 ? 1.024 16.038 2.166 1.00 96.56 291 THR A O 1
ATOM 2278 N N . GLU A 1 292 ? 3.025 15.983 1.154 1.00 98.31 292 GLU A N 1
ATOM 2279 C CA . GLU A 1 292 ? 3.739 15.256 2.202 1.00 98.31 292 GLU A CA 1
ATOM 2280 C C . GLU A 1 292 ? 4.447 16.207 3.174 1.00 98.31 292 GLU A C 1
ATOM 2282 O O . GLU A 1 292 ? 5.293 17.006 2.764 1.00 98.31 292 GLU A O 1
ATOM 2287 N N . THR A 1 293 ? 4.171 16.034 4.466 1.00 98.38 293 THR A N 1
ATOM 2288 C CA . THR A 1 293 ? 4.988 16.535 5.576 1.00 98.38 293 THR A CA 1
ATOM 2289 C C . THR A 1 293 ? 5.831 15.387 6.118 1.00 98.38 293 THR A C 1
ATOM 2291 O O . THR A 1 293 ? 5.300 14.388 6.597 1.00 98.38 293 THR A O 1
ATOM 2294 N N . ARG A 1 294 ? 7.156 15.495 6.043 1.00 98.12 294 ARG A N 1
ATOM 2295 C CA . ARG A 1 294 ? 8.064 14.386 6.364 1.00 98.12 294 ARG A CA 1
ATOM 2296 C C . ARG A 1 294 ? 8.553 14.418 7.814 1.00 98.12 294 ARG A C 1
ATOM 2298 O O . ARG A 1 294 ? 8.986 15.461 8.305 1.00 98.12 294 ARG A O 1
ATOM 2305 N N . VAL A 1 295 ? 8.550 13.253 8.464 1.00 98.06 295 VAL A N 1
ATOM 2306 C CA . VAL A 1 295 ? 9.078 13.019 9.816 1.00 98.06 295 VAL A CA 1
ATOM 2307 C C . VAL A 1 295 ? 10.095 11.879 9.781 1.00 98.06 295 VAL A C 1
ATOM 2309 O O . VAL A 1 295 ? 9.765 10.732 9.471 1.00 98.06 295 VAL A O 1
ATOM 2312 N N . GLU A 1 296 ? 11.346 12.208 10.097 1.00 96.31 296 GLU A N 1
ATOM 2313 C CA . GLU A 1 296 ? 12.460 11.261 10.098 1.00 96.31 296 GLU A CA 1
ATOM 2314 C C . GLU A 1 296 ? 12.368 10.270 11.265 1.00 96.31 296 GLU A C 1
ATOM 2316 O O . GLU A 1 296 ? 11.875 10.593 12.344 1.00 96.31 296 GLU A O 1
ATOM 2321 N N . LYS A 1 297 ? 12.907 9.061 11.073 1.00 89.94 297 LYS A N 1
ATOM 2322 C CA . LYS A 1 297 ? 12.819 7.953 12.045 1.00 89.94 297 LYS A CA 1
ATOM 2323 C C . LYS A 1 297 ? 13.372 8.299 13.439 1.00 89.94 297 LYS A C 1
ATOM 2325 O O . LYS A 1 297 ? 12.940 7.704 14.422 1.00 89.94 297 LYS A O 1
ATOM 2330 N N . LEU A 1 298 ? 14.356 9.198 13.511 1.00 90.50 298 LEU A N 1
ATOM 2331 C CA . LEU A 1 298 ? 15.027 9.612 14.752 1.00 90.50 298 LEU A CA 1
ATOM 2332 C C . LEU A 1 298 ? 14.506 10.954 15.300 1.00 90.50 298 LEU A C 1
ATOM 2334 O O . LEU A 1 298 ? 15.035 11.453 16.288 1.00 90.50 298 LEU A O 1
ATOM 2338 N N . ASP A 1 299 ? 13.491 11.551 14.670 1.00 94.69 299 ASP A N 1
ATOM 2339 C CA . ASP A 1 299 ? 12.900 12.821 15.104 1.00 94.69 299 ASP A CA 1
ATOM 2340 C C . ASP A 1 299 ? 11.822 12.569 16.172 1.00 94.69 299 ASP A C 1
ATOM 2342 O O . ASP A 1 299 ? 10.618 12.651 15.919 1.00 94.69 299 ASP A O 1
ATOM 2346 N N . GLU A 1 300 ? 12.263 12.204 17.380 1.00 92.06 300 GLU A N 1
ATOM 2347 C CA . GLU A 1 300 ? 11.379 11.833 18.495 1.00 92.06 300 GLU A CA 1
ATOM 2348 C C . GLU A 1 300 ? 10.378 12.940 18.857 1.00 92.06 300 GLU A C 1
ATOM 2350 O O . GLU A 1 300 ? 9.240 12.648 19.223 1.00 92.06 300 GLU A O 1
ATOM 2355 N N . VAL A 1 301 ? 10.769 14.210 18.701 1.00 94.88 301 VAL A N 1
ATOM 2356 C CA . VAL A 1 301 ? 9.912 15.365 18.999 1.00 94.88 301 VAL A CA 1
ATOM 2357 C C . VAL A 1 301 ? 8.742 15.433 18.023 1.00 94.88 301 VAL A C 1
ATOM 2359 O O . VAL A 1 301 ? 7.592 15.489 18.463 1.00 94.88 301 VAL A O 1
ATOM 2362 N N . LYS A 1 302 ? 9.000 15.384 16.709 1.00 95.44 302 LYS A N 1
ATOM 2363 C CA . LYS A 1 302 ? 7.914 15.395 15.717 1.00 95.44 302 LYS A CA 1
ATOM 2364 C C . LYS A 1 302 ? 7.070 14.132 15.779 1.00 95.44 302 LYS A C 1
ATOM 2366 O O . LYS A 1 302 ? 5.855 14.211 15.642 1.00 95.44 302 LYS A O 1
ATOM 2371 N N . ILE A 1 303 ? 7.686 12.975 16.027 1.00 93.69 303 ILE A N 1
ATOM 2372 C CA . ILE A 1 303 ? 6.948 11.726 16.244 1.00 93.69 303 ILE A CA 1
ATOM 2373 C C . ILE A 1 303 ? 5.963 11.895 17.406 1.00 93.69 303 ILE A C 1
ATOM 2375 O O . ILE A 1 303 ? 4.791 11.550 17.269 1.00 93.69 303 ILE A O 1
ATOM 2379 N N . GLN A 1 304 ? 6.407 12.461 18.529 1.00 91.94 304 GLN A N 1
ATOM 2380 C CA . GLN A 1 304 ? 5.543 12.678 19.684 1.00 91.94 304 GLN A CA 1
ATOM 2381 C C . GLN A 1 304 ? 4.414 13.676 19.386 1.00 91.94 304 GLN A C 1
ATOM 2383 O O . GLN A 1 304 ? 3.284 13.439 19.807 1.00 91.94 304 GLN A O 1
ATOM 2388 N N . GLN A 1 305 ? 4.683 14.744 18.630 1.00 93.69 305 GLN A N 1
ATOM 2389 C CA . GLN A 1 305 ? 3.653 15.694 18.184 1.00 93.69 305 GLN A CA 1
ATOM 2390 C C . GLN A 1 305 ? 2.567 14.999 17.355 1.00 93.69 305 GLN A C 1
ATOM 2392 O O . GLN A 1 305 ? 1.388 15.110 17.679 1.00 93.69 305 GLN A O 1
ATOM 2397 N N . VAL A 1 306 ? 2.966 14.200 16.361 1.00 94.00 306 VAL A N 1
ATOM 2398 C CA . VAL A 1 306 ? 2.039 13.426 15.519 1.00 94.00 306 VAL A CA 1
ATOM 2399 C C . VAL A 1 306 ? 1.185 12.467 16.356 1.00 94.00 306 VAL A C 1
ATOM 2401 O O . VAL A 1 306 ? -0.015 12.330 16.123 1.00 94.00 306 VAL A O 1
ATOM 2404 N N . LEU A 1 307 ? 1.780 11.800 17.349 1.00 92.50 307 LEU A N 1
ATOM 2405 C CA . LEU A 1 307 ? 1.048 10.889 18.231 1.00 92.50 307 LEU A CA 1
ATOM 2406 C C . LEU A 1 307 ? 0.033 11.621 19.121 1.00 92.50 307 LEU A C 1
ATOM 2408 O O . LEU A 1 307 ? -1.065 11.102 19.325 1.00 92.50 307 LEU A O 1
ATOM 2412 N N . GLU A 1 308 ? 0.363 12.808 19.637 1.00 90.94 308 GLU A N 1
ATOM 2413 C CA . GLU A 1 308 ? -0.592 13.615 20.407 1.00 90.94 308 GLU A CA 1
ATOM 2414 C C . GLU A 1 308 ? -1.715 14.178 19.522 1.00 90.94 308 GLU A C 1
ATOM 2416 O O . GLU A 1 308 ? -2.864 14.181 19.957 1.00 90.94 308 GLU A O 1
ATOM 2421 N N . GLU A 1 309 ? -1.436 14.561 18.269 1.00 91.69 309 GLU A N 1
ATOM 2422 C CA . GLU A 1 309 ? -2.467 14.960 17.294 1.00 91.69 309 GLU A CA 1
ATOM 2423 C C . GLU A 1 309 ? -3.464 13.823 17.023 1.00 91.69 309 GLU A C 1
ATOM 2425 O O . GLU A 1 309 ? -4.678 14.022 17.104 1.00 91.69 309 GLU A O 1
ATOM 2430 N N . ILE A 1 310 ? -2.961 12.607 16.774 1.00 91.88 310 ILE A N 1
ATOM 2431 C CA . ILE A 1 310 ? -3.789 11.399 16.616 1.00 91.88 310 ILE A CA 1
ATOM 2432 C C . ILE A 1 310 ? -4.635 11.157 17.873 1.00 91.88 310 ILE A C 1
ATOM 2434 O O . ILE A 1 310 ? -5.837 10.905 17.791 1.00 91.88 310 ILE A O 1
ATOM 2438 N N . LYS A 1 311 ? -4.014 11.225 19.054 1.00 89.06 311 LYS A N 1
ATOM 2439 C CA . LYS A 1 311 ? -4.669 10.947 20.338 1.00 89.06 311 LYS A CA 1
ATOM 2440 C C . LYS A 1 311 ? -5.745 11.975 20.692 1.00 89.06 311 LYS A C 1
ATOM 2442 O O . LYS A 1 311 ? -6.748 11.599 21.301 1.00 89.06 311 LYS A O 1
ATOM 2447 N N . ALA A 1 312 ? -5.529 13.240 20.335 1.00 89.00 312 ALA A N 1
ATOM 2448 C CA . ALA A 1 312 ? -6.461 14.337 20.568 1.00 89.00 312 ALA A CA 1
ATOM 2449 C C . ALA A 1 312 ? -7.694 14.275 19.654 1.00 89.00 312 ALA A C 1
ATOM 2451 O O . ALA A 1 312 ? -8.728 14.856 19.990 1.00 89.00 312 ALA A O 1
ATOM 2452 N N . TRP A 1 313 ? -7.614 13.566 18.523 1.00 89.62 313 TRP A N 1
ATOM 2453 C CA . TRP A 1 313 ? -8.752 13.402 17.626 1.00 89.62 313 TRP A CA 1
ATOM 2454 C C . TRP A 1 313 ? -9.890 12.627 18.319 1.00 89.62 313 TRP A C 1
ATOM 2456 O O . TRP A 1 313 ? -9.635 11.608 18.966 1.00 89.62 313 TRP A O 1
ATOM 2466 N N . PRO A 1 314 ? -11.159 13.059 18.225 1.00 85.75 314 PRO A N 1
ATOM 2467 C CA . PRO A 1 314 ? -12.256 12.334 18.854 1.00 85.75 314 PRO A CA 1
ATOM 2468 C C . PRO A 1 314 ? -12.406 10.947 18.220 1.00 85.75 314 PRO A C 1
ATOM 2470 O O . PRO A 1 314 ? -12.485 10.807 16.997 1.00 85.75 314 PRO A O 1
ATOM 2473 N N . LEU A 1 315 ? -12.470 9.907 19.057 1.00 76.44 315 LEU A N 1
ATOM 2474 C CA . LEU A 1 315 ? -12.956 8.612 18.600 1.00 76.44 315 LEU A CA 1
ATOM 2475 C C . LEU A 1 315 ? -14.472 8.757 18.459 1.00 76.44 315 LEU A C 1
ATOM 2477 O O . LEU A 1 315 ? -15.142 9.202 19.392 1.00 76.44 315 LEU A O 1
ATOM 2481 N N . ALA A 1 316 ? -15.004 8.486 17.270 1.00 66.50 316 ALA A N 1
ATOM 2482 C CA . ALA A 1 316 ? -16.437 8.556 17.038 1.00 66.50 316 ALA A CA 1
ATOM 2483 C C . ALA A 1 316 ? -17.105 7.396 17.796 1.00 66.50 316 ALA A C 1
ATOM 2485 O O . ALA A 1 316 ? -17.351 6.332 17.237 1.00 66.50 316 ALA A O 1
ATOM 2486 N N . ASP A 1 317 ? -17.368 7.603 19.083 1.00 54.44 317 ASP A N 1
ATOM 2487 C CA . ASP A 1 317 ? -18.038 6.674 19.983 1.00 54.44 317 ASP A CA 1
ATOM 2488 C C . ASP A 1 317 ? -19.328 7.354 20.444 1.00 54.44 317 ASP A C 1
ATOM 2490 O O . ASP A 1 317 ? -19.323 8.517 20.836 1.00 54.44 317 ASP A O 1
ATOM 2494 N N . GLY A 1 318 ? -20.465 6.671 20.330 1.00 43.00 318 GLY A N 1
ATOM 2495 C CA . GLY A 1 318 ? -21.810 7.239 20.499 1.00 43.00 318 GLY A CA 1
ATOM 2496 C C . GLY A 1 318 ? -22.204 7.681 21.916 1.00 43.00 318 GLY A C 1
ATOM 2497 O O . GLY A 1 318 ? -23.372 7.563 22.274 1.00 43.00 318 GLY A O 1
ATOM 2498 N N . HIS A 1 319 ? -21.285 8.189 22.735 1.00 33.62 319 HIS A N 1
ATOM 2499 C CA . HIS A 1 319 ? -21.607 8.808 24.017 1.00 33.62 319 HIS A CA 1
ATOM 2500 C C . HIS A 1 319 ? -21.615 10.331 23.905 1.00 33.62 319 HIS A C 1
ATOM 2502 O O . HIS A 1 319 ? -20.712 11.027 24.361 1.00 33.62 319 HIS A O 1
ATOM 2508 N N . THR A 1 320 ? -22.709 10.872 23.368 1.00 30.08 320 THR A N 1
ATOM 2509 C CA . THR A 1 320 ? -23.159 12.193 23.805 1.00 30.08 320 THR A CA 1
ATOM 2510 C C . THR A 1 320 ? -23.595 12.063 25.262 1.00 30.08 320 THR A C 1
ATOM 2512 O O . THR A 1 320 ? -24.686 11.570 25.550 1.00 30.08 320 THR A O 1
ATOM 2515 N N . GLY A 1 321 ? -22.733 12.476 26.190 1.00 30.61 321 GLY A N 1
ATOM 2516 C CA . GLY A 1 321 ? -23.124 12.789 27.560 1.00 30.61 321 GLY A CA 1
ATOM 2517 C C . GLY A 1 321 ? -24.058 13.995 27.551 1.00 30.61 321 GLY A C 1
ATOM 2518 O O . GLY A 1 321 ? -23.626 15.122 27.755 1.00 30.61 321 GLY A O 1
ATOM 2519 N N . GLY A 1 322 ? -25.329 13.752 27.248 1.00 25.41 322 GLY A N 1
ATOM 2520 C CA . GLY A 1 322 ? -26.423 14.695 27.402 1.00 25.41 322 GLY A CA 1
ATOM 2521 C C . GLY A 1 322 ? -27.442 14.067 28.333 1.00 25.41 322 GLY A C 1
ATOM 2522 O O . GLY A 1 322 ? -28.198 13.189 27.930 1.00 25.41 322 GLY A O 1
ATOM 2523 N N . SER A 1 323 ? -27.439 14.494 29.591 1.00 29.69 323 SER A N 1
ATOM 2524 C CA . SER A 1 323 ? -28.552 14.299 30.512 1.00 29.69 323 SER A CA 1
ATOM 2525 C C . SER A 1 323 ? -29.802 14.944 29.904 1.00 29.69 323 SER A C 1
ATOM 2527 O O . SER A 1 323 ? -29.961 16.162 29.956 1.00 29.69 323 SER A O 1
ATOM 2529 N N . GLY A 1 324 ? -30.652 14.135 29.280 1.00 28.06 324 GLY A N 1
ATOM 2530 C CA . GLY A 1 324 ? -31.940 14.542 28.735 1.00 28.06 324 GLY A CA 1
ATOM 2531 C C . GLY A 1 324 ? -32.928 13.400 28.911 1.00 28.06 324 GLY A C 1
ATOM 2532 O O . GLY A 1 324 ? -32.811 12.363 28.264 1.00 28.06 324 GLY A O 1
ATOM 2533 N N . GLU A 1 325 ? -33.850 13.576 29.849 1.00 33.25 325 GLU A N 1
ATOM 2534 C CA . GLU A 1 325 ? -34.939 12.652 30.146 1.00 33.25 325 GLU A CA 1
ATOM 2535 C C . GLU A 1 325 ? -35.863 12.440 28.933 1.00 33.25 325 GLU A C 1
ATOM 2537 O O . GLU A 1 325 ? -36.194 13.381 28.218 1.00 33.25 325 GLU A O 1
ATOM 2542 N N . GLY A 1 326 ? -36.347 11.201 28.783 1.00 33.06 326 GLY A N 1
ATOM 2543 C CA . GLY A 1 326 ? -37.650 10.893 28.182 1.00 33.06 326 GLY A CA 1
ATOM 2544 C C . GLY A 1 326 ? -37.723 10.836 26.653 1.00 33.06 326 GLY A C 1
ATOM 2545 O O . GLY A 1 326 ? -37.876 11.850 25.980 1.00 33.06 326 GLY A O 1
ATOM 2546 N N . GLY A 1 327 ? -37.762 9.622 26.096 1.00 26.64 327 GLY A N 1
ATOM 2547 C CA . GLY A 1 327 ? -38.171 9.418 24.704 1.00 26.64 327 GLY A CA 1
ATOM 2548 C C . GLY A 1 327 ? -37.878 8.018 24.181 1.00 26.64 327 GLY A C 1
ATOM 2549 O O . GLY A 1 327 ? -36.856 7.785 23.545 1.00 26.64 327 GLY A O 1
ATOM 2550 N N . GLU A 1 328 ? -38.786 7.083 24.439 1.00 31.77 328 GLU A N 1
ATOM 2551 C CA . GLU A 1 328 ? -38.743 5.713 23.934 1.00 31.77 328 GLU A CA 1
ATOM 2552 C C . GLU A 1 328 ? -38.805 5.708 22.391 1.00 31.77 328 GLU A C 1
ATOM 2554 O O . GLU A 1 328 ? -39.832 6.012 21.782 1.00 31.77 328 GLU A O 1
ATOM 2559 N N . ARG A 1 329 ? -37.681 5.392 21.734 1.00 29.22 329 ARG A N 1
ATOM 2560 C CA . ARG A 1 329 ? -37.609 5.124 20.290 1.00 29.22 329 ARG A CA 1
ATOM 2561 C C . ARG A 1 329 ? -37.028 3.735 20.071 1.00 29.22 329 ARG A C 1
ATOM 2563 O O . ARG A 1 329 ? -35.839 3.493 20.253 1.00 29.22 329 ARG A O 1
ATOM 2570 N N . THR A 1 330 ? -37.896 2.825 19.657 1.00 33.34 330 THR A N 1
ATOM 2571 C CA . THR A 1 330 ? -37.579 1.462 19.238 1.00 33.34 330 THR A CA 1
ATOM 2572 C C . THR A 1 330 ? -36.780 1.476 17.929 1.00 33.34 330 THR A C 1
ATOM 2574 O O . THR A 1 330 ? -37.342 1.531 16.837 1.00 33.34 330 THR A O 1
ATOM 2577 N N . SER A 1 331 ? -35.447 1.413 18.013 1.00 31.20 331 SER A N 1
ATOM 2578 C CA . SER A 1 331 ? -34.585 1.104 16.865 1.00 31.20 331 SER A CA 1
ATOM 2579 C C . SER A 1 331 ? -34.084 -0.341 16.960 1.00 31.20 331 SER A C 1
ATOM 2581 O O . SER A 1 331 ? -33.584 -0.805 17.984 1.00 31.20 331 SER A O 1
ATOM 2583 N N . ARG A 1 332 ? -34.290 -1.102 15.880 1.00 31.53 332 ARG A N 1
ATOM 2584 C CA . ARG A 1 332 ? -33.836 -2.492 15.740 1.00 31.53 332 ARG A CA 1
ATOM 2585 C C . ARG A 1 332 ? -32.310 -2.548 15.848 1.00 31.53 332 ARG A C 1
ATOM 2587 O O . ARG A 1 332 ? -31.610 -1.939 15.047 1.00 31.53 332 ARG A O 1
ATOM 2594 N N . SER A 1 333 ? -31.816 -3.325 16.807 1.00 30.20 333 SER A N 1
ATOM 2595 C CA . SER A 1 333 ? -30.397 -3.540 17.078 1.00 30.20 333 SER A CA 1
ATOM 2596 C C . SER A 1 333 ? -29.706 -4.336 15.960 1.00 30.20 333 SER A C 1
ATOM 2598 O O . SER A 1 333 ? -29.726 -5.570 15.942 1.00 30.20 333 SER A O 1
ATOM 2600 N N . THR A 1 334 ? -29.040 -3.648 15.039 1.00 34.75 334 THR A N 1
ATOM 2601 C CA . THR A 1 334 ? -27.876 -4.197 14.332 1.00 34.75 334 THR A CA 1
ATOM 2602 C C . THR A 1 334 ? -26.654 -3.881 15.188 1.00 34.75 334 THR A C 1
ATOM 2604 O O . THR A 1 334 ? -26.329 -2.713 15.352 1.00 34.75 334 THR A O 1
ATOM 2607 N N . GLY A 1 335 ? -26.008 -4.890 15.780 1.00 37.50 335 GLY A N 1
ATOM 2608 C CA . GLY A 1 335 ? -24.905 -4.746 16.749 1.00 37.50 335 GLY A CA 1
ATOM 2609 C C . GLY A 1 335 ? -23.579 -4.189 16.204 1.00 37.50 335 GLY A C 1
ATOM 2610 O O . GLY A 1 335 ? -22.523 -4.600 16.668 1.00 37.50 335 GLY A O 1
ATOM 2611 N N . VAL A 1 336 ? -23.619 -3.295 15.216 1.00 44.19 336 VAL A N 1
ATOM 2612 C CA . VAL A 1 336 ? -22.477 -2.485 14.781 1.00 44.19 336 VAL A CA 1
ATOM 2613 C C . VAL A 1 336 ? -22.500 -1.216 15.629 1.00 44.19 336 VAL A C 1
ATOM 2615 O O . VAL A 1 336 ? -23.525 -0.537 15.672 1.00 44.19 336 VAL A O 1
ATOM 2618 N N . SER A 1 337 ? -21.405 -0.903 16.328 1.00 49.81 337 SER A N 1
ATOM 2619 C CA . SER A 1 337 ? -21.281 0.384 17.026 1.00 49.81 337 SER A CA 1
ATOM 2620 C C . SER A 1 337 ? -21.535 1.506 16.014 1.00 49.81 337 SER A C 1
ATOM 2622 O O . SER A 1 337 ? -20.869 1.550 14.980 1.00 49.81 337 SER A O 1
ATOM 2624 N N . ALA A 1 338 ? -22.529 2.362 16.268 1.00 50.81 338 ALA A N 1
ATOM 2625 C CA . ALA A 1 338 ? -23.186 3.218 15.270 1.00 50.81 338 ALA A CA 1
ATOM 2626 C C . ALA A 1 338 ? -22.281 4.252 14.554 1.00 50.81 338 ALA A C 1
ATOM 2628 O O . ALA A 1 338 ? -22.762 4.966 13.681 1.00 50.81 338 ALA A O 1
ATOM 2629 N N . ASN A 1 339 ? -20.986 4.311 14.878 1.00 74.06 339 ASN A N 1
ATOM 2630 C CA . ASN A 1 339 ? -20.050 5.356 14.462 1.00 74.06 339 ASN A CA 1
ATOM 2631 C C . ASN A 1 339 ? -18.706 4.822 13.897 1.00 74.06 339 ASN A C 1
ATOM 2633 O O . ASN A 1 339 ? -17.705 5.543 13.862 1.00 74.06 339 ASN A O 1
ATOM 2637 N N . ILE A 1 340 ? -18.630 3.553 13.478 1.00 85.06 340 ILE A N 1
ATOM 2638 C CA . ILE A 1 340 ? -17.454 3.038 12.749 1.00 85.06 340 ILE A CA 1
ATOM 2639 C C . ILE A 1 340 ? -17.612 3.370 11.263 1.00 85.06 340 ILE A C 1
ATOM 2641 O O . ILE A 1 340 ? -18.561 2.911 10.626 1.00 85.06 340 ILE A O 1
ATOM 2645 N N . THR A 1 341 ? -16.679 4.146 10.708 1.00 87.50 341 THR A N 1
ATOM 2646 C CA . THR A 1 341 ? -16.625 4.421 9.267 1.00 87.50 341 THR A CA 1
ATOM 2647 C C . THR A 1 341 ? -16.177 3.157 8.544 1.00 87.50 341 THR A C 1
ATOM 2649 O O . THR A 1 341 ? -15.001 2.814 8.582 1.00 87.50 341 THR A O 1
ATOM 2652 N N . LEU A 1 342 ? -17.124 2.458 7.922 1.00 91.38 342 LEU A N 1
ATOM 2653 C CA . LEU A 1 342 ? -16.884 1.230 7.164 1.00 91.38 342 LEU A CA 1
ATOM 2654 C C . LEU A 1 342 ? -16.943 1.511 5.667 1.00 91.38 342 LEU A C 1
ATOM 2656 O O . LEU A 1 342 ? -17.721 2.357 5.220 1.00 91.38 342 LEU A O 1
ATOM 2660 N N . LEU A 1 343 ? -16.184 0.754 4.878 1.00 91.19 343 LEU A N 1
ATOM 2661 C CA . LEU A 1 343 ? -16.300 0.838 3.425 1.00 91.19 343 LEU A CA 1
ATOM 2662 C C . LEU A 1 343 ? -17.715 0.478 2.933 1.00 91.19 343 LEU A C 1
ATOM 2664 O O . LEU A 1 343 ? -18.288 -0.533 3.360 1.00 91.19 343 LEU A O 1
ATOM 2668 N N . PRO A 1 344 ? -18.280 1.245 1.979 1.00 86.44 344 PRO A N 1
ATOM 2669 C CA . PRO A 1 344 ? -19.549 0.908 1.365 1.00 86.44 344 PRO A CA 1
ATOM 2670 C C . PRO A 1 344 ? -19.392 -0.382 0.565 1.00 86.44 344 PRO A C 1
ATOM 2672 O O . PRO A 1 344 ? -18.521 -0.512 -0.298 1.00 86.44 344 PRO A O 1
ATOM 2675 N N . THR A 1 345 ? -20.281 -1.332 0.829 1.00 82.31 345 THR A N 1
ATOM 2676 C CA . THR A 1 345 ? -20.284 -2.641 0.178 1.00 82.31 345 THR A CA 1
ATOM 2677 C C . THR A 1 345 ? -21.518 -2.757 -0.721 1.00 82.31 345 THR A C 1
ATOM 2679 O O . THR A 1 345 ? -22.614 -2.402 -0.285 1.00 82.31 345 THR A O 1
ATOM 2682 N N . PRO A 1 346 ? -21.389 -3.224 -1.982 1.00 79.69 346 PRO A N 1
ATOM 2683 C CA . PRO A 1 346 ? -22.552 -3.403 -2.860 1.00 79.69 346 PRO A CA 1
ATOM 2684 C C . PRO A 1 346 ? -23.576 -4.401 -2.302 1.00 79.69 346 PRO A C 1
ATOM 2686 O O . PRO A 1 346 ? -24.770 -4.283 -2.559 1.00 79.69 346 PRO A O 1
ATOM 2689 N N . ALA A 1 347 ? -23.099 -5.382 -1.535 1.00 83.44 347 ALA A N 1
ATOM 2690 C CA . ALA A 1 347 ? -23.911 -6.307 -0.762 1.00 83.44 347 ALA A CA 1
ATOM 2691 C C . ALA A 1 347 ? -23.565 -6.130 0.719 1.00 83.44 347 ALA A C 1
ATOM 2693 O O . ALA A 1 347 ? -22.389 -6.165 1.067 1.00 83.44 347 ALA A O 1
ATOM 2694 N N . GLY A 1 348 ? -24.575 -5.945 1.573 1.00 82.38 348 GLY A N 1
ATOM 2695 C CA . GLY A 1 348 ? -24.377 -5.776 3.015 1.00 82.38 348 GLY A CA 1
ATOM 2696 C C . GLY A 1 348 ? -23.853 -7.037 3.720 1.00 82.38 348 GLY A C 1
ATOM 2697 O O . GLY A 1 348 ? -23.712 -8.102 3.117 1.00 82.38 348 GLY A O 1
ATOM 2698 N N . SER A 1 349 ? -23.580 -6.925 5.023 1.00 85.38 349 SER A N 1
ATOM 2699 C CA . SER A 1 349 ? -23.032 -8.023 5.834 1.00 85.38 349 SER A CA 1
ATOM 2700 C C . SER A 1 349 ? -23.907 -9.280 5.830 1.00 85.38 349 SER A C 1
ATOM 2702 O O . SER A 1 349 ? -25.129 -9.221 5.991 1.00 85.38 349 SER A O 1
ATOM 2704 N N . HIS A 1 350 ? -23.265 -10.447 5.731 1.00 89.62 350 HIS A N 1
ATOM 2705 C CA . HIS A 1 350 ? -23.935 -11.745 5.741 1.00 89.62 350 HIS A CA 1
ATOM 2706 C C . HIS A 1 350 ? -24.030 -12.299 7.172 1.00 89.62 350 HIS A C 1
ATOM 2708 O O . HIS A 1 350 ? -23.496 -13.360 7.492 1.00 89.62 350 HIS A O 1
ATOM 2714 N N . VAL A 1 351 ? -24.791 -11.613 8.029 1.00 88.69 351 VAL A N 1
ATOM 2715 C CA . VAL A 1 351 ? -24.836 -11.842 9.489 1.00 88.69 351 VAL A CA 1
ATOM 2716 C C . VAL A 1 351 ? -25.026 -13.312 9.892 1.00 88.69 351 VAL A C 1
ATOM 2718 O O . VAL A 1 351 ? -24.408 -13.782 10.843 1.00 88.69 351 VAL A O 1
ATOM 2721 N N . SER A 1 352 ? -25.873 -14.073 9.190 1.00 91.56 352 SER A N 1
ATOM 2722 C CA . SER A 1 352 ? -26.095 -15.497 9.496 1.00 91.56 352 SER A CA 1
ATOM 2723 C C . SER A 1 352 ? -24.884 -16.388 9.194 1.00 91.56 352 SER A C 1
ATOM 2725 O O . SER A 1 352 ? -24.679 -17.397 9.865 1.00 91.56 352 SER A O 1
ATOM 2727 N N . LEU A 1 353 ? -24.073 -16.037 8.196 1.00 91.50 353 LEU A N 1
ATOM 2728 C CA . LEU A 1 353 ? -22.830 -16.732 7.879 1.00 91.50 353 LEU A CA 1
ATOM 2729 C C . LEU A 1 353 ? -21.736 -16.327 8.865 1.00 91.50 353 LEU A C 1
ATOM 2731 O O . LEU A 1 353 ? -21.036 -17.199 9.367 1.00 91.50 353 LEU A O 1
ATOM 2735 N N . ASP A 1 354 ? -21.645 -15.042 9.204 1.00 92.12 354 ASP A N 1
ATOM 2736 C CA . ASP A 1 354 ? -20.688 -14.552 10.199 1.00 92.12 354 ASP A CA 1
ATOM 2737 C C . ASP A 1 354 ? -20.930 -15.224 11.563 1.00 92.12 354 ASP A C 1
ATOM 2739 O O . ASP A 1 354 ? -20.003 -15.778 12.153 1.00 92.12 354 ASP A O 1
ATOM 2743 N N . LYS A 1 355 ? -22.198 -15.339 11.994 1.00 92.00 355 LYS A N 1
ATOM 2744 C CA . LYS A 1 355 ? -22.596 -16.104 13.193 1.00 92.00 355 LYS A CA 1
ATOM 2745 C C . LYS A 1 355 ? -22.170 -17.573 13.148 1.00 92.00 355 LYS A C 1
ATOM 2747 O O . LYS A 1 355 ? -21.660 -18.076 14.143 1.00 92.00 355 LYS A O 1
ATOM 2752 N N . ARG A 1 356 ? -22.353 -18.263 12.013 1.00 92.56 356 ARG A N 1
ATOM 2753 C CA . ARG A 1 356 ? -21.928 -19.670 11.848 1.00 92.56 356 ARG A CA 1
ATOM 2754 C C . ARG A 1 356 ? -20.414 -19.852 11.962 1.00 92.56 356 ARG A C 1
ATOM 2756 O O . ARG A 1 356 ? -19.974 -20.925 12.349 1.00 92.56 356 ARG A O 1
ATOM 2763 N N . ASN A 1 357 ? -19.645 -18.812 11.654 1.00 91.31 357 ASN A N 1
ATOM 2764 C CA . ASN A 1 357 ? -18.191 -18.799 11.795 1.00 91.31 357 ASN A CA 1
ATOM 2765 C C . ASN A 1 357 ? -17.720 -18.245 13.154 1.00 91.31 357 ASN A C 1
ATOM 2767 O O . ASN A 1 357 ? -16.525 -18.039 13.342 1.00 91.31 357 ASN A O 1
ATOM 2771 N N . GLY A 1 358 ? -18.638 -17.958 14.087 1.00 93.31 358 GLY A N 1
ATOM 2772 C CA . GLY A 1 358 ? -18.313 -17.359 15.385 1.00 93.31 358 GLY A CA 1
ATOM 2773 C C . GLY A 1 358 ? -17.847 -15.900 15.308 1.00 93.31 358 GLY A C 1
ATOM 2774 O O . GLY A 1 358 ? -17.294 -15.390 16.275 1.00 93.31 358 GLY A O 1
ATOM 2775 N N . LEU A 1 359 ? -18.058 -15.215 14.182 1.00 94.31 359 LEU A N 1
ATOM 2776 C CA . LEU A 1 359 ? -17.606 -13.844 13.936 1.00 94.31 359 LEU A CA 1
ATOM 2777 C C . LEU A 1 359 ? -18.725 -12.848 14.246 1.00 94.31 359 LEU A C 1
ATOM 2779 O O . LEU A 1 359 ? -19.359 -12.295 13.350 1.00 94.31 359 LEU A O 1
ATOM 2783 N N . VAL A 1 360 ? -18.995 -12.632 15.531 1.00 92.00 360 VAL A N 1
ATOM 2784 C CA . VAL A 1 360 ? -19.970 -11.632 15.991 1.00 92.00 360 VAL A CA 1
ATOM 2785 C C . VAL A 1 360 ? -19.268 -10.505 16.749 1.00 92.00 360 VAL A C 1
ATOM 2787 O O . VAL A 1 360 ? -18.319 -10.789 17.481 1.00 92.00 360 VAL A O 1
ATOM 2790 N N . PRO A 1 361 ? -19.701 -9.236 16.603 1.00 92.81 361 PRO A N 1
ATOM 2791 C CA . PRO A 1 361 ? -19.136 -8.140 17.381 1.00 92.81 361 PRO A CA 1
ATOM 2792 C C . PRO A 1 361 ? -19.081 -8.467 18.881 1.00 92.81 361 PRO A C 1
ATOM 2794 O O . PRO A 1 361 ? -20.024 -9.032 19.434 1.00 92.81 361 PRO A O 1
ATOM 2797 N N . GLY A 1 362 ? -17.960 -8.134 19.519 1.00 91.06 362 GLY A N 1
ATOM 2798 C CA . GLY A 1 362 ? -17.662 -8.417 20.923 1.00 91.06 362 GLY A CA 1
ATOM 2799 C C . GLY A 1 362 ? -16.782 -9.648 21.169 1.00 91.06 362 GLY A C 1
ATOM 2800 O O . GLY A 1 362 ? -16.176 -9.737 22.234 1.00 91.06 362 GLY A O 1
ATOM 2801 N N . VAL A 1 363 ? -16.649 -10.578 20.215 1.00 93.00 363 VAL A N 1
ATOM 2802 C CA . VAL A 1 363 ? -15.749 -11.737 20.383 1.00 93.00 363 VAL A CA 1
ATOM 2803 C C . VAL A 1 363 ? -14.292 -11.352 20.153 1.00 93.00 363 VAL A C 1
ATOM 2805 O O . VAL A 1 363 ? -13.989 -10.474 19.345 1.00 93.00 363 VAL A O 1
ATOM 2808 N N . ILE A 1 364 ? -13.371 -12.032 20.834 1.00 93.50 364 ILE A N 1
ATOM 2809 C CA . ILE A 1 364 ? -11.943 -11.895 20.541 1.00 93.50 364 ILE A CA 1
ATOM 2810 C C . ILE A 1 364 ? -11.632 -12.671 19.264 1.00 93.50 364 ILE A C 1
ATOM 2812 O O . ILE A 1 364 ? -11.976 -13.846 19.143 1.00 93.50 364 ILE A O 1
ATOM 2816 N N . VAL A 1 365 ? -10.960 -12.018 18.324 1.00 95.44 365 VAL A N 1
ATOM 2817 C CA . VAL A 1 365 ? -10.529 -12.612 17.060 1.00 95.44 365 VAL A CA 1
ATOM 2818 C C . VAL A 1 365 ? -9.030 -12.448 16.860 1.00 95.44 365 VAL A C 1
ATOM 2820 O O . VAL A 1 365 ? -8.405 -11.521 17.374 1.00 95.44 365 VAL A O 1
ATOM 2823 N N . SER A 1 366 ? -8.470 -13.364 16.081 1.00 94.62 366 SER A N 1
ATOM 2824 C CA . SER A 1 366 ? -7.168 -13.233 15.443 1.00 94.62 366 SER A CA 1
ATOM 2825 C C . SER A 1 366 ? -7.382 -12.882 13.973 1.00 94.62 366 SER A C 1
ATOM 2827 O O . SER A 1 366 ? -8.216 -13.493 13.299 1.00 94.62 366 SER A O 1
ATOM 2829 N N . VAL A 1 367 ? -6.643 -11.889 13.485 1.00 95.94 367 VAL A N 1
ATOM 2830 C CA . VAL A 1 367 ? -6.633 -11.460 12.085 1.00 95.94 367 VAL A CA 1
ATOM 2831 C C . VAL A 1 367 ? -5.213 -11.620 11.559 1.00 95.94 367 VAL A C 1
ATOM 2833 O O . VAL A 1 367 ? -4.280 -11.020 12.093 1.00 95.94 367 VAL A O 1
ATOM 2836 N N . ALA A 1 368 ? -5.029 -12.448 10.534 1.00 94.88 368 ALA A N 1
ATOM 2837 C CA . ALA A 1 368 ? -3.723 -12.714 9.936 1.00 94.88 368 ALA A CA 1
ATOM 2838 C C . ALA A 1 368 ? -3.805 -12.687 8.406 1.00 94.88 368 ALA A C 1
ATOM 2840 O O . ALA A 1 368 ? -4.851 -13.037 7.861 1.00 94.88 368 ALA A O 1
ATOM 2841 N N . PRO A 1 369 ? -2.726 -12.327 7.696 1.00 94.75 369 PRO A N 1
ATOM 2842 C CA . PRO A 1 369 ? -2.686 -12.440 6.240 1.00 94.75 369 PRO A CA 1
ATOM 2843 C C . PRO A 1 369 ? -2.845 -13.900 5.816 1.00 94.75 369 PRO A C 1
ATOM 2845 O O . PRO A 1 369 ? -2.387 -14.801 6.520 1.00 94.75 369 PRO A O 1
ATOM 2848 N N . ASP A 1 370 ? -3.437 -14.146 4.653 1.00 93.44 370 ASP A N 1
ATOM 2849 C CA . ASP A 1 370 ? -3.545 -15.488 4.075 1.00 93.44 370 ASP A CA 1
ATOM 2850 C C . ASP A 1 370 ? -2.328 -15.883 3.223 1.00 93.44 370 ASP A C 1
ATOM 2852 O O . ASP A 1 370 ? -2.260 -17.004 2.726 1.00 93.44 370 ASP A O 1
ATOM 2856 N N . ASP A 1 371 ? -1.330 -15.010 3.087 1.00 91.31 371 ASP A N 1
ATOM 2857 C CA . ASP A 1 371 ? -0.144 -15.189 2.252 1.00 91.31 371 ASP A CA 1
ATOM 2858 C C . ASP A 1 371 ? 1.145 -15.294 3.095 1.00 91.31 371 ASP A C 1
ATOM 2860 O O . ASP A 1 371 ? 1.539 -16.397 3.467 1.00 91.31 371 ASP A O 1
ATOM 2864 N N . THR A 1 372 ? 1.788 -14.175 3.432 1.00 91.69 372 THR A N 1
ATOM 2865 C CA . THR A 1 372 ? 3.061 -14.062 4.156 1.00 91.69 372 THR A CA 1
ATOM 2866 C C . THR A 1 372 ? 2.859 -13.281 5.452 1.00 91.69 372 THR A C 1
ATOM 2868 O O . THR A 1 372 ? 2.014 -12.391 5.533 1.00 91.69 372 THR A O 1
ATOM 2871 N N . GLY A 1 373 ? 3.628 -13.612 6.491 1.00 88.81 373 GLY A N 1
ATOM 2872 C CA . GLY A 1 373 ? 3.427 -13.059 7.835 1.00 88.81 373 GLY A CA 1
ATOM 2873 C C . GLY A 1 373 ? 2.282 -13.706 8.619 1.00 88.81 373 GLY A C 1
ATOM 2874 O O . GLY A 1 373 ? 1.818 -13.129 9.598 1.00 88.81 373 GLY A O 1
ATOM 2875 N N . ARG A 1 374 ? 1.846 -14.913 8.225 1.00 90.44 374 ARG A N 1
ATOM 2876 C CA . ARG A 1 374 ? 0.756 -15.667 8.879 1.00 90.44 374 ARG A CA 1
ATOM 2877 C C . ARG A 1 374 ? 0.995 -15.921 10.374 1.00 90.44 374 ARG A C 1
ATOM 2879 O O . ARG A 1 374 ? 0.044 -16.039 11.135 1.00 90.44 374 ARG A O 1
ATOM 2886 N N . SER A 1 375 ? 2.260 -15.999 10.792 1.00 87.06 375 SER A N 1
ATOM 2887 C CA . SER A 1 375 ? 2.681 -16.240 12.180 1.00 87.06 375 SER A CA 1
ATOM 2888 C C . SER A 1 375 ? 2.680 -14.987 13.066 1.00 87.06 375 SER A C 1
ATOM 2890 O O . SER A 1 375 ? 3.144 -15.040 14.202 1.00 87.06 375 SER A O 1
ATOM 2892 N N . SER A 1 376 ? 2.191 -13.849 12.569 1.00 87.25 376 SER A N 1
ATOM 2893 C CA . SER A 1 376 ? 2.096 -12.594 13.326 1.00 87.25 376 SER A CA 1
ATOM 2894 C C . SER A 1 376 ? 0.662 -12.049 13.294 1.00 87.25 376 SER A C 1
ATOM 2896 O O . SER A 1 376 ? 0.428 -10.992 12.703 1.00 87.25 376 SER A O 1
ATOM 2898 N N . PRO A 1 377 ? -0.318 -12.780 13.866 1.00 91.12 377 PRO A N 1
ATOM 2899 C CA . PRO A 1 377 ? -1.705 -12.336 13.898 1.00 91.12 377 PRO A CA 1
ATOM 2900 C C . PRO A 1 377 ? -1.860 -11.088 14.768 1.00 91.12 377 PRO A C 1
ATOM 2902 O O . PRO A 1 377 ? -1.209 -10.947 15.804 1.00 91.12 377 PRO A O 1
ATOM 2905 N N . SER A 1 378 ? -2.775 -10.207 14.381 1.00 91.19 378 SER A N 1
ATOM 2906 C CA . SER A 1 378 ? -3.289 -9.158 15.257 1.00 91.19 378 SER A CA 1
ATOM 2907 C C . SER A 1 378 ? -4.492 -9.688 16.022 1.00 91.19 378 SER A C 1
ATOM 2909 O O . SER A 1 378 ? -5.428 -10.223 15.428 1.00 91.19 378 SER A O 1
ATOM 2911 N N . ILE A 1 379 ? -4.441 -9.582 17.348 1.00 91.31 379 ILE A N 1
ATOM 2912 C CA . ILE A 1 379 ? -5.485 -10.073 18.248 1.00 91.31 379 ILE A CA 1
ATOM 2913 C C . ILE A 1 379 ? -6.253 -8.877 18.798 1.00 91.31 379 ILE A C 1
ATOM 2915 O O . ILE A 1 379 ? -5.655 -7.895 19.234 1.00 91.31 379 ILE A O 1
ATOM 2919 N N . GLY A 1 380 ? -7.579 -8.959 18.802 1.00 90.94 380 GLY A N 1
ATOM 2920 C CA . GLY A 1 380 ? -8.419 -7.879 19.303 1.00 90.94 380 GLY A CA 1
ATOM 2921 C C . GLY A 1 380 ? -9.886 -8.257 19.421 1.00 90.94 380 GLY A C 1
ATOM 2922 O O . GLY A 1 380 ? -10.310 -9.315 18.959 1.00 90.94 380 GLY A O 1
ATOM 2923 N N . THR A 1 381 ? -10.664 -7.383 20.048 1.00 92.44 381 THR A N 1
ATOM 2924 C CA . THR A 1 381 ? -12.123 -7.505 20.105 1.00 92.44 381 THR A CA 1
ATOM 2925 C C . THR A 1 381 ? -12.708 -7.106 18.759 1.00 92.44 381 THR A C 1
ATOM 2927 O O . THR A 1 381 ? -12.476 -5.989 18.300 1.00 92.44 381 THR A O 1
ATOM 2930 N N . LEU A 1 382 ? -13.483 -7.989 18.133 1.00 94.31 382 LEU A N 1
ATOM 2931 C CA . LEU A 1 382 ? -14.184 -7.712 16.884 1.00 94.31 382 LEU A CA 1
ATOM 2932 C C . LEU A 1 382 ? -15.223 -6.605 17.099 1.00 94.31 382 LEU A C 1
ATOM 2934 O O . LEU A 1 382 ? -16.152 -6.773 17.883 1.00 94.31 382 LEU A O 1
ATOM 2938 N N . LEU A 1 383 ? -15.084 -5.486 16.393 1.00 92.94 383 LEU A N 1
ATOM 2939 C CA . LEU A 1 383 ? -16.014 -4.356 16.456 1.00 92.94 383 LEU A CA 1
ATOM 2940 C C . LEU A 1 383 ? -17.012 -4.371 15.297 1.00 92.94 383 LEU A C 1
ATOM 2942 O O . LEU A 1 383 ? -18.187 -4.060 15.485 1.00 92.94 383 LEU A O 1
ATOM 2946 N N . ALA A 1 384 ? -16.550 -4.734 14.101 1.00 93.38 384 ALA A N 1
ATOM 2947 C CA . ALA A 1 384 ? -17.379 -4.811 12.906 1.00 93.38 384 ALA A CA 1
ATOM 2948 C C . ALA A 1 384 ? -16.810 -5.807 11.891 1.00 93.38 384 ALA A C 1
ATOM 2950 O O . ALA A 1 384 ? -15.601 -6.037 11.828 1.00 93.38 384 ALA A O 1
ATOM 2951 N N . ILE A 1 385 ? -17.700 -6.374 11.077 1.00 93.50 385 ILE A N 1
ATOM 2952 C CA . ILE A 1 385 ? -17.346 -7.207 9.930 1.00 93.50 385 ILE A CA 1
ATOM 2953 C C . ILE A 1 385 ? -18.331 -6.957 8.781 1.00 93.50 385 ILE A C 1
ATOM 2955 O O . ILE A 1 385 ? -19.554 -6.970 8.953 1.00 93.50 385 ILE A O 1
ATOM 2959 N N . THR A 1 386 ? -17.784 -6.698 7.600 1.00 92.81 386 THR A N 1
ATOM 2960 C CA . THR A 1 386 ? -18.502 -6.514 6.331 1.00 92.81 386 THR A CA 1
ATOM 2961 C C . THR A 1 386 ? -17.844 -7.381 5.259 1.00 92.81 386 THR A C 1
ATOM 2963 O O . THR A 1 386 ? -16.797 -7.967 5.524 1.00 92.81 386 THR A O 1
ATOM 2966 N N . PRO A 1 387 ? -18.398 -7.493 4.040 1.00 91.12 387 PRO A N 1
ATOM 2967 C CA . PRO A 1 387 ? -17.726 -8.221 2.964 1.00 91.12 387 PRO A CA 1
ATOM 2968 C C . PRO A 1 387 ? -16.364 -7.643 2.546 1.00 91.12 387 PRO A C 1
ATOM 2970 O O . PRO A 1 387 ? -15.542 -8.391 2.024 1.00 91.12 387 PRO A O 1
ATOM 2973 N N . GLU A 1 388 ? -16.113 -6.351 2.780 1.00 91.69 388 GLU A N 1
ATOM 2974 C CA . GLU A 1 388 ? -14.855 -5.682 2.408 1.00 91.69 388 GLU A CA 1
ATOM 2975 C C . GLU A 1 388 ? -13.872 -5.584 3.584 1.00 91.69 388 GLU A C 1
ATOM 2977 O O . GLU A 1 388 ? -12.664 -5.589 3.361 1.00 91.69 388 GLU A O 1
ATOM 2982 N N . GLU A 1 389 ? -14.355 -5.529 4.828 1.00 94.50 389 GLU A N 1
ATOM 2983 C CA . GLU A 1 389 ? -13.565 -5.025 5.956 1.00 94.50 389 GLU A CA 1
ATOM 2984 C C . GLU A 1 389 ? -13.862 -5.755 7.275 1.00 94.50 389 GLU A C 1
ATOM 2986 O O . GLU A 1 389 ? -14.999 -6.139 7.561 1.00 94.50 389 GLU A O 1
ATOM 2991 N N . VAL A 1 390 ? -12.826 -5.941 8.093 1.00 95.75 390 VAL A N 1
ATOM 2992 C CA . VAL A 1 390 ? -12.913 -6.387 9.488 1.00 95.75 390 VAL A CA 1
ATOM 2993 C C . VAL A 1 390 ? -12.250 -5.348 10.385 1.00 95.75 390 VAL A C 1
ATOM 2995 O O . VAL A 1 390 ? -11.147 -4.888 10.097 1.00 95.75 390 VAL A O 1
ATOM 2998 N N . VAL A 1 391 ? -12.914 -4.997 11.485 1.00 95.88 391 VAL A N 1
ATOM 2999 C CA . VAL A 1 391 ? -12.455 -3.957 12.412 1.00 95.88 391 VAL A CA 1
ATOM 3000 C C . VAL A 1 391 ? -12.304 -4.545 13.800 1.00 95.88 391 VAL A C 1
ATOM 3002 O O . VAL A 1 391 ? -13.248 -5.144 14.319 1.00 95.88 391 VAL A O 1
ATOM 3005 N N . ILE A 1 392 ? -11.143 -4.348 14.420 1.00 93.62 392 ILE A N 1
ATOM 3006 C CA . ILE A 1 392 ? -10.871 -4.788 15.789 1.00 93.62 392 ILE A CA 1
ATOM 3007 C C . ILE A 1 392 ? -10.451 -3.617 16.679 1.00 93.62 392 ILE A C 1
ATOM 3009 O O . ILE A 1 392 ? -9.759 -2.700 16.236 1.00 93.62 392 ILE A O 1
ATOM 3013 N N . ALA A 1 393 ? -10.815 -3.680 17.957 1.00 91.75 393 ALA A N 1
ATOM 3014 C CA . ALA A 1 393 ? -10.081 -2.987 19.008 1.00 91.75 393 ALA A CA 1
ATOM 3015 C C . ALA A 1 393 ? -8.884 -3.879 19.378 1.00 91.75 393 ALA A C 1
ATOM 3017 O O . ALA A 1 393 ? -9.111 -4.993 19.866 1.00 91.75 393 ALA A O 1
ATOM 3018 N N . PRO A 1 394 ? -7.634 -3.462 19.114 1.00 89.12 394 PRO A N 1
ATOM 3019 C CA . PRO A 1 394 ? -6.467 -4.307 19.341 1.00 89.12 394 PRO A CA 1
ATOM 3020 C C . PRO A 1 394 ? -6.314 -4.613 20.836 1.00 89.12 394 PRO A C 1
ATOM 3022 O O . PRO A 1 394 ? -6.606 -3.764 21.673 1.00 89.12 394 PRO A O 1
ATOM 3025 N N . LYS A 1 395 ? -5.883 -5.827 21.185 1.00 83.31 395 LYS A N 1
ATOM 3026 C CA . LYS A 1 395 ? -5.665 -6.254 22.575 1.00 83.31 395 LYS A CA 1
ATOM 3027 C C . LYS A 1 395 ? -4.269 -5.837 23.056 1.00 83.31 395 LYS A C 1
ATOM 3029 O O . LYS A 1 395 ? -3.312 -5.861 22.283 1.00 83.31 395 LYS A O 1
ATOM 3034 N N . GLU A 1 396 ? -4.133 -5.491 24.341 1.00 72.44 396 GLU A N 1
ATOM 3035 C CA . GLU A 1 396 ? -2.812 -5.212 24.922 1.00 72.44 396 GLU A CA 1
ATOM 3036 C C . GLU A 1 396 ? -1.935 -6.464 24.948 1.00 72.44 396 GLU A C 1
ATOM 3038 O O . GLU A 1 396 ? -2.325 -7.494 25.500 1.00 72.44 396 GLU A O 1
ATOM 3043 N N . GLU A 1 397 ? -0.729 -6.349 24.390 1.00 60.66 397 GLU A N 1
ATOM 3044 C CA . GLU A 1 397 ? 0.360 -7.300 24.597 1.00 60.66 397 GLU A CA 1
ATOM 3045 C C . GLU A 1 397 ? 1.531 -6.565 25.269 1.00 60.66 397 GLU A C 1
ATOM 3047 O O . GLU A 1 397 ? 2.205 -5.745 24.650 1.00 60.66 397 GLU A O 1
ATOM 3052 N N . GLY A 1 398 ? 1.778 -6.857 26.552 1.00 56.22 398 GLY A N 1
ATOM 3053 C CA . GLY A 1 398 ? 2.868 -6.256 27.335 1.00 56.22 398 GLY A CA 1
ATOM 3054 C C . GLY A 1 398 ? 2.540 -4.894 27.971 1.00 56.22 398 GLY A C 1
ATOM 3055 O O . GLY A 1 398 ? 1.444 -4.367 27.818 1.00 56.22 398 GLY A O 1
ATOM 3056 N N . LYS A 1 399 ? 3.489 -4.339 28.746 1.00 47.62 399 LYS A N 1
ATOM 3057 C CA . LYS A 1 399 ? 3.347 -3.021 29.395 1.00 47.62 399 LYS A CA 1
ATOM 3058 C C . LYS A 1 399 ? 3.754 -1.905 28.417 1.00 47.62 399 LYS A C 1
ATOM 3060 O O . LYS A 1 399 ? 4.902 -1.931 27.968 1.00 47.62 399 LYS A O 1
ATOM 3065 N N . PRO A 1 400 ? 2.891 -0.920 28.120 1.00 51.19 400 PRO A N 1
ATOM 3066 C CA . PRO A 1 400 ? 3.259 0.200 27.259 1.00 51.19 400 PRO A CA 1
ATOM 3067 C C . PRO A 1 400 ? 4.328 1.098 27.904 1.00 51.19 400 PRO A C 1
ATOM 3069 O O . PRO A 1 400 ? 4.289 1.368 29.105 1.00 51.19 400 PRO A O 1
ATOM 3072 N N . THR A 1 401 ? 5.278 1.591 27.104 1.00 42.12 401 THR A N 1
ATOM 3073 C CA . THR A 1 401 ? 6.282 2.586 27.514 1.00 42.12 401 THR A CA 1
ATOM 3074 C C . THR A 1 401 ? 5.975 3.946 26.861 1.00 42.12 401 THR A C 1
ATOM 3076 O O . THR A 1 401 ? 6.073 4.138 25.646 1.00 42.12 401 THR A O 1
ATOM 3079 N N . GLY A 1 402 ? 5.557 4.919 27.677 1.00 43.41 402 GLY A N 1
ATOM 3080 C CA . GLY A 1 402 ? 5.241 6.296 27.257 1.00 43.41 402 GLY A CA 1
ATOM 3081 C C . GLY A 1 402 ? 3.765 6.539 26.894 1.00 43.41 402 GLY A C 1
ATOM 3082 O O . GLY A 1 402 ? 2.953 5.623 27.008 1.00 43.41 402 GLY A O 1
ATOM 3083 N N . PRO A 1 403 ? 3.395 7.762 26.459 1.00 39.62 403 PRO A N 1
ATOM 3084 C CA . PRO A 1 403 ? 2.026 8.071 26.051 1.00 39.62 403 PRO A CA 1
ATOM 3085 C C . PRO A 1 403 ? 1.628 7.167 24.884 1.00 39.62 403 PRO A C 1
ATOM 3087 O O . PRO A 1 403 ? 2.345 7.071 23.884 1.00 39.62 403 PRO A O 1
ATOM 3090 N N . THR A 1 404 ? 0.528 6.445 25.053 1.00 53.03 404 THR A N 1
ATOM 3091 C CA . THR A 1 404 ? -0.051 5.545 24.061 1.00 53.03 404 THR A CA 1
ATOM 3092 C C . THR A 1 404 ? -1.313 6.160 23.487 1.00 53.03 404 THR A C 1
ATOM 3094 O O . THR A 1 404 ? -2.090 6.802 24.199 1.00 53.03 404 THR A O 1
ATOM 3097 N N . VAL A 1 405 ? -1.551 5.924 22.197 1.00 56.47 405 VAL A N 1
ATOM 3098 C CA . VAL A 1 405 ? -2.922 5.872 21.696 1.00 56.47 405 VAL A CA 1
ATOM 3099 C C . VAL A 1 405 ? -3.424 4.521 22.206 1.00 56.47 405 VAL A C 1
ATOM 3101 O O . VAL A 1 405 ? -3.202 3.500 21.573 1.00 56.47 405 VAL A O 1
ATOM 3104 N N . GLY A 1 406 ? -3.891 4.485 23.457 1.00 51.81 406 GLY A N 1
ATOM 3105 C CA . GLY A 1 406 ? -4.030 3.245 24.229 1.00 51.81 406 GLY A CA 1
ATOM 3106 C C . GLY A 1 406 ? -4.882 2.164 23.553 1.00 51.81 406 GLY A C 1
ATOM 3107 O O . GLY A 1 406 ? -5.580 2.387 22.559 1.00 51.81 406 GLY A O 1
ATOM 3108 N N . VAL A 1 407 ? -4.891 0.969 24.129 1.00 49.16 407 VAL A N 1
ATOM 3109 C CA . VAL A 1 407 ? -5.877 -0.045 23.744 1.00 49.16 407 VAL A CA 1
ATOM 3110 C C . VAL A 1 407 ? -7.283 0.399 24.141 1.00 49.16 407 VAL A C 1
ATOM 3112 O O . VAL A 1 407 ? -7.488 1.019 25.182 1.00 49.16 407 VAL A O 1
ATOM 3115 N N . GLY A 1 408 ? -8.253 0.147 23.257 1.00 53.47 408 GLY A N 1
ATOM 3116 C CA . GLY A 1 408 ? -9.611 0.709 23.347 1.00 53.47 408 GLY A CA 1
ATOM 3117 C C . GLY A 1 408 ? -9.717 2.155 22.850 1.00 53.47 408 GLY A C 1
ATOM 3118 O O . GLY A 1 408 ? -10.777 2.762 22.918 1.00 53.47 408 GLY A O 1
ATOM 3119 N N . GLN A 1 409 ? -8.614 2.694 22.339 1.00 69.00 409 GLN A N 1
ATOM 3120 C CA . GLN A 1 409 ? -8.450 4.080 21.934 1.00 69.00 409 GLN A CA 1
ATOM 3121 C C . GLN A 1 409 ? -8.029 4.181 20.450 1.00 69.00 409 GLN A C 1
ATOM 3123 O O . GLN A 1 409 ? -7.747 5.259 19.948 1.00 69.00 409 GLN A O 1
ATOM 3128 N N . ALA A 1 410 ? -7.985 3.077 19.713 1.00 82.12 410 ALA A N 1
ATOM 3129 C CA . ALA A 1 410 ? -7.853 3.063 18.261 1.00 82.12 410 ALA A CA 1
ATOM 3130 C C . ALA A 1 410 ? -8.584 1.842 17.703 1.00 82.12 410 ALA A C 1
ATOM 3132 O O . ALA A 1 410 ? -8.770 0.841 18.403 1.00 82.12 410 ALA A O 1
ATOM 3133 N N . ARG A 1 411 ? -8.992 1.925 16.439 1.00 91.81 411 ARG A N 1
ATOM 3134 C CA . ARG A 1 411 ? -9.630 0.823 15.711 1.00 91.81 411 ARG A CA 1
ATOM 3135 C C . ARG A 1 411 ? -8.706 0.405 14.580 1.00 91.81 411 ARG A C 1
ATOM 3137 O O . ARG A 1 411 ? -8.250 1.259 13.825 1.00 91.81 411 ARG A O 1
ATOM 3144 N N . VAL A 1 412 ? -8.418 -0.887 14.467 1.00 94.38 412 VAL A N 1
ATOM 3145 C CA . VAL A 1 412 ? -7.584 -1.425 13.388 1.00 94.38 412 VAL A CA 1
ATOM 3146 C C . VAL A 1 412 ? -8.477 -2.122 12.376 1.00 94.38 412 VAL A C 1
ATOM 3148 O O . VAL A 1 412 ? -9.206 -3.054 12.714 1.00 94.38 412 VAL A O 1
ATOM 3151 N N . HIS A 1 413 ? -8.407 -1.650 11.142 1.00 97.38 413 HIS A N 1
ATOM 3152 C CA . HIS A 1 413 ? -9.170 -2.109 9.998 1.00 97.38 413 HIS A CA 1
ATOM 3153 C C . HIS A 1 413 ? -8.275 -2.943 9.090 1.00 97.38 413 HIS A C 1
ATOM 3155 O O . HIS A 1 413 ? -7.159 -2.539 8.751 1.00 97.38 413 HIS A O 1
ATOM 3161 N N . PHE A 1 414 ? -8.777 -4.100 8.677 1.00 97.75 414 PHE A N 1
ATOM 3162 C CA . PHE A 1 414 ? -8.126 -4.984 7.716 1.00 97.75 414 PHE A CA 1
ATOM 3163 C C . PHE A 1 414 ? -9.097 -5.286 6.576 1.00 97.75 414 PHE A C 1
ATOM 3165 O O . PHE A 1 414 ? -10.301 -5.424 6.826 1.00 97.75 414 PHE A O 1
ATOM 3172 N N . PRO A 1 415 ? -8.616 -5.450 5.332 1.00 96.44 415 PRO A N 1
ATOM 3173 C CA . PRO A 1 415 ? -9.469 -5.969 4.286 1.00 96.44 415 PRO A CA 1
ATOM 3174 C C . PRO A 1 415 ? -9.835 -7.409 4.628 1.00 96.44 415 PRO A C 1
ATOM 3176 O O . PRO A 1 415 ? -9.029 -8.180 5.147 1.00 96.44 415 PRO A O 1
ATOM 3179 N N . ARG A 1 416 ? -11.057 -7.807 4.289 1.00 93.25 416 ARG A N 1
ATOM 3180 C CA . ARG A 1 416 ? -11.459 -9.216 4.357 1.00 93.25 416 ARG A CA 1
ATOM 3181 C C . ARG A 1 416 ? -10.750 -10.080 3.325 1.00 93.25 416 ARG A C 1
ATOM 3183 O O . ARG A 1 416 ? -10.591 -11.283 3.516 1.00 93.25 416 ARG A O 1
ATOM 3190 N N . LEU A 1 417 ? -10.386 -9.473 2.205 1.00 91.75 417 LEU A N 1
ATOM 3191 C CA . LEU A 1 417 ? -9.675 -10.120 1.125 1.00 91.75 417 LEU A CA 1
ATOM 3192 C C . LEU A 1 417 ? -8.186 -10.226 1.463 1.00 91.75 417 LEU A C 1
ATOM 3194 O O . LEU A 1 417 ? -7.563 -9.224 1.793 1.00 91.75 417 LEU A O 1
ATOM 3198 N N . GLY A 1 418 ? -7.609 -11.423 1.344 1.00 93.00 418 GLY A N 1
ATOM 3199 C CA . GLY A 1 418 ? -6.198 -11.653 1.675 1.00 93.00 418 GLY A CA 1
ATOM 3200 C C . GLY A 1 418 ? -5.921 -11.822 3.172 1.00 93.00 418 GLY A C 1
ATOM 3201 O O . GLY A 1 418 ? -4.760 -11.879 3.571 1.00 93.00 418 GLY A O 1
ATOM 3202 N N . PHE A 1 419 ? -6.964 -11.901 4.007 1.00 96.50 419 PHE A N 1
ATOM 3203 C CA . PHE A 1 419 ? -6.849 -12.098 5.450 1.00 96.50 419 PHE A CA 1
ATOM 3204 C C . PHE A 1 419 ? -7.781 -13.204 5.940 1.00 96.50 419 PHE A C 1
ATOM 3206 O O . PHE A 1 419 ? -8.899 -13.394 5.460 1.00 96.50 419 PHE A O 1
ATOM 3213 N N . VAL A 1 420 ? -7.311 -13.923 6.952 1.00 95.94 420 VAL A N 1
ATOM 3214 C CA . VAL A 1 420 ? -8.056 -14.935 7.688 1.00 95.94 420 VAL A CA 1
ATOM 3215 C C . VAL A 1 420 ? -8.420 -14.357 9.049 1.00 95.94 420 VAL A C 1
ATOM 3217 O O . VAL A 1 420 ? -7.545 -13.933 9.804 1.00 95.94 420 VAL A O 1
ATOM 3220 N N . VAL A 1 421 ? -9.714 -14.376 9.365 1.00 95.94 421 VAL A N 1
ATOM 3221 C CA . VAL A 1 421 ? -10.253 -13.983 10.672 1.00 95.94 421 VAL A CA 1
ATOM 3222 C C . VAL A 1 421 ? -10.736 -15.239 11.384 1.00 95.94 421 VAL A C 1
ATOM 3224 O O . VAL A 1 421 ? -11.523 -15.998 10.817 1.00 95.94 421 VAL A O 1
ATOM 3227 N N . ARG A 1 422 ? -10.270 -15.475 12.612 1.00 95.44 422 ARG A N 1
ATOM 3228 C CA . ARG A 1 422 ? -10.700 -16.618 13.434 1.00 95.44 422 ARG A CA 1
ATOM 3229 C C . ARG A 1 422 ? -11.056 -16.159 14.843 1.00 95.44 422 ARG A C 1
ATOM 3231 O O . ARG A 1 422 ? -10.273 -15.389 15.405 1.00 95.44 422 ARG A O 1
ATOM 3238 N N . PRO A 1 423 ? -12.158 -16.642 15.441 1.00 94.38 423 PRO A N 1
ATOM 3239 C CA . PRO A 1 423 ? -12.371 -16.515 16.878 1.00 94.38 423 PRO A CA 1
ATOM 3240 C C . PRO A 1 423 ? -11.167 -17.074 17.644 1.00 94.38 423 PRO A C 1
ATOM 3242 O O . PRO A 1 423 ? -10.582 -18.081 17.246 1.00 94.38 423 PRO A O 1
ATOM 3245 N N . VAL A 1 424 ? -10.775 -16.402 18.721 1.00 90.44 424 VAL A N 1
ATOM 3246 C CA . VAL A 1 424 ? -9.809 -16.939 19.680 1.00 90.44 424 VAL A CA 1
ATOM 3247 C C . VAL A 1 424 ? -10.621 -17.629 20.762 1.00 90.44 424 VAL A C 1
ATOM 3249 O O . VAL A 1 424 ? -11.293 -16.959 21.547 1.00 90.44 424 VAL A O 1
ATOM 3252 N N . ASP A 1 425 ? -10.585 -18.960 20.790 1.00 75.06 425 ASP A N 1
ATOM 3253 C CA . ASP A 1 425 ? -11.304 -19.723 21.804 1.00 75.06 425 ASP A CA 1
ATOM 3254 C C . ASP A 1 425 ? -10.791 -19.349 23.198 1.00 75.06 425 ASP A C 1
ATOM 3256 O O . ASP A 1 425 ? -9.587 -19.374 23.483 1.00 75.06 425 ASP A O 1
ATOM 3260 N N . GLY A 1 426 ? -11.723 -18.996 24.083 1.00 52.69 426 GLY A N 1
ATOM 3261 C CA . GLY A 1 426 ? -11.465 -18.808 25.504 1.00 52.69 426 GLY A CA 1
ATOM 3262 C C . GLY A 1 426 ? -11.121 -20.144 26.160 1.00 52.69 426 GLY A C 1
ATOM 3263 O O . GLY A 1 426 ? -11.958 -20.736 26.824 1.00 52.69 426 GLY A O 1
ATOM 3264 N N . GLY A 1 427 ? -9.891 -20.616 25.962 1.00 41.31 427 GLY A N 1
ATOM 3265 C CA . GLY A 1 427 ? -9.340 -21.797 26.617 1.00 41.31 427 GLY A CA 1
ATOM 3266 C C . GLY A 1 427 ? -9.596 -23.110 25.880 1.00 41.31 427 GLY A C 1
ATOM 3267 O O . GLY A 1 427 ? -10.610 -23.757 26.103 1.00 41.31 427 GLY A O 1
ATOM 3268 N N . HIS A 1 428 ? -8.611 -23.527 25.087 1.00 32.72 428 HIS A N 1
ATOM 3269 C CA . HIS A 1 428 ? -7.948 -24.845 25.049 1.00 32.72 428 HIS A CA 1
ATOM 3270 C C . HIS A 1 428 ? -7.307 -24.993 23.669 1.00 32.72 428 HIS A C 1
ATOM 3272 O O . HIS A 1 428 ? -7.965 -24.834 22.648 1.00 32.72 428 HIS A O 1
ATOM 3278 N N . GLY A 1 429 ? -5.995 -25.230 23.654 1.00 41.41 429 GLY A N 1
ATOM 3279 C CA . GLY A 1 429 ? -5.155 -25.129 22.465 1.00 41.41 429 GLY A CA 1
ATOM 3280 C C . GLY A 1 429 ? -5.704 -25.861 21.242 1.00 41.41 429 GLY A C 1
ATOM 3281 O O . GLY A 1 429 ? -5.652 -27.086 21.165 1.00 41.41 429 GLY A O 1
ATOM 3282 N N . ALA A 1 430 ? -6.121 -25.095 20.239 1.00 29.48 430 ALA A N 1
ATOM 3283 C CA . ALA A 1 430 ? -6.118 -25.556 18.864 1.00 29.48 430 ALA A CA 1
ATOM 3284 C C . ALA A 1 430 ? -4.712 -25.309 18.303 1.00 29.48 430 ALA A C 1
ATOM 3286 O O . ALA A 1 430 ? -4.250 -24.170 18.213 1.00 29.48 430 ALA A O 1
ATOM 3287 N N . ARG A 1 431 ? -4.011 -26.409 18.009 1.00 32.16 431 ARG A N 1
ATOM 3288 C CA . ARG A 1 431 ? -2.690 -26.435 17.370 1.00 32.16 431 ARG A CA 1
ATOM 3289 C C . ARG A 1 431 ? -2.676 -25.550 16.116 1.00 32.16 431 ARG A C 1
ATOM 3291 O O . ARG A 1 431 ? -3.567 -25.667 15.274 1.00 32.16 431 ARG A O 1
ATOM 3298 N N . LEU A 1 432 ? -1.654 -24.694 16.054 1.00 32.69 432 LEU A N 1
ATOM 3299 C CA . LEU A 1 432 ? -1.227 -23.925 14.883 1.00 32.69 432 LEU A CA 1
ATOM 3300 C C . LEU A 1 432 ? -0.803 -24.835 13.729 1.00 32.69 432 LEU A C 1
ATOM 3302 O O . LEU A 1 432 ? -0.218 -25.906 14.022 1.00 32.69 432 LEU A O 1
#

Secondary structure (DSSP, 8-state):
-------SPPPPEEEEE-TT-HHHHHHHHHHHHHT--EEEEE--SSS--HHHHHHH-----SS-EEEETTEEEESHHHHHHHHHHHS-GGGT---SSPPBPGGGG-S---------SS-TTHHHHHHIIIIIIIIIIHHHHHTTS-HHHHHSHHHHHHHHHHTS---HHHHHHTHHHHHHHHHHHHHHHGGGGSS--SSS---TT-BSS--HHHHHHHHHHHHHHHHHTTTTHHHHTTTSSPPPPPS--------SSS----S-S--TTT-HHHHHHHHHHHHHHHHSPP-EEEE-TT-HHHHHHHHHHHHHSPP--S-----------------S-TT------SS---HHHHHHTT--TTSEEEEEESSS-TTS-EEEEEEEE-SSEEEEEEPP-S---SS---TTS-EEEEESTTEEEEE--SSS----

Radius of gyration: 23.34 Å; chains: 1; bounding box: 72×53×62 Å

Organism: Exophiala dermatitidis (NCBI:txid5970)